Protein AF-A0A5B1M0V8-F1 (afdb_monomer)

Mean predicted aligned error: 10.88 Å

Solvent-accessible surface area (backbone atoms only — not comparable to full-atom values): 25118 Å² total; per-residue (Å²): 143,86,87,79,76,81,70,67,68,70,64,66,77,73,71,80,77,86,81,73,86,80,84,80,81,84,81,84,87,81,82,91,83,91,75,89,78,71,82,76,84,61,81,77,65,62,88,67,78,82,40,44,79,35,71,72,51,47,52,51,46,25,48,34,60,69,56,51,79,71,83,89,78,45,73,58,56,46,57,39,53,80,64,47,33,62,65,62,31,37,52,76,31,63,75,49,58,74,35,77,85,47,35,61,64,64,46,38,68,75,42,17,72,87,70,49,44,38,56,30,92,56,38,24,50,58,41,32,43,64,78,36,59,85,59,67,78,52,90,64,46,68,66,43,51,30,69,76,46,30,55,85,70,68,52,75,38,45,51,63,52,46,46,62,39,41,12,61,70,70,74,53,50,43,63,61,52,43,50,54,51,41,53,52,48,51,52,52,46,49,28,37,38,71,29,72,61,12,52,53,48,42,57,45,20,74,76,40,59,75,57,50,73,41,50,54,57,58,68,58,65,71,50,80,95,49,69,42,41,67,55,24,50,48,51,30,20,39,46,51,39,36,57,52,45,64,77,48,65,27,48,35,36,39,33,20,42,56,64,75,37,71,53,50,42,51,52,49,54,52,41,52,73,78,42,62,34,61,36,33,34,41,39,29,58,42,82,70,87,75,63,88,80,60,63,67,83,62,45,32,45,29,61,42,34,65,43,40,59,91,54,54,73,72,52,42,35,50,39,50,53,51,48,56,60,72,25,63,36,51,20,39,36,36,36,57,17,64,62,58,61,58,30,41,71,89,40,25,72,67,46,42,72,78,37,48,33,31,41,31,34,76,62,82,44,61,44,99,84,68,46,78,38,60,57,53,79,72,45,42,92,79,38,59,87,60,35,69,34,35,40,27,46,39,60,70,57,34,54,45,57,33,61,79,67,63,49,56,71,79,60,36,71,29,49,39,39,49,64,46,74,66,46,33,52,51,49,46,52,59,45,66,43,75,76,75,84,68,87,126

Organism: NCBI:txid2607659

pLDDT: mean 83.66, std 19.16, range [25.36, 98.5]

Secondary structure (DSSP, 8-state):
---SSTTSSTTTTTSSS--S----------------------S----PPP-TT-HHHHHHHHHHHHTSPPTTS-HHHHHHHHT--HHHHHHH-HHHHH-TTS-HHHHIIIIITTTT--SSTT--HHHHHHH-GGGGS-SS-HHHHIIIIITTTT----SSS-HHHHHHHHTS-HHHHHHHHHHHHHHHHHHHHHSHHHHHHHHHHHH-HHHHTTHHHHTSPPPTT-SSHHHHHHHHHHHHHHHHTTT---SEEEEES-TTSHHHHHHHHHHHTTS-GGGEEEEE-S-S-PPTTSS-TT-EEEEHHHHTTT--HHHHHHHHHHHHHHTT-SEEEEEB-HHHHHHHHHHHHHHHHHS-EEEEE---EE-TTS-EESHHHHHHHHHTTTSSEEEES-HHHHHHHHHHTT--HHHHTTEEE--SHHHHHHHHHHHTSPPP----

Foldseek 3Di:
DDDDPPPPVVVPVPPPPPPDDDPDPDDDDDDDDDDDDDPPPDPDQPDQDAWLLDDLLSVLLSLLVVQQDDPPPDPLLVLLVVVFDSSLQCLVCVVCSVDSNDNSSVCCFVCCLVVQGDRDLAATSVQLCVVVVVCNPPPGRSVSVCSVPVVVVLNHRGPFPLLCLVCVLVVHHSSVSSVVQVVVLVVQLCCCTPNPVVVVQSVVCVVPVVSSVCVSVSNNDQDPPGSHNLVSLLSSLLVLQCVQLPLEAAQEEEEEQACLFPVNLLLQVLLVVPDPQSNYEYEHQHDDDHDPPSHDPNHGYDPSNVSNPPHDLVSSLVSVLVSVVSNVYLEYEYELRPSPLVSCVVCLQVSLVRYQYEYEYRDFDADPVRDTDGDCVPRVVVCLVSHQAYEYADPVRLVCSCVVNVDDPVSSVRYAHPNDPVSSNVVSVVSNDHDPPDPD

Structure (mmCIF, N/CA/C/O backbone):
data_AF-A0A5B1M0V8-F1
#
_entry.id   AF-A0A5B1M0V8-F1
#
loop_
_atom_site.group_PDB
_atom_site.id
_atom_site.type_symbol
_atom_site.label_atom_id
_atom_site.label_alt_id
_atom_site.label_comp_id
_atom_site.label_asym_id
_atom_site.label_entity_id
_atom_site.label_seq_id
_atom_site.pdbx_PDB_ins_code
_atom_site.Cartn_x
_atom_site.Cartn_y
_atom_site.Cartn_z
_atom_site.occupancy
_atom_site.B_iso_or_equiv
_atom_site.auth_seq_id
_atom_site.auth_comp_id
_atom_site.auth_asym_id
_atom_site.auth_atom_id
_atom_site.pdbx_PDB_model_num
ATOM 1 N N . MET A 1 1 ? -34.267 19.336 -39.413 1.00 35.94 1 MET A N 1
ATOM 2 C CA . MET A 1 1 ? -33.398 20.492 -39.093 1.00 35.94 1 MET A CA 1
ATOM 3 C C . MET A 1 1 ? -32.234 19.993 -38.257 1.00 35.94 1 MET A C 1
ATOM 5 O O . MET A 1 1 ? -32.272 20.006 -37.036 1.00 35.94 1 MET A O 1
ATOM 9 N N . THR A 1 2 ? -31.240 19.460 -38.949 1.00 37.31 2 THR A N 1
ATOM 10 C CA . THR A 1 2 ? -30.082 18.742 -38.416 1.00 37.31 2 THR A CA 1
ATOM 11 C C . THR A 1 2 ? -28.853 19.384 -39.039 1.00 37.31 2 THR A C 1
ATOM 13 O O . THR A 1 2 ? -28.477 18.946 -40.114 1.00 37.31 2 THR A O 1
ATOM 16 N N . ASP A 1 3 ? -28.287 20.441 -38.436 1.00 35.28 3 ASP A N 1
ATOM 17 C CA . ASP A 1 3 ? -26.913 20.873 -38.778 1.00 35.28 3 ASP A CA 1
ATOM 18 C C . ASP A 1 3 ? -26.269 21.928 -37.843 1.00 35.28 3 ASP A C 1
ATOM 20 O O . ASP A 1 3 ? -25.574 22.837 -38.289 1.00 35.28 3 ASP A O 1
ATOM 24 N N . ALA A 1 4 ? -26.504 21.886 -36.525 1.00 34.06 4 ALA A N 1
ATOM 25 C CA . ALA A 1 4 ? -25.958 22.926 -35.627 1.00 34.06 4 ALA A CA 1
ATOM 26 C C . ALA A 1 4 ? -25.074 22.420 -34.473 1.00 34.06 4 ALA A C 1
ATOM 28 O O . ALA A 1 4 ? -24.456 23.230 -33.777 1.00 34.06 4 ALA A O 1
ATOM 29 N N . ALA A 1 5 ? -24.958 21.103 -34.270 1.00 35.09 5 ALA A N 1
ATOM 30 C CA . ALA A 1 5 ? -24.247 20.545 -33.114 1.00 35.09 5 ALA A CA 1
ATOM 31 C C . ALA A 1 5 ? -22.786 20.125 -33.394 1.00 35.09 5 ALA A C 1
ATOM 33 O O . ALA A 1 5 ? -21.978 20.081 -32.467 1.00 35.09 5 ALA A O 1
ATOM 34 N N . SER A 1 6 ? -22.389 19.914 -34.653 1.00 36.53 6 SER A N 1
ATOM 35 C CA . SER A 1 6 ? -21.057 19.371 -34.992 1.00 36.53 6 SER A CA 1
ATOM 36 C C . SER A 1 6 ? -19.919 20.409 -35.032 1.00 36.53 6 SER A C 1
ATOM 38 O O . SER A 1 6 ? -18.745 20.050 -35.118 1.00 36.53 6 SER A O 1
ATOM 40 N N . GLY A 1 7 ? -20.226 21.708 -34.923 1.00 34.84 7 GLY A N 1
ATOM 41 C CA . GLY A 1 7 ? -19.238 22.789 -35.069 1.00 34.84 7 GLY A CA 1
ATOM 42 C C . GLY A 1 7 ? -18.493 23.207 -33.792 1.00 34.84 7 GLY A C 1
ATOM 43 O O . GLY A 1 7 ? -17.417 23.803 -33.878 1.00 34.84 7 GLY A O 1
ATOM 44 N N . ARG A 1 8 ? -19.029 22.920 -32.595 1.00 35.66 8 ARG A N 1
ATOM 45 C CA . ARG A 1 8 ? -18.480 23.471 -31.333 1.00 35.66 8 ARG A CA 1
ATOM 46 C C . ARG A 1 8 ? -17.509 22.545 -30.600 1.00 35.66 8 ARG A C 1
ATOM 48 O O . ARG A 1 8 ? -16.645 23.055 -29.890 1.00 35.66 8 ARG A O 1
ATOM 55 N N . LEU A 1 9 ? -17.556 21.229 -30.831 1.00 33.84 9 LEU A N 1
ATOM 56 C CA . LEU A 1 9 ? -16.593 20.293 -30.226 1.00 33.84 9 LEU A CA 1
ATOM 57 C C . LEU A 1 9 ? -15.215 20.317 -30.917 1.00 33.84 9 LEU A C 1
ATOM 59 O O . LEU A 1 9 ? -14.191 20.171 -30.254 1.00 33.84 9 LEU A O 1
ATOM 63 N N . ARG A 1 10 ? -15.152 20.614 -32.224 1.00 35.75 10 ARG A N 1
ATOM 64 C CA . ARG A 1 10 ? -13.884 20.661 -32.984 1.00 35.75 10 ARG A CA 1
ATOM 65 C C . ARG A 1 10 ? -13.002 21.887 -32.693 1.00 35.75 10 ARG A C 1
ATOM 67 O O . ARG A 1 10 ? -11.830 21.885 -33.052 1.00 35.75 10 ARG A O 1
ATOM 74 N N . ARG A 1 11 ? -13.508 22.925 -32.007 1.00 35.09 11 ARG A N 1
ATOM 75 C CA . ARG A 1 11 ? -12.723 24.138 -31.676 1.00 35.09 11 ARG A CA 1
ATOM 76 C C . ARG A 1 11 ? -12.004 24.102 -30.324 1.00 35.09 11 ARG A C 1
ATOM 78 O O . ARG A 1 11 ? -11.125 24.932 -30.113 1.00 35.09 11 ARG A O 1
ATOM 85 N N . ARG A 1 12 ? -12.315 23.161 -29.421 1.00 31.52 12 ARG A N 1
ATOM 86 C CA . ARG A 1 12 ? -11.646 23.079 -28.103 1.00 31.52 12 ARG A CA 1
ATOM 87 C C . ARG A 1 12 ? -10.431 22.148 -28.055 1.00 31.52 12 ARG A C 1
ATOM 89 O O . ARG A 1 12 ? -9.591 22.337 -27.185 1.00 31.52 12 ARG A O 1
ATOM 96 N N . LEU A 1 13 ? -10.266 21.247 -29.024 1.00 33.03 13 LEU A N 1
ATOM 97 C CA . LEU A 1 13 ? -9.094 20.360 -29.105 1.00 33.03 13 LEU A CA 1
ATOM 98 C C . LEU A 1 13 ? -7.887 20.976 -29.838 1.00 33.03 13 LEU A C 1
ATOM 100 O O . LEU A 1 13 ? -6.788 20.447 -29.757 1.00 33.03 13 LEU A O 1
ATOM 104 N N . ARG A 1 14 ? -8.048 22.138 -30.489 1.00 32.56 14 ARG A N 1
ATOM 105 C CA . ARG A 1 14 ? -6.965 22.829 -31.218 1.00 32.56 14 ARG A CA 1
ATOM 106 C C . ARG A 1 14 ? -6.233 23.925 -30.431 1.00 32.56 14 ARG A C 1
ATOM 108 O O . ARG A 1 14 ? -5.346 24.554 -30.983 1.00 32.56 14 ARG A O 1
ATOM 115 N N . ARG A 1 15 ? -6.585 24.179 -29.163 1.00 29.95 15 ARG A N 1
ATOM 116 C CA . ARG A 1 15 ? -6.024 25.292 -28.360 1.00 29.95 15 ARG A CA 1
ATOM 117 C C . ARG A 1 15 ? -5.083 24.882 -27.223 1.00 29.95 15 ARG A C 1
ATOM 119 O O . ARG A 1 15 ? -4.750 25.723 -26.394 1.00 29.95 15 ARG A O 1
ATOM 126 N N . ARG A 1 16 ? -4.638 23.620 -27.171 1.00 29.42 16 ARG A N 1
ATOM 127 C CA . ARG A 1 16 ? -3.676 23.156 -26.151 1.00 29.42 16 ARG A CA 1
ATOM 128 C C . ARG A 1 16 ? -2.260 22.892 -26.680 1.00 29.42 16 ARG A C 1
ATOM 130 O O . ARG A 1 16 ? -1.422 22.492 -25.887 1.00 29.42 16 ARG A O 1
ATOM 137 N N . ASN A 1 17 ? -1.990 23.182 -27.960 1.00 29.92 17 ASN A N 1
ATOM 138 C CA . ASN A 1 17 ? -0.673 22.976 -28.584 1.00 29.92 17 ASN A CA 1
ATOM 139 C C . ASN A 1 17 ? 0.169 24.251 -28.800 1.00 29.92 17 ASN A C 1
ATOM 141 O O . ASN A 1 17 ? 1.302 24.142 -29.246 1.00 29.92 17 ASN A O 1
ATOM 145 N N . ASP A 1 18 ? -0.314 25.441 -28.425 1.00 30.30 18 ASP A N 1
ATOM 146 C CA . ASP A 1 18 ? 0.372 26.716 -28.725 1.00 30.30 18 ASP A CA 1
ATOM 147 C C . ASP A 1 18 ? 1.136 27.323 -27.531 1.00 30.30 18 ASP A C 1
ATOM 149 O O . ASP A 1 18 ? 1.151 28.538 -27.338 1.00 30.30 18 ASP A O 1
ATOM 153 N N . ARG A 1 19 ? 1.773 26.507 -26.682 1.00 31.81 19 ARG A N 1
ATOM 154 C CA . ARG A 1 19 ? 2.637 27.033 -25.603 1.00 31.81 19 ARG A CA 1
ATOM 155 C C . ARG A 1 19 ? 3.952 26.286 -25.429 1.00 31.81 19 ARG A C 1
ATOM 157 O O . ARG A 1 19 ? 4.330 26.043 -24.298 1.00 31.81 19 ARG A O 1
ATOM 164 N N . HIS A 1 20 ? 4.665 25.950 -26.498 1.00 32.94 20 HIS A N 1
ATOM 165 C CA . HIS A 1 20 ? 6.123 25.778 -26.425 1.00 32.94 20 HIS A CA 1
ATOM 166 C C . HIS A 1 20 ? 6.737 26.523 -27.613 1.00 32.94 20 HIS A C 1
ATOM 168 O O . HIS A 1 20 ? 6.437 26.229 -28.767 1.00 32.94 20 HIS A O 1
ATOM 174 N N . GLY A 1 21 ? 7.498 27.575 -27.306 1.00 26.73 21 GLY A N 1
ATOM 175 C CA . GLY A 1 21 ? 8.075 28.493 -28.278 1.00 26.73 21 GLY A CA 1
ATOM 176 C C . GLY A 1 21 ? 9.039 27.784 -29.222 1.00 26.73 21 GLY A C 1
ATOM 177 O O . GLY A 1 21 ? 9.994 27.144 -28.791 1.00 26.73 21 GLY A O 1
ATOM 178 N N . ALA A 1 22 ? 8.786 27.933 -30.518 1.00 28.22 22 ALA A N 1
ATOM 179 C CA . ALA A 1 22 ? 9.723 27.582 -31.564 1.00 28.22 22 ALA A CA 1
ATOM 180 C C . ALA A 1 22 ? 10.846 28.630 -31.607 1.00 28.22 22 ALA A C 1
ATOM 182 O O . ALA A 1 22 ? 10.625 29.763 -32.032 1.00 28.22 22 ALA A O 1
ATOM 183 N N . HIS A 1 23 ? 12.062 28.248 -31.217 1.00 28.25 23 HIS A N 1
ATOM 184 C CA . HIS A 1 23 ? 13.260 28.886 -31.758 1.00 28.25 23 HIS A CA 1
ATOM 185 C C . HIS A 1 23 ? 13.498 28.301 -33.155 1.00 28.25 23 HIS A C 1
ATOM 187 O O . HIS A 1 23 ? 14.097 27.241 -33.313 1.00 28.25 23 HIS A O 1
ATOM 193 N N . GLN A 1 24 ? 12.969 28.976 -34.176 1.00 27.33 24 GLN A N 1
ATOM 194 C CA . GLN A 1 24 ? 13.335 28.732 -35.569 1.00 27.33 24 GLN A CA 1
ATOM 195 C C . GLN A 1 24 ? 14.725 29.328 -35.819 1.00 27.33 24 GLN A C 1
ATOM 197 O O . GLN A 1 24 ? 14.869 30.542 -35.936 1.00 27.33 24 GLN A O 1
ATOM 202 N N . ALA A 1 25 ? 15.747 28.479 -35.911 1.00 27.77 25 ALA A N 1
ATOM 203 C CA . ALA A 1 25 ? 16.988 28.835 -36.587 1.00 27.77 25 ALA A CA 1
ATOM 204 C C . ALA A 1 25 ? 16.807 28.536 -38.082 1.00 27.77 25 ALA A C 1
ATOM 206 O O . ALA A 1 25 ? 16.791 27.384 -38.512 1.00 27.77 25 ALA A O 1
ATOM 207 N N . THR A 1 26 ? 16.600 29.590 -38.866 1.00 25.36 26 THR A N 1
ATOM 208 C CA . THR A 1 26 ? 16.571 29.560 -40.330 1.00 25.36 26 THR A CA 1
ATOM 209 C C . THR A 1 26 ? 17.960 29.229 -40.874 1.00 25.36 26 THR A C 1
ATOM 211 O O . THR A 1 26 ? 18.858 30.065 -40.794 1.00 25.36 26 THR A O 1
ATOM 214 N N . TRP A 1 27 ? 18.133 28.049 -41.469 1.00 25.89 27 TRP A N 1
ATOM 215 C CA . TRP A 1 27 ? 19.281 27.755 -42.328 1.00 25.89 27 TRP A CA 1
ATOM 216 C C . TRP A 1 27 ? 18.904 28.080 -43.777 1.00 25.89 27 TRP A C 1
ATOM 218 O O . TRP A 1 27 ? 18.032 27.443 -44.366 1.00 25.89 27 TRP A O 1
ATOM 228 N N . GLN A 1 28 ? 19.514 29.131 -44.328 1.00 27.38 28 GLN A N 1
ATOM 229 C CA . GLN A 1 28 ? 19.397 29.508 -45.736 1.00 27.38 28 GLN A CA 1
ATOM 230 C C . GLN A 1 28 ? 20.299 28.604 -46.589 1.00 27.38 28 GLN A C 1
ATOM 232 O O . GLN A 1 28 ? 21.507 28.550 -46.377 1.00 27.38 28 GLN A O 1
ATOM 237 N N . ASN A 1 29 ? 19.705 27.928 -47.574 1.00 29.20 29 ASN A N 1
ATOM 238 C CA . ASN A 1 29 ? 20.417 27.155 -48.590 1.00 29.20 29 ASN A CA 1
ATOM 239 C C . ASN A 1 29 ? 20.980 28.080 -49.678 1.00 29.20 29 ASN A C 1
ATOM 241 O O . ASN A 1 29 ? 20.223 28.739 -50.391 1.00 29.20 29 ASN A O 1
ATOM 245 N N . GLY A 1 30 ? 22.304 28.072 -49.836 1.00 26.06 30 GLY A N 1
ATOM 246 C CA . GLY A 1 30 ? 23.017 28.618 -50.988 1.00 26.06 30 GLY A CA 1
ATOM 247 C C . GLY A 1 30 ? 23.570 27.497 -51.876 1.00 26.06 30 GLY A C 1
ATOM 248 O O . GLY A 1 30 ? 24.506 26.814 -51.489 1.00 26.06 30 GLY A O 1
ATOM 249 N N . ALA A 1 31 ? 22.937 27.329 -53.039 1.00 29.52 31 ALA A N 1
ATOM 250 C CA . ALA A 1 31 ? 23.440 26.871 -54.342 1.00 29.52 31 ALA A CA 1
ATOM 251 C C . ALA A 1 31 ? 24.615 25.856 -54.465 1.00 29.52 31 ALA A C 1
ATOM 253 O O . ALA A 1 31 ? 25.781 26.192 -54.298 1.00 29.52 31 ALA A O 1
ATOM 254 N N . THR A 1 32 ? 24.244 24.684 -55.007 1.00 29.98 32 THR A N 1
ATOM 255 C CA . THR A 1 32 ? 24.809 24.008 -56.203 1.00 29.98 32 THR A CA 1
ATOM 256 C C . THR A 1 32 ? 26.227 23.419 -56.162 1.00 29.98 32 THR A C 1
ATOM 258 O O . THR A 1 32 ? 27.211 24.138 -56.264 1.00 29.98 32 THR A O 1
ATOM 261 N N . MET A 1 33 ? 26.311 22.081 -56.229 1.00 28.14 33 MET A N 1
ATOM 262 C CA . MET A 1 33 ? 26.938 21.313 -57.327 1.00 28.14 33 MET A CA 1
ATOM 263 C C . MET A 1 33 ? 26.751 19.809 -57.080 1.00 28.14 33 MET A C 1
ATOM 265 O O . MET A 1 33 ? 27.063 19.293 -56.011 1.00 28.14 33 MET A O 1
ATOM 269 N N . ALA A 1 34 ? 26.204 19.117 -58.078 1.00 35.88 34 ALA A N 1
ATOM 270 C CA . ALA A 1 34 ? 26.020 17.674 -58.083 1.00 35.88 34 ALA A CA 1
ATOM 271 C C . ALA A 1 34 ? 27.347 16.947 -58.350 1.00 35.88 34 ALA A C 1
ATOM 273 O O . ALA A 1 34 ? 28.097 17.330 -59.247 1.00 35.88 34 ALA A O 1
ATOM 274 N N . ALA A 1 35 ? 27.570 15.843 -57.640 1.00 31.80 35 ALA A N 1
ATOM 275 C CA . ALA A 1 35 ? 28.428 14.746 -58.073 1.00 31.80 35 ALA A CA 1
ATOM 276 C C . ALA A 1 35 ? 27.700 13.428 -57.751 1.00 31.80 35 ALA A C 1
ATOM 278 O O . ALA A 1 35 ? 27.093 13.333 -56.680 1.00 31.80 35 ALA A O 1
ATOM 279 N N . PRO A 1 36 ? 27.706 12.424 -58.645 1.00 34.31 36 PRO A N 1
ATOM 280 C CA . PRO A 1 36 ? 27.082 11.142 -58.361 1.00 34.31 36 PRO A CA 1
ATOM 281 C C . PRO A 1 36 ? 27.952 10.411 -57.335 1.00 34.31 36 PRO A C 1
ATOM 283 O O . PRO A 1 36 ? 29.063 9.988 -57.644 1.00 34.31 36 PRO A O 1
ATOM 286 N N . GLN A 1 37 ? 27.468 10.293 -56.100 1.00 36.41 37 GLN A N 1
ATOM 287 C CA . GLN A 1 37 ? 28.073 9.390 -55.129 1.00 36.41 37 GLN A CA 1
ATOM 288 C C . GLN A 1 37 ? 27.610 7.979 -55.478 1.00 36.41 37 GLN A C 1
ATOM 290 O O . GLN A 1 37 ? 26.461 7.604 -55.253 1.00 36.41 37 GLN A O 1
ATOM 295 N N . THR A 1 38 ? 28.505 7.220 -56.100 1.00 30.20 38 THR A N 1
ATOM 296 C CA . THR A 1 38 ? 28.448 5.761 -56.149 1.00 30.20 38 THR A CA 1
ATOM 297 C C . THR A 1 38 ? 28.200 5.245 -54.725 1.00 30.20 38 THR A C 1
ATOM 299 O O . THR A 1 38 ? 28.834 5.773 -53.805 1.00 30.20 38 THR A O 1
ATOM 302 N N . PRO A 1 39 ? 27.319 4.252 -54.498 1.00 34.88 39 PRO A N 1
ATOM 303 C CA . PRO A 1 39 ? 27.186 3.651 -53.181 1.00 34.88 39 PRO A CA 1
ATOM 304 C C . PRO A 1 39 ? 28.550 3.064 -52.829 1.00 34.88 39 PRO A C 1
ATOM 306 O O . PRO A 1 39 ? 29.045 2.172 -53.514 1.00 34.88 39 PRO A O 1
ATOM 309 N N . ILE A 1 40 ? 29.207 3.625 -51.818 1.00 37.19 40 ILE A N 1
ATOM 310 C CA . ILE A 1 40 ? 30.308 2.926 -51.176 1.00 37.19 40 ILE A CA 1
ATOM 311 C C . ILE A 1 40 ? 29.608 1.807 -50.419 1.00 37.19 40 ILE A C 1
ATOM 313 O O . ILE A 1 40 ? 28.921 2.083 -49.435 1.00 37.19 40 ILE A O 1
ATOM 317 N N . ASP A 1 41 ? 29.722 0.581 -50.931 1.00 39.34 41 ASP A N 1
ATOM 318 C CA . ASP A 1 41 ? 29.366 -0.632 -50.205 1.00 39.34 41 ASP A CA 1
ATOM 319 C C . ASP A 1 41 ? 30.193 -0.640 -48.915 1.00 39.34 41 ASP A C 1
ATOM 321 O O . ASP A 1 41 ? 31.354 -1.050 -48.873 1.00 39.34 41 ASP A O 1
ATOM 325 N N . GLY A 1 42 ? 29.609 -0.061 -47.866 1.00 46.81 42 GLY A N 1
ATOM 326 C CA . GLY A 1 42 ? 30.088 -0.213 -46.507 1.00 46.81 42 GLY A CA 1
ATOM 327 C C . GLY A 1 42 ? 30.016 -1.688 -46.109 1.00 46.81 42 GLY A C 1
ATOM 328 O O . GLY A 1 42 ? 29.319 -2.467 -46.765 1.00 46.81 42 GLY A O 1
ATOM 329 N N . PRO A 1 43 ? 30.727 -2.091 -45.043 1.00 49.22 43 PRO A N 1
ATOM 330 C CA . PRO A 1 43 ? 30.655 -3.458 -44.546 1.00 49.22 43 PRO A CA 1
ATOM 331 C C . PRO A 1 43 ? 29.190 -3.877 -44.383 1.00 49.22 43 PRO A C 1
ATOM 333 O O . PRO A 1 43 ? 28.373 -3.101 -43.874 1.00 49.22 43 PRO A O 1
ATOM 336 N N . GLU A 1 44 ? 28.884 -5.080 -44.874 1.00 49.25 44 GLU A N 1
ATOM 337 C CA . GLU A 1 44 ? 27.561 -5.701 -44.840 1.00 49.25 44 GLU A CA 1
ATOM 338 C C . GLU A 1 44 ? 26.944 -5.489 -43.451 1.00 49.25 44 GLU A C 1
ATOM 340 O O . GLU A 1 44 ? 27.611 -5.686 -42.430 1.00 49.25 44 GLU A O 1
ATOM 345 N N . ALA A 1 45 ? 25.708 -4.977 -43.404 1.00 52.62 45 ALA A N 1
ATOM 346 C CA . ALA A 1 45 ? 25.070 -4.654 -42.135 1.00 52.62 45 ALA A CA 1
ATOM 347 C C . ALA A 1 45 ? 25.079 -5.897 -41.230 1.00 52.62 45 ALA A C 1
ATOM 349 O O . ALA A 1 45 ? 24.803 -6.992 -41.726 1.00 52.62 45 ALA A O 1
ATOM 350 N N . PRO A 1 46 ? 25.400 -5.758 -39.928 1.00 60.09 46 PRO A N 1
ATOM 351 C CA . PRO A 1 46 ? 25.377 -6.890 -39.020 1.00 60.09 46 PRO A CA 1
ATOM 352 C C . PRO A 1 46 ? 24.004 -7.548 -39.132 1.00 60.09 46 PRO A C 1
ATOM 354 O O . PRO A 1 46 ? 22.983 -6.858 -39.113 1.00 60.09 46 PRO A O 1
ATOM 357 N N . SER A 1 47 ? 23.991 -8.867 -39.320 1.00 63.56 47 SER A N 1
ATOM 358 C CA . SER A 1 47 ? 22.758 -9.629 -39.507 1.00 63.56 47 SER A CA 1
ATOM 359 C C . SER A 1 47 ? 21.914 -9.542 -38.236 1.00 63.56 47 SER A C 1
ATOM 361 O O . SER A 1 47 ? 22.120 -10.305 -37.292 1.00 63.56 47 SER A O 1
ATOM 363 N N . VAL A 1 48 ? 20.963 -8.609 -38.208 1.00 77.94 48 VAL A N 1
ATOM 364 C CA . VAL A 1 48 ? 19.963 -8.502 -37.145 1.00 77.94 48 VAL A CA 1
ATOM 365 C C . VAL A 1 48 ? 18.914 -9.583 -37.376 1.00 77.94 48 VAL A C 1
ATOM 367 O O . VAL A 1 48 ? 18.412 -9.750 -38.488 1.00 77.94 48 VAL A O 1
ATOM 370 N N . LEU A 1 49 ? 18.600 -10.345 -36.329 1.00 84.00 49 LEU A N 1
ATOM 371 C CA . LEU A 1 49 ? 17.508 -11.313 -36.375 1.00 84.00 49 LEU A CA 1
ATOM 372 C C . LEU A 1 49 ? 16.191 -10.571 -36.640 1.00 84.00 49 LEU A C 1
ATOM 374 O O . LEU A 1 49 ? 15.897 -9.635 -35.893 1.00 84.00 49 LEU A O 1
ATOM 378 N N . PRO A 1 50 ? 15.385 -10.992 -37.633 1.00 88.56 50 PRO A N 1
ATOM 379 C CA . PRO A 1 50 ? 14.086 -10.384 -37.879 1.00 88.56 50 PRO A CA 1
ATOM 380 C C . PRO A 1 50 ? 13.236 -10.346 -36.608 1.00 88.56 50 PRO A C 1
ATOM 382 O O . PRO A 1 50 ? 13.117 -11.352 -35.893 1.00 88.56 50 PRO A O 1
ATOM 385 N N . SER A 1 51 ? 12.657 -9.185 -36.322 1.00 91.06 51 SER A N 1
ATOM 386 C CA . SER A 1 51 ? 11.789 -8.978 -35.170 1.00 91.06 51 SER A CA 1
ATOM 387 C C . SER A 1 51 ? 10.339 -8.750 -35.590 1.00 91.06 51 SER A C 1
ATOM 389 O O . SER A 1 51 ? 10.018 -8.371 -36.717 1.00 91.06 51 SER A O 1
ATOM 391 N N . ASN A 1 52 ? 9.428 -8.946 -34.643 1.00 91.88 52 ASN A N 1
ATOM 392 C CA . ASN A 1 52 ? 8.008 -8.665 -34.823 1.00 91.88 52 ASN A CA 1
ATOM 393 C C . ASN A 1 52 ? 7.693 -7.155 -34.866 1.00 91.88 52 ASN A C 1
ATOM 395 O O . ASN A 1 52 ? 6.541 -6.796 -35.099 1.00 91.88 52 ASN A O 1
ATOM 399 N N . LEU A 1 53 ? 8.686 -6.277 -34.657 1.00 88.56 53 LEU A N 1
ATOM 400 C CA . LEU A 1 53 ? 8.550 -4.821 -34.828 1.00 88.56 53 LEU A CA 1
ATOM 401 C C . LEU A 1 53 ? 8.575 -4.405 -36.305 1.00 88.56 53 LEU A C 1
ATOM 403 O O . LEU A 1 53 ? 8.223 -3.273 -36.636 1.00 88.56 53 LEU A O 1
ATOM 407 N N . GLY A 1 54 ? 8.948 -5.330 -37.189 1.00 90.25 54 GLY A N 1
ATOM 408 C CA . GLY A 1 54 ? 8.883 -5.162 -38.629 1.00 90.25 54 GLY A CA 1
ATOM 409 C C . GLY A 1 54 ? 10.221 -4.778 -39.270 1.00 90.25 54 GLY A C 1
ATOM 410 O O . GLY A 1 54 ? 11.127 -4.253 -38.619 1.00 90.25 54 GLY A O 1
ATOM 411 N N . PRO A 1 55 ? 10.337 -5.000 -40.590 1.00 91.44 55 PRO A N 1
ATOM 412 C CA . PRO A 1 55 ? 11.608 -4.918 -41.309 1.00 91.44 55 PRO A CA 1
ATOM 413 C C . PRO A 1 55 ? 12.196 -3.503 -41.352 1.00 91.44 55 PRO A C 1
ATOM 415 O O . PRO A 1 55 ? 13.414 -3.338 -41.377 1.00 91.44 55 PRO A O 1
ATOM 418 N N . GLU A 1 56 ? 11.353 -2.467 -41.344 1.00 91.12 56 GLU A N 1
ATOM 419 C CA . GLU A 1 56 ? 11.819 -1.077 -41.305 1.00 91.12 56 GLU A CA 1
ATOM 420 C C . GLU A 1 56 ? 12.521 -0.756 -39.984 1.00 91.12 56 GLU A C 1
ATOM 422 O O . GLU A 1 56 ? 13.548 -0.076 -39.978 1.00 91.12 56 GLU A O 1
ATOM 427 N N . PHE A 1 57 ? 11.998 -1.273 -38.870 1.00 91.44 57 PHE A N 1
ATOM 428 C CA . PHE A 1 57 ? 12.615 -1.106 -37.562 1.00 91.44 57 PHE A CA 1
ATOM 429 C C . PHE A 1 57 ? 13.917 -1.909 -37.461 1.00 91.44 57 PHE A C 1
ATOM 431 O O . PHE A 1 57 ? 14.937 -1.368 -37.033 1.00 91.44 57 PHE A O 1
ATOM 438 N N . ASP A 1 58 ? 13.929 -3.153 -37.943 1.00 93.00 58 ASP A N 1
ATOM 439 C CA . ASP A 1 58 ? 15.133 -3.995 -37.962 1.00 93.00 58 ASP A CA 1
ATOM 440 C C . ASP A 1 58 ? 16.271 -3.353 -38.774 1.00 93.00 58 ASP A C 1
ATOM 442 O O . ASP A 1 58 ? 17.427 -3.346 -38.343 1.00 93.00 58 ASP A O 1
ATOM 446 N N . ALA A 1 59 ? 15.950 -2.721 -39.909 1.00 93.06 59 ALA A N 1
ATOM 447 C CA . ALA A 1 59 ? 16.922 -1.969 -40.701 1.00 93.06 59 ALA A CA 1
ATOM 448 C C . ALA A 1 59 ? 17.502 -0.767 -39.932 1.00 93.06 59 ALA A C 1
ATOM 450 O O . ALA A 1 59 ? 18.695 -0.469 -40.049 1.00 93.06 59 ALA A O 1
ATOM 451 N N . ARG A 1 60 ? 16.683 -0.090 -39.112 1.00 93.31 60 ARG A N 1
ATOM 452 C CA . ARG A 1 60 ? 17.143 1.003 -38.237 1.00 93.31 60 ARG A CA 1
ATOM 453 C C . ARG A 1 60 ? 18.069 0.498 -37.137 1.00 93.31 60 ARG A C 1
ATOM 455 O O . ARG A 1 60 ? 19.086 1.139 -36.880 1.00 93.31 60 ARG A O 1
ATOM 462 N N . VAL A 1 61 ? 17.768 -0.653 -36.538 1.00 93.94 61 VAL A N 1
ATOM 463 C CA . VAL A 1 61 ? 18.648 -1.305 -35.556 1.00 93.94 61 VAL A CA 1
ATOM 464 C C . VAL A 1 61 ? 19.984 -1.692 -36.200 1.00 93.94 61 VAL A C 1
ATOM 466 O O . VAL A 1 61 ? 21.040 -1.404 -35.638 1.00 93.94 61 VAL A O 1
ATOM 469 N N . ALA A 1 62 ? 19.963 -2.272 -37.402 1.00 94.38 62 ALA A N 1
ATOM 470 C CA . ALA A 1 62 ? 21.175 -2.673 -38.116 1.00 94.38 62 ALA A CA 1
ATOM 471 C C . ALA A 1 62 ? 22.081 -1.478 -38.474 1.00 94.38 62 ALA A C 1
ATOM 473 O O . ALA A 1 62 ? 23.303 -1.559 -38.341 1.00 94.38 62 ALA A O 1
ATOM 474 N N . GLU A 1 63 ? 21.499 -0.352 -38.905 1.00 94.38 63 GLU A N 1
ATOM 475 C CA . GLU A 1 63 ? 22.237 0.902 -39.124 1.00 94.38 63 GLU A CA 1
ATOM 476 C C . GLU A 1 63 ? 22.830 1.443 -37.818 1.00 94.38 63 GLU A C 1
ATOM 478 O O . GLU A 1 63 ? 24.003 1.809 -37.790 1.00 94.38 63 GLU A O 1
ATOM 483 N N . ALA A 1 64 ? 22.059 1.447 -36.728 1.00 94.19 64 ALA A N 1
ATOM 484 C CA . ALA A 1 64 ? 22.538 1.906 -35.429 1.00 94.19 64 ALA A CA 1
ATOM 485 C C . ALA A 1 64 ? 23.741 1.091 -34.925 1.00 94.19 64 ALA A C 1
ATOM 487 O O . ALA A 1 64 ? 24.708 1.673 -34.435 1.00 94.19 64 ALA A O 1
ATOM 488 N N . LEU A 1 65 ? 23.718 -0.235 -35.100 1.00 93.69 65 LEU A N 1
ATOM 489 C CA . LEU A 1 65 ? 24.843 -1.116 -34.771 1.00 93.69 65 LEU A CA 1
ATOM 490 C C . LEU A 1 65 ? 26.084 -0.810 -35.624 1.00 93.69 65 LEU A C 1
ATOM 492 O O . LEU A 1 65 ? 27.186 -0.745 -35.087 1.00 93.69 65 LEU A O 1
ATOM 496 N N . ARG A 1 66 ? 25.926 -0.547 -36.932 1.00 91.44 66 ARG A N 1
ATOM 497 C CA . ARG A 1 66 ? 27.055 -0.173 -37.814 1.00 91.44 66 ARG A CA 1
ATOM 498 C C . ARG A 1 66 ? 27.758 1.113 -37.397 1.00 91.44 66 ARG A C 1
ATOM 500 O O . ARG A 1 66 ? 28.930 1.287 -37.720 1.00 91.44 66 ARG A O 1
ATOM 507 N N . ARG A 1 67 ? 27.051 2.027 -36.731 1.00 91.19 67 ARG A N 1
ATOM 508 C CA . ARG A 1 67 ? 27.605 3.319 -36.303 1.00 91.19 67 ARG A CA 1
ATOM 509 C C . ARG A 1 67 ? 28.301 3.286 -34.954 1.00 91.19 67 ARG A C 1
ATOM 511 O O . ARG A 1 67 ? 28.859 4.312 -34.559 1.00 91.19 67 ARG A O 1
ATOM 518 N N . GLN A 1 68 ? 28.266 2.156 -34.256 1.00 92.81 68 GLN A N 1
ATOM 519 C CA . GLN A 1 68 ? 28.968 2.032 -32.992 1.00 92.81 68 GLN A CA 1
ATOM 520 C C . GLN A 1 68 ? 30.477 2.195 -33.194 1.00 92.81 68 GLN A C 1
ATOM 522 O O . GLN A 1 68 ? 31.043 1.789 -34.213 1.00 92.81 68 GLN A O 1
ATOM 527 N N . LEU A 1 69 ? 31.135 2.821 -32.222 1.00 90.06 69 LEU A N 1
ATOM 528 C CA . LEU A 1 69 ? 32.575 3.020 -32.265 1.00 90.06 69 LEU A CA 1
ATOM 529 C C . LEU A 1 69 ? 33.312 1.675 -32.122 1.00 90.06 69 LEU A C 1
ATOM 531 O O . LEU A 1 69 ? 32.861 0.801 -31.368 1.00 90.06 69 LEU A O 1
ATOM 535 N N . PRO A 1 70 ? 34.465 1.516 -32.801 1.00 89.12 70 PRO A N 1
ATOM 536 C CA . PRO A 1 70 ? 35.359 0.388 -32.574 1.00 89.12 70 PRO A CA 1
ATOM 537 C C . PRO A 1 70 ? 35.802 0.289 -31.111 1.00 89.12 70 PRO A C 1
ATOM 539 O O . PRO A 1 70 ? 35.959 1.305 -30.433 1.00 89.12 70 PRO A O 1
ATOM 542 N N . ALA A 1 71 ? 36.057 -0.938 -30.657 1.00 89.44 71 ALA A N 1
ATOM 543 C CA . ALA A 1 71 ? 36.546 -1.192 -29.308 1.00 89.44 71 ALA A CA 1
ATOM 544 C C . ALA A 1 71 ? 37.936 -0.582 -29.052 1.00 89.44 71 ALA A C 1
ATOM 546 O O . ALA A 1 71 ? 38.768 -0.498 -29.960 1.00 89.44 71 ALA A O 1
ATOM 547 N N . GLY A 1 72 ? 38.197 -0.202 -27.800 1.00 87.81 72 GLY A N 1
ATOM 548 C CA . GLY A 1 72 ? 39.481 0.313 -27.322 1.00 87.81 72 GLY A CA 1
ATOM 549 C C . GLY A 1 72 ? 39.647 1.832 -27.414 1.00 87.81 72 GLY A C 1
ATOM 550 O O . GLY A 1 72 ? 40.739 2.330 -27.146 1.00 87.81 72 GLY A O 1
ATOM 551 N N . ILE A 1 73 ? 38.598 2.570 -27.795 1.00 87.94 73 ILE A N 1
ATOM 552 C CA . ILE A 1 73 ? 38.624 4.041 -27.878 1.00 87.94 73 ILE A CA 1
ATOM 553 C C . ILE A 1 73 ? 38.268 4.677 -26.530 1.00 87.94 73 ILE A C 1
ATOM 555 O O . ILE A 1 73 ? 38.959 5.589 -26.078 1.00 87.94 73 ILE A O 1
ATOM 559 N N . ASP A 1 74 ? 37.191 4.209 -25.902 1.00 91.31 74 ASP A N 1
ATOM 560 C CA . ASP A 1 74 ? 36.674 4.718 -24.632 1.00 91.31 74 ASP A CA 1
ATOM 561 C C . ASP A 1 74 ? 36.153 3.524 -23.806 1.00 91.31 74 ASP A C 1
ATOM 563 O O . ASP A 1 74 ? 35.188 2.879 -24.226 1.00 91.31 74 ASP A O 1
ATOM 567 N N . PRO A 1 75 ? 36.773 3.208 -22.651 1.00 90.62 75 PRO A N 1
ATOM 568 C CA . PRO A 1 75 ? 36.364 2.079 -21.816 1.00 90.62 75 PRO A CA 1
ATOM 569 C C . PRO A 1 75 ? 34.905 2.141 -21.348 1.00 90.62 75 PRO A C 1
ATOM 571 O O . PRO A 1 75 ? 34.259 1.099 -21.243 1.00 90.62 75 PRO A O 1
ATOM 574 N N . ASP A 1 76 ? 34.367 3.337 -21.088 1.00 90.38 76 ASP A N 1
ATOM 575 C CA . ASP A 1 76 ? 32.971 3.498 -20.667 1.00 90.38 76 ASP A CA 1
ATOM 576 C C . ASP A 1 76 ? 32.021 3.270 -21.835 1.00 90.38 76 ASP A C 1
ATOM 578 O O . ASP A 1 76 ? 30.964 2.654 -21.673 1.00 90.38 76 ASP A O 1
ATOM 582 N N . TYR A 1 77 ? 32.409 3.732 -23.023 1.00 95.25 77 TYR A N 1
ATOM 583 C CA . TYR A 1 77 ? 31.673 3.441 -24.243 1.00 95.25 77 TYR A CA 1
ATOM 584 C C . TYR A 1 77 ? 31.606 1.943 -24.507 1.00 95.25 77 TYR A C 1
ATOM 586 O O . TYR A 1 77 ? 30.519 1.425 -24.750 1.00 95.25 77 TYR A O 1
ATOM 594 N N . ASP A 1 78 ? 32.744 1.255 -24.438 1.00 95.00 78 ASP A N 1
ATOM 595 C CA . ASP A 1 78 ? 32.823 -0.183 -24.680 1.00 95.00 78 ASP A CA 1
ATOM 596 C C . ASP A 1 78 ? 31.973 -0.961 -23.673 1.00 95.00 78 ASP A C 1
ATOM 598 O O . ASP A 1 78 ? 31.149 -1.787 -24.065 1.00 95.00 78 ASP A O 1
ATOM 602 N N . LEU A 1 79 ? 32.092 -0.625 -22.385 1.00 94.56 79 LEU A N 1
ATOM 603 C CA . LEU A 1 79 ? 31.327 -1.269 -21.322 1.00 94.56 79 LEU A CA 1
ATOM 604 C C . LEU A 1 79 ? 29.816 -1.097 -21.511 1.00 94.56 79 LEU A C 1
ATOM 606 O O . LEU A 1 79 ? 29.056 -2.061 -21.369 1.00 94.56 79 LEU A O 1
ATOM 610 N N . VAL A 1 80 ? 29.378 0.122 -21.841 1.00 95.69 80 VAL A N 1
ATOM 611 C CA . VAL A 1 80 ? 27.965 0.392 -22.109 1.00 95.69 80 VAL A CA 1
ATOM 612 C C . VAL A 1 80 ? 27.518 -0.318 -23.377 1.00 95.69 80 VAL A C 1
ATOM 614 O O . VAL A 1 80 ? 26.505 -1.002 -23.309 1.00 95.69 80 VAL A O 1
ATOM 617 N N . ARG A 1 81 ? 28.252 -0.202 -24.494 1.00 96.00 81 ARG A N 1
ATOM 618 C CA . ARG A 1 81 ? 27.935 -0.843 -25.784 1.00 96.00 81 ARG A CA 1
ATOM 619 C C . ARG A 1 81 ? 27.670 -2.334 -25.609 1.00 96.00 81 ARG A C 1
ATOM 621 O O . ARG A 1 81 ? 26.661 -2.828 -26.105 1.00 96.00 81 ARG A O 1
ATOM 628 N N . ASP A 1 82 ? 28.539 -3.023 -24.879 1.00 94.94 82 ASP A N 1
ATOM 629 C CA . ASP A 1 82 ? 28.472 -4.475 -24.702 1.00 94.94 82 ASP A CA 1
ATOM 630 C C . ASP A 1 82 ? 27.273 -4.917 -23.830 1.00 94.94 82 ASP A C 1
ATOM 632 O O . ASP A 1 82 ? 26.883 -6.082 -23.856 1.00 94.94 82 ASP A O 1
ATOM 636 N N . ASN A 1 83 ? 26.648 -3.988 -23.094 1.00 94.62 83 ASN A N 1
ATOM 637 C CA . ASN A 1 83 ? 25.449 -4.213 -22.276 1.00 94.62 83 ASN A CA 1
ATOM 638 C C . ASN A 1 83 ? 24.254 -3.348 -22.740 1.00 94.62 83 ASN A C 1
ATOM 640 O O . ASN A 1 83 ? 23.351 -3.072 -21.948 1.00 94.62 83 ASN A O 1
ATOM 644 N N . PHE A 1 84 ? 24.251 -2.864 -23.985 1.00 94.38 84 PHE A N 1
ATOM 645 C CA . PHE A 1 84 ? 23.238 -1.936 -24.493 1.00 94.38 84 PHE A CA 1
ATOM 646 C C . PHE A 1 84 ? 22.186 -2.648 -25.345 1.00 94.38 84 PHE A C 1
ATOM 648 O O . PHE A 1 84 ? 22.522 -3.321 -26.320 1.00 94.38 84 PHE A O 1
ATOM 655 N N . ASP A 1 85 ? 20.905 -2.422 -25.057 1.00 92.56 85 ASP A N 1
ATOM 656 C CA . ASP A 1 85 ? 19.816 -2.898 -25.908 1.00 92.56 85 ASP A CA 1
ATOM 657 C C . ASP A 1 85 ? 19.401 -1.796 -26.893 1.00 92.56 85 ASP A C 1
ATOM 659 O O . ASP A 1 85 ? 18.632 -0.881 -26.581 1.00 92.56 85 ASP A O 1
ATOM 663 N N . VAL A 1 86 ? 19.933 -1.880 -28.117 1.00 93.81 86 VAL A N 1
ATOM 664 C CA . VAL A 1 86 ? 19.674 -0.894 -29.177 1.00 93.81 86 VAL A CA 1
ATOM 665 C C . VAL A 1 86 ? 18.188 -0.829 -29.533 1.00 93.81 86 VAL A C 1
ATOM 667 O O . VAL A 1 86 ? 17.659 0.269 -29.709 1.00 93.81 86 VAL A O 1
ATOM 670 N N . ALA A 1 87 ? 17.501 -1.970 -29.622 1.00 91.56 87 ALA A N 1
ATOM 671 C CA . ALA A 1 87 ? 16.092 -2.008 -30.002 1.00 91.56 87 ALA A CA 1
ATOM 672 C C . ALA A 1 87 ? 15.224 -1.333 -28.930 1.00 91.56 87 ALA A C 1
ATOM 674 O O . ALA A 1 87 ? 14.456 -0.416 -29.236 1.00 91.56 87 ALA A O 1
ATOM 675 N N . HIS A 1 88 ? 15.409 -1.707 -27.662 1.00 89.81 88 HIS A N 1
ATOM 676 C CA . HIS A 1 88 ? 14.743 -1.066 -26.524 1.00 89.81 88 HIS A CA 1
ATOM 677 C C . HIS A 1 88 ? 15.029 0.435 -26.455 1.00 89.81 88 HIS A C 1
ATOM 679 O O . HIS A 1 88 ? 14.126 1.237 -26.187 1.00 89.81 88 HIS A O 1
ATOM 685 N N . TYR A 1 89 ? 16.274 0.839 -26.715 1.00 92.50 89 TYR A N 1
ATOM 686 C CA . TYR A 1 89 ? 16.658 2.240 -26.653 1.00 92.50 89 TYR A CA 1
ATOM 687 C C . TYR A 1 89 ? 16.003 3.086 -27.747 1.00 92.50 89 TYR A C 1
ATOM 689 O O . TYR A 1 89 ? 15.519 4.186 -27.472 1.00 92.50 89 TYR A O 1
ATOM 697 N N . LEU A 1 90 ? 15.956 2.587 -28.982 1.00 92.50 90 LEU A N 1
ATOM 698 C CA . LEU A 1 90 ? 15.340 3.309 -30.095 1.00 92.50 90 LEU A CA 1
ATOM 699 C C . LEU A 1 90 ? 13.832 3.504 -29.887 1.00 92.50 90 LEU A C 1
ATOM 701 O O . LEU A 1 90 ? 13.309 4.567 -30.223 1.00 92.50 90 LEU A O 1
ATOM 705 N N . LEU A 1 91 ? 13.148 2.540 -29.262 1.00 90.12 91 LEU A N 1
ATOM 706 C CA . LEU A 1 91 ? 11.710 2.628 -28.977 1.00 90.12 91 LEU A CA 1
ATOM 707 C C . LEU A 1 91 ? 11.345 3.747 -27.989 1.00 90.12 91 LEU A C 1
ATOM 709 O O . LEU A 1 91 ? 10.250 4.295 -28.068 1.00 90.12 91 LEU A O 1
ATOM 713 N N . GLN A 1 92 ? 12.255 4.145 -27.095 1.00 88.00 92 GLN A N 1
ATOM 714 C CA . GLN A 1 92 ? 12.037 5.273 -26.169 1.00 88.00 92 GLN A CA 1
ATOM 715 C C . GLN A 1 92 ? 12.642 6.600 -26.633 1.00 88.00 92 GLN A C 1
ATOM 717 O O . GLN A 1 92 ? 12.411 7.630 -25.998 1.00 88.00 92 GLN A O 1
ATOM 722 N N . ALA A 1 93 ? 13.453 6.588 -27.693 1.00 90.19 93 ALA A N 1
ATOM 723 C CA . ALA A 1 93 ? 14.187 7.754 -28.167 1.00 90.19 93 ALA A CA 1
ATOM 724 C C . ALA A 1 93 ? 13.792 8.095 -29.616 1.00 90.19 93 ALA A C 1
ATOM 726 O O . ALA A 1 93 ? 14.607 7.923 -30.527 1.00 90.19 93 ALA A O 1
ATOM 727 N N . PRO A 1 94 ? 12.579 8.644 -29.856 1.00 88.00 94 PRO A N 1
ATOM 728 C CA . PRO A 1 94 ? 12.092 8.937 -31.207 1.00 88.00 94 PRO A CA 1
ATOM 729 C C . PRO A 1 94 ? 13.032 9.825 -32.030 1.00 88.00 94 PRO A C 1
ATOM 731 O O . PRO A 1 94 ? 13.155 9.643 -33.236 1.00 88.00 94 PRO A O 1
ATOM 734 N N . ALA A 1 95 ? 13.732 10.765 -31.383 1.00 89.88 95 ALA A N 1
ATOM 735 C CA . ALA A 1 95 ? 14.705 11.633 -32.048 1.00 89.88 95 ALA A CA 1
ATOM 736 C C . ALA A 1 95 ? 15.918 10.860 -32.601 1.00 89.88 95 ALA A C 1
ATOM 738 O O . ALA A 1 95 ? 16.443 11.220 -33.653 1.00 89.88 95 ALA A O 1
ATOM 739 N N . VAL A 1 96 ? 16.339 9.794 -31.912 1.00 92.44 96 VAL A N 1
ATOM 740 C CA . VAL A 1 96 ? 17.428 8.908 -32.347 1.00 92.44 96 VAL A CA 1
ATOM 741 C C . VAL A 1 96 ? 16.919 7.950 -33.419 1.00 92.44 96 VAL A C 1
ATOM 743 O O . VAL A 1 96 ? 17.554 7.804 -34.454 1.00 92.44 96 VAL A O 1
ATOM 746 N N . LEU A 1 97 ? 15.728 7.373 -33.235 1.00 91.50 97 LEU A N 1
ATOM 747 C CA . LEU A 1 97 ? 15.100 6.501 -34.234 1.00 91.50 97 LEU A CA 1
ATOM 748 C C . LEU A 1 97 ? 14.885 7.212 -35.584 1.00 91.50 97 LEU A C 1
ATOM 750 O O . LEU A 1 97 ? 15.129 6.634 -36.647 1.00 91.50 97 LEU A O 1
ATOM 754 N N . ALA A 1 98 ? 14.466 8.480 -35.551 1.00 91.38 98 ALA A N 1
ATOM 755 C CA . ALA A 1 98 ? 14.231 9.278 -36.751 1.00 91.38 98 ALA A CA 1
ATOM 756 C C . ALA A 1 98 ? 15.525 9.624 -37.506 1.00 91.38 98 ALA A C 1
ATOM 758 O O . ALA A 1 98 ? 15.498 9.736 -38.736 1.00 91.38 98 ALA A O 1
ATOM 759 N N . ASN A 1 99 ? 16.653 9.766 -36.801 1.00 92.56 99 ASN A N 1
ATOM 760 C CA . ASN A 1 99 ? 17.924 10.165 -37.391 1.00 92.56 99 ASN A CA 1
ATOM 761 C C . ASN A 1 99 ? 18.931 8.997 -37.406 1.00 92.56 99 ASN A C 1
ATOM 763 O O . ASN A 1 99 ? 19.589 8.751 -36.394 1.00 92.56 99 ASN A O 1
ATOM 767 N N . PRO A 1 100 ? 19.130 8.335 -38.564 1.00 88.88 100 PRO A N 1
ATOM 768 C CA . PRO A 1 100 ? 20.050 7.206 -38.676 1.00 88.88 100 PRO A CA 1
ATOM 769 C C . PRO A 1 100 ? 21.510 7.607 -38.437 1.00 88.88 100 PRO A C 1
ATOM 771 O O . PRO A 1 100 ? 22.359 6.736 -38.295 1.00 88.88 100 PRO A O 1
ATOM 774 N N . GLU A 1 101 ? 21.824 8.908 -38.391 1.00 91.00 101 GLU A N 1
ATOM 775 C CA . GLU A 1 101 ? 23.187 9.372 -38.183 1.00 91.00 101 GLU A CA 1
ATOM 776 C C . GLU A 1 101 ? 23.674 9.350 -36.738 1.00 91.00 101 GLU A C 1
ATOM 778 O O . GLU A 1 101 ? 24.872 9.511 -36.474 1.00 91.00 101 GLU A O 1
ATOM 783 N N . ILE A 1 102 ? 22.754 9.147 -35.801 1.00 93.00 102 ILE A N 1
ATOM 784 C CA . ILE A 1 102 ? 23.032 9.196 -34.375 1.00 93.00 102 ILE A CA 1
ATOM 785 C C . ILE A 1 102 ? 23.378 7.795 -33.872 1.00 93.00 102 ILE A C 1
ATOM 787 O O . ILE A 1 102 ? 22.549 6.895 -33.899 1.00 93.00 102 ILE A O 1
ATOM 791 N N . ASP A 1 103 ? 24.585 7.647 -33.328 1.00 94.88 103 ASP A N 1
ATOM 792 C CA . ASP A 1 103 ? 24.961 6.492 -32.508 1.00 94.88 103 ASP A CA 1
ATOM 793 C C . ASP A 1 103 ? 24.177 6.507 -31.172 1.00 94.88 103 ASP A C 1
ATOM 795 O O . ASP A 1 103 ? 24.365 7.442 -30.374 1.00 94.88 103 ASP A O 1
ATOM 799 N N . PRO A 1 104 ? 23.323 5.496 -30.898 1.00 95.88 104 PRO A N 1
ATOM 800 C CA . PRO A 1 104 ? 22.521 5.429 -29.678 1.00 95.88 104 PRO A CA 1
ATOM 801 C C . PRO A 1 104 ? 23.335 5.348 -28.385 1.00 95.88 104 PRO A C 1
ATOM 803 O O . PRO A 1 104 ? 22.936 5.958 -27.392 1.00 95.88 104 PRO A O 1
ATOM 806 N N . VAL A 1 105 ? 24.478 4.654 -28.385 1.00 96.56 105 VAL A N 1
ATOM 807 C CA . VAL A 1 105 ? 25.318 4.487 -27.185 1.00 96.56 105 VAL A CA 1
ATOM 808 C C . VAL A 1 105 ? 25.922 5.834 -26.805 1.00 96.56 105 VAL A C 1
ATOM 810 O O . VAL A 1 105 ? 25.792 6.300 -25.669 1.00 96.56 105 VAL A O 1
ATOM 813 N N . ARG A 1 106 ? 26.491 6.539 -27.789 1.00 94.94 106 ARG A N 1
ATOM 814 C CA . ARG A 1 106 ? 27.027 7.891 -27.591 1.00 94.94 106 ARG A CA 1
ATOM 815 C C . ARG A 1 106 ? 25.936 8.885 -27.197 1.00 94.94 106 ARG A C 1
ATOM 817 O O . ARG A 1 106 ? 26.177 9.771 -26.376 1.00 94.94 106 ARG A O 1
ATOM 824 N N . HIS A 1 107 ? 24.743 8.764 -27.778 1.00 94.62 107 HIS A N 1
ATOM 825 C CA . HIS A 1 107 ? 23.600 9.587 -27.389 1.00 94.62 107 HIS A CA 1
ATOM 826 C C . HIS A 1 107 ? 23.205 9.337 -25.926 1.00 94.62 107 HIS A C 1
ATOM 828 O O . HIS A 1 107 ? 23.041 10.294 -25.167 1.00 94.62 107 HIS A O 1
ATOM 834 N N . PHE A 1 108 ? 23.119 8.076 -25.500 1.00 95.12 108 PHE A N 1
ATOM 835 C CA . PHE A 1 108 ? 22.815 7.712 -24.120 1.00 95.12 108 PHE A CA 1
ATOM 836 C C . PHE A 1 108 ? 23.857 8.236 -23.130 1.00 95.12 108 PHE A C 1
ATOM 838 O O . PHE A 1 108 ? 23.484 8.862 -22.138 1.00 95.12 108 PHE A O 1
ATOM 845 N N . LEU A 1 109 ? 25.148 8.060 -23.410 1.00 93.31 109 LEU A N 1
ATOM 846 C CA . LEU A 1 109 ? 26.210 8.543 -22.525 1.00 93.31 109 LEU A CA 1
ATOM 847 C C . LEU A 1 109 ? 26.149 10.062 -22.325 1.00 93.31 109 LEU A C 1
ATOM 849 O O . LEU A 1 109 ? 26.314 10.537 -21.204 1.00 93.31 109 LEU A O 1
ATOM 853 N N . ARG A 1 110 ? 25.835 10.819 -23.387 1.00 90.69 110 ARG A N 1
ATOM 854 C CA . ARG A 1 110 ? 25.783 12.291 -23.354 1.00 90.69 110 ARG A CA 1
ATOM 855 C C . ARG A 1 110 ? 24.475 12.866 -22.813 1.00 90.69 110 ARG A C 1
ATOM 857 O O . ARG A 1 110 ? 24.499 13.909 -22.170 1.00 90.69 110 ARG A O 1
ATOM 864 N N . GLN A 1 111 ? 23.336 12.252 -23.133 1.00 88.62 111 GLN A N 1
ATOM 865 C CA . GLN A 1 111 ? 22.004 12.832 -22.891 1.00 88.62 111 GLN A CA 1
ATOM 866 C C . GLN A 1 111 ? 21.071 11.918 -22.095 1.00 88.62 111 GLN A C 1
ATOM 868 O O . GLN A 1 111 ? 20.090 12.393 -21.522 1.00 88.62 111 GLN A O 1
ATOM 873 N N . GLY A 1 112 ? 21.366 10.620 -22.021 1.00 84.75 112 GLY A N 1
ATOM 874 C CA . GLY A 1 112 ? 20.496 9.612 -21.418 1.00 84.75 112 GLY A CA 1
ATOM 875 C C . GLY A 1 112 ? 20.164 9.890 -19.957 1.00 84.75 112 GLY A C 1
ATOM 876 O O . GLY A 1 112 ? 19.011 9.736 -19.567 1.00 84.75 112 GLY A O 1
ATOM 877 N N . ARG A 1 113 ? 21.125 10.402 -19.178 1.00 87.75 113 ARG A N 1
ATOM 878 C CA . ARG A 1 113 ? 20.905 10.822 -17.784 1.00 87.75 113 ARG A CA 1
ATOM 879 C C . ARG A 1 113 ? 19.866 11.934 -17.667 1.00 87.75 113 ARG A C 1
ATOM 881 O O . ARG A 1 113 ? 18.876 11.775 -16.959 1.00 87.75 113 ARG A O 1
ATOM 888 N N . ALA A 1 114 ? 20.072 13.042 -18.379 1.00 87.62 114 ALA A N 1
ATOM 889 C CA . ALA A 1 114 ? 19.186 14.205 -18.324 1.00 87.62 114 ALA A CA 1
ATOM 890 C C . ALA A 1 114 ? 17.785 13.886 -18.874 1.00 87.62 114 ALA A C 1
ATOM 892 O O . ALA A 1 114 ? 16.782 14.341 -18.328 1.00 87.62 114 ALA A O 1
ATOM 893 N N . ALA A 1 115 ? 17.720 13.057 -19.918 1.00 88.44 115 ALA A N 1
ATOM 894 C CA . ALA A 1 115 ? 16.475 12.605 -20.530 1.00 88.44 115 ALA A CA 1
ATOM 895 C C . ALA A 1 115 ? 15.830 11.401 -19.813 1.00 88.44 115 ALA A C 1
ATOM 897 O O . ALA A 1 115 ? 14.773 10.946 -20.243 1.00 88.44 115 ALA A O 1
ATOM 898 N N . LYS A 1 116 ? 16.444 10.883 -18.735 1.00 89.69 116 LYS A N 1
ATOM 899 C CA . LYS A 1 116 ? 15.996 9.692 -17.987 1.00 89.69 116 LYS A CA 1
ATOM 900 C C . LYS A 1 116 ? 15.761 8.460 -18.875 1.00 89.69 116 LYS A C 1
ATOM 902 O O . LYS A 1 116 ? 14.896 7.635 -18.589 1.00 89.69 116 LYS A O 1
ATOM 907 N N . LEU A 1 117 ? 16.526 8.345 -19.959 1.00 90.06 117 LEU A N 1
ATOM 908 C CA . LEU A 1 117 ? 16.461 7.216 -20.883 1.00 90.06 117 LEU A CA 1
ATOM 909 C C . LEU A 1 117 ? 17.137 5.995 -20.262 1.00 90.06 117 LEU A C 1
ATOM 911 O O . LEU A 1 117 ? 18.062 6.127 -19.458 1.00 90.06 117 LEU A O 1
ATOM 915 N N . THR A 1 118 ? 16.678 4.811 -20.646 1.00 91.00 118 THR A N 1
ATOM 916 C CA . THR A 1 118 ? 17.120 3.530 -20.083 1.00 91.00 118 THR A CA 1
ATOM 917 C C . THR A 1 118 ? 17.846 2.679 -21.134 1.00 91.00 118 THR A C 1
ATOM 919 O O . THR A 1 118 ? 17.262 2.393 -22.174 1.00 91.00 118 THR A O 1
ATOM 922 N N . PRO A 1 119 ? 19.122 2.323 -20.940 1.00 92.62 119 PRO A N 1
ATOM 923 C CA . PRO A 1 119 ? 19.943 1.670 -21.966 1.00 92.62 119 PRO A CA 1
ATOM 924 C C . PRO A 1 119 ? 19.511 0.227 -22.256 1.00 92.62 119 PRO A C 1
ATOM 926 O O . PRO A 1 119 ? 19.719 -0.256 -23.364 1.00 92.62 119 PRO A O 1
ATOM 929 N N . ASP A 1 120 ? 18.869 -0.431 -21.294 1.00 90.75 120 ASP A N 1
ATOM 930 C CA . ASP A 1 120 ? 18.329 -1.782 -21.412 1.00 90.75 120 ASP A CA 1
ATOM 931 C C . ASP A 1 120 ? 17.029 -1.933 -20.586 1.00 90.75 120 ASP A C 1
ATOM 933 O O . ASP A 1 120 ? 16.659 -1.018 -19.833 1.00 90.75 120 ASP A O 1
ATOM 937 N N . PRO A 1 121 ? 16.282 -3.044 -20.739 1.00 88.31 121 PRO A N 1
ATOM 938 C CA . PRO A 1 121 ? 15.033 -3.263 -20.008 1.00 88.31 121 PRO A CA 1
ATOM 939 C C . PRO A 1 121 ? 15.190 -3.408 -18.486 1.00 88.31 121 PRO A C 1
ATOM 941 O O . PRO A 1 121 ? 14.235 -3.144 -17.758 1.00 88.31 121 PRO A O 1
ATOM 944 N N . ASN A 1 122 ? 16.354 -3.834 -17.997 1.00 89.38 122 ASN A N 1
ATOM 945 C CA . ASN A 1 122 ? 16.619 -4.172 -16.597 1.00 89.38 122 ASN A CA 1
ATOM 946 C C . ASN A 1 122 ? 17.360 -3.079 -15.816 1.00 89.38 122 ASN A C 1
ATOM 948 O O . ASN A 1 122 ? 17.601 -3.253 -14.622 1.00 89.38 122 ASN A O 1
ATOM 952 N N . PHE A 1 123 ? 17.635 -1.934 -16.442 1.00 91.62 123 PHE A N 1
ATOM 953 C CA . PHE A 1 123 ? 18.174 -0.750 -15.782 1.00 91.62 123 PHE A CA 1
ATOM 954 C C . PHE A 1 123 ? 17.272 0.468 -15.988 1.00 91.62 123 PHE A C 1
ATOM 956 O O . PHE A 1 123 ? 16.894 0.808 -17.108 1.00 91.62 123 PHE A O 1
ATOM 963 N N . SER A 1 124 ? 16.977 1.203 -14.913 1.00 90.25 124 SER A N 1
ATOM 964 C CA . SER A 1 124 ? 16.322 2.514 -15.000 1.00 90.25 124 SER A CA 1
ATOM 965 C C . SER A 1 124 ? 17.198 3.613 -14.431 1.00 90.25 124 SER A C 1
ATOM 967 O O . SER A 1 124 ? 17.418 3.673 -13.224 1.00 90.25 124 SER A O 1
ATOM 969 N N . THR A 1 125 ? 17.611 4.554 -15.282 1.00 91.56 125 THR A N 1
ATOM 970 C CA . THR A 1 125 ? 18.404 5.715 -14.861 1.00 91.56 125 THR A CA 1
ATOM 971 C C . THR A 1 125 ? 17.701 6.540 -13.780 1.00 91.56 125 THR A C 1
ATOM 973 O O . THR A 1 125 ? 18.337 6.975 -12.826 1.00 91.56 125 THR A O 1
ATOM 976 N N . ASP A 1 126 ? 16.382 6.736 -13.888 1.00 90.81 126 ASP A N 1
ATOM 977 C CA . ASP A 1 126 ? 15.615 7.497 -12.891 1.00 90.81 126 ASP A CA 1
ATOM 978 C C . ASP A 1 126 ? 15.490 6.742 -11.561 1.00 90.81 126 ASP A C 1
ATOM 980 O O . ASP A 1 126 ? 15.661 7.340 -10.501 1.00 90.81 126 ASP A O 1
ATOM 984 N N . SER A 1 127 ? 15.220 5.434 -11.606 1.00 90.38 127 SER A N 1
ATOM 985 C CA . SER A 1 127 ? 15.070 4.609 -10.400 1.00 90.38 127 SER A CA 1
ATOM 986 C C . SER A 1 127 ? 16.407 4.438 -9.676 1.00 90.38 127 SER A C 1
ATOM 988 O O . SER A 1 127 ? 16.477 4.606 -8.460 1.00 90.38 127 SER A O 1
ATOM 990 N N . TYR A 1 128 ? 17.488 4.199 -10.418 1.00 92.50 128 TYR A N 1
ATOM 991 C CA . TYR A 1 128 ? 18.835 4.073 -9.869 1.00 92.50 128 TYR A CA 1
ATOM 992 C C . TYR A 1 128 ? 19.294 5.370 -9.180 1.00 92.50 128 TYR A C 1
ATOM 994 O O . TYR A 1 128 ? 19.689 5.340 -8.020 1.00 92.50 128 TYR A O 1
ATOM 1002 N N . LEU A 1 129 ? 19.114 6.540 -9.806 1.00 92.69 129 LEU A N 1
ATOM 1003 C CA . LEU A 1 129 ? 19.446 7.841 -9.191 1.00 92.69 129 LEU A CA 1
ATOM 1004 C C . LEU A 1 129 ? 18.510 8.260 -8.039 1.00 92.69 129 LEU A C 1
ATOM 1006 O O . LEU A 1 129 ? 18.788 9.223 -7.313 1.00 92.69 129 LEU A O 1
ATOM 1010 N N . LYS A 1 130 ? 17.357 7.601 -7.888 1.00 91.62 130 LYS A N 1
ATOM 1011 C CA . LYS A 1 130 ? 16.499 7.743 -6.702 1.00 91.62 130 LYS A CA 1
ATOM 1012 C C . LYS A 1 130 ? 17.006 6.901 -5.536 1.00 91.62 130 LYS A C 1
ATOM 1014 O O . LYS A 1 130 ?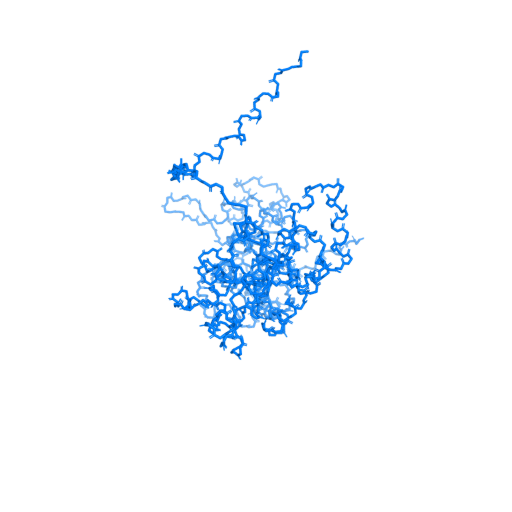 16.907 7.379 -4.412 1.00 91.62 130 LYS A O 1
ATOM 1019 N N . ARG A 1 131 ? 17.545 5.705 -5.802 1.00 90.75 131 ARG A N 1
ATOM 1020 C CA . ARG A 1 131 ? 18.197 4.852 -4.792 1.00 90.75 131 ARG A CA 1
ATOM 1021 C C . ARG A 1 131 ? 19.552 5.394 -4.351 1.00 90.75 131 ARG A C 1
ATOM 1023 O O . ARG A 1 131 ? 19.870 5.310 -3.175 1.00 90.75 131 ARG A O 1
ATOM 1030 N N . HIS A 1 132 ? 20.279 5.996 -5.287 1.00 91.38 132 HIS A N 1
ATOM 1031 C CA . HIS A 1 132 ? 21.630 6.515 -5.100 1.00 91.38 132 HIS A CA 1
ATOM 1032 C C . HIS A 1 132 ? 21.669 8.035 -5.322 1.00 91.38 132 HIS A C 1
ATOM 1034 O O . HIS A 1 132 ? 22.200 8.504 -6.338 1.00 91.38 132 HIS A O 1
ATOM 1040 N N . PRO A 1 133 ? 21.037 8.843 -4.444 1.00 92.00 133 PRO A N 1
ATOM 1041 C CA . PRO A 1 133 ? 21.012 10.296 -4.589 1.00 92.00 133 PRO A CA 1
ATOM 1042 C C . PRO A 1 133 ? 22.412 10.926 -4.572 1.00 92.00 133 PRO A C 1
ATOM 1044 O O . PRO A 1 133 ? 22.603 11.962 -5.204 1.00 92.00 133 PRO A O 1
ATOM 1047 N N . GLU A 1 134 ? 23.381 10.299 -3.908 1.00 90.94 134 GLU A N 1
ATOM 1048 C CA . GLU A 1 134 ? 24.793 10.689 -3.883 1.00 90.94 134 GLU A CA 1
ATOM 1049 C C . GLU A 1 134 ? 25.448 10.654 -5.270 1.00 90.94 134 GLU A C 1
ATOM 1051 O O . GLU A 1 134 ? 26.323 11.466 -5.546 1.00 90.94 134 GLU A O 1
ATOM 1056 N N . ARG A 1 135 ? 24.960 9.796 -6.177 1.00 88.00 135 ARG A N 1
ATOM 1057 C CA . ARG A 1 135 ? 25.475 9.638 -7.549 1.00 88.00 135 ARG A CA 1
ATOM 1058 C C . ARG A 1 135 ? 24.840 10.608 -8.554 1.00 88.00 135 ARG A C 1
ATOM 1060 O O . ARG A 1 135 ? 25.038 10.508 -9.770 1.00 88.00 135 ARG A O 1
ATOM 1067 N N . ARG A 1 136 ? 24.006 11.548 -8.092 1.00 84.81 136 ARG A N 1
ATOM 1068 C CA . ARG A 1 136 ? 23.299 12.510 -8.963 1.00 84.81 136 ARG A CA 1
ATOM 1069 C C . ARG A 1 136 ? 24.192 13.569 -9.583 1.00 84.81 136 ARG A C 1
ATOM 1071 O O . ARG A 1 136 ? 23.818 14.072 -10.642 1.00 84.81 136 ARG A O 1
ATOM 1078 N N . ASP A 1 137 ? 25.339 13.832 -8.970 1.00 85.50 137 ASP A N 1
ATOM 1079 C CA . ASP A 1 137 ? 26.300 14.838 -9.424 1.00 85.50 137 ASP A CA 1
ATOM 1080 C C . ASP A 1 137 ? 27.602 14.214 -9.956 1.00 85.50 137 ASP A C 1
ATOM 1082 O O . ASP A 1 137 ? 28.484 14.938 -10.408 1.00 85.50 137 ASP A O 1
ATOM 1086 N N . ASP A 1 138 ? 27.703 12.876 -9.985 1.00 86.38 138 ASP A N 1
ATOM 1087 C CA . ASP A 1 138 ? 28.858 12.165 -10.548 1.00 86.38 138 ASP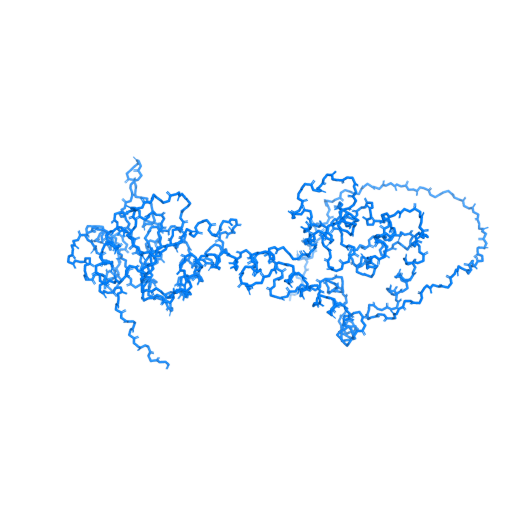 A CA 1
ATOM 1088 C C . ASP A 1 138 ? 29.093 12.573 -12.007 1.00 86.38 138 ASP A C 1
ATOM 1090 O O . ASP A 1 138 ? 28.145 12.663 -12.790 1.00 86.38 138 ASP A O 1
ATOM 1094 N N . GLU A 1 139 ? 30.350 12.781 -12.400 1.00 85.75 139 GLU A N 1
ATOM 1095 C CA . GLU A 1 139 ? 30.699 13.096 -13.793 1.00 85.75 139 GLU A CA 1
ATOM 1096 C C . GLU A 1 139 ? 30.458 11.897 -14.726 1.00 85.75 139 GLU A C 1
ATOM 1098 O O . GLU A 1 139 ? 30.044 12.064 -15.876 1.00 85.75 139 GLU A O 1
ATOM 1103 N N . ARG A 1 140 ? 30.676 10.680 -14.214 1.00 88.62 140 ARG A N 1
ATOM 1104 C CA . ARG A 1 140 ? 30.499 9.424 -14.949 1.00 88.62 140 ARG A CA 1
ATOM 1105 C C . ARG A 1 140 ? 29.018 9.074 -15.101 1.00 88.62 140 ARG A C 1
ATOM 1107 O O . ARG A 1 140 ? 28.199 9.327 -14.218 1.00 88.62 140 ARG A O 1
ATOM 1114 N N . ASN A 1 141 ? 28.653 8.476 -16.235 1.00 90.81 141 ASN A N 1
ATOM 1115 C CA . ASN A 1 141 ? 27.273 8.061 -16.483 1.00 90.81 141 ASN A CA 1
ATOM 1116 C C . ASN A 1 141 ? 26.843 6.974 -15.472 1.00 90.81 141 ASN A C 1
ATOM 1118 O O . ASN A 1 141 ? 27.582 6.005 -15.298 1.00 90.81 141 ASN A O 1
ATOM 1122 N N . PRO A 1 142 ? 25.644 7.067 -14.859 1.00 92.31 142 PRO A N 1
ATOM 1123 C CA . PRO A 1 142 ? 25.215 6.134 -13.815 1.00 92.31 142 PRO A CA 1
ATOM 1124 C C . PRO A 1 142 ? 25.189 4.671 -14.267 1.00 92.31 142 PRO A C 1
ATOM 1126 O O . PRO A 1 142 ? 25.491 3.791 -13.471 1.00 92.31 142 PRO A O 1
ATOM 1129 N N . TYR A 1 143 ? 24.872 4.398 -15.537 1.00 94.56 143 TYR A N 1
ATOM 1130 C CA . TYR A 1 143 ? 24.885 3.028 -16.048 1.00 94.56 143 TYR A CA 1
ATOM 1131 C C . TYR A 1 143 ? 26.305 2.482 -16.196 1.00 94.56 143 TYR A C 1
ATOM 1133 O O . TYR A 1 143 ? 26.559 1.344 -15.822 1.00 94.56 143 TYR A O 1
ATOM 1141 N N . ALA A 1 144 ? 27.244 3.302 -16.680 1.00 93.56 144 ALA A N 1
ATOM 1142 C CA . ALA A 1 144 ? 28.649 2.911 -16.783 1.00 93.56 144 ALA A CA 1
ATOM 1143 C C . ALA A 1 144 ? 29.250 2.637 -15.393 1.00 93.56 144 ALA A C 1
ATOM 1145 O O . ALA A 1 144 ? 29.902 1.614 -15.193 1.00 93.56 144 ALA A O 1
ATOM 1146 N N . THR A 1 145 ? 28.962 3.502 -14.415 1.00 92.56 145 THR A N 1
ATOM 1147 C CA . THR A 1 145 ? 29.375 3.308 -13.017 1.00 92.56 145 THR A CA 1
ATOM 1148 C C . THR A 1 145 ? 28.771 2.037 -12.419 1.00 92.56 145 THR A C 1
ATOM 1150 O O . THR A 1 145 ? 29.485 1.235 -11.815 1.00 92.56 145 THR A O 1
ATOM 1153 N N . TRP A 1 146 ? 27.470 1.809 -12.622 1.00 94.50 146 TRP A N 1
ATOM 1154 C CA . TRP A 1 146 ? 26.813 0.599 -12.139 1.00 94.50 146 TRP A CA 1
ATOM 1155 C C . TRP A 1 146 ? 27.399 -0.666 -12.779 1.00 94.50 146 TRP A C 1
ATOM 1157 O O . TRP A 1 146 ? 27.691 -1.620 -12.070 1.00 94.50 146 TRP A O 1
ATOM 1167 N N . LEU A 1 147 ? 27.640 -0.686 -14.092 1.00 94.81 147 LEU A N 1
ATOM 1168 C CA . LEU A 1 147 ? 28.253 -1.839 -14.759 1.00 94.81 147 LEU A CA 1
ATOM 1169 C C . LEU A 1 147 ? 29.674 -2.129 -14.259 1.00 94.81 147 LEU A C 1
ATOM 1171 O O . LEU A 1 147 ? 30.042 -3.295 -14.132 1.00 94.81 147 LEU A O 1
ATOM 1175 N N . ALA A 1 148 ? 30.464 -1.087 -13.994 1.00 93.00 148 ALA A N 1
ATOM 1176 C CA . ALA A 1 148 ? 31.859 -1.235 -13.592 1.00 93.00 148 ALA A CA 1
ATOM 1177 C C . ALA A 1 148 ? 32.014 -1.710 -12.140 1.00 93.00 148 ALA A C 1
ATOM 1179 O O . ALA A 1 148 ? 32.912 -2.494 -11.843 1.00 93.00 148 ALA A O 1
ATOM 1180 N N . GLU A 1 149 ? 31.162 -1.215 -11.241 1.00 91.94 149 GLU A N 1
ATOM 1181 C CA . GLU A 1 149 ? 31.346 -1.358 -9.791 1.00 91.94 149 GLU A CA 1
ATOM 1182 C C . GLU A 1 149 ? 30.046 -1.776 -9.092 1.00 91.94 149 GLU A C 1
ATOM 1184 O O . GLU A 1 149 ? 30.029 -2.745 -8.333 1.00 91.94 149 GLU A O 1
ATOM 1189 N N . GLY A 1 150 ? 28.942 -1.078 -9.378 1.00 90.25 150 GLY A N 1
ATOM 1190 C CA . GLY A 1 150 ? 27.671 -1.241 -8.664 1.00 90.25 150 GLY A CA 1
ATOM 1191 C C . GLY A 1 150 ? 27.066 -2.642 -8.768 1.00 90.25 150 GLY A C 1
ATOM 1192 O O . GLY A 1 150 ? 26.640 -3.207 -7.765 1.00 90.25 150 GLY A O 1
ATOM 1193 N N . ARG A 1 151 ? 27.093 -3.256 -9.954 1.00 89.50 151 ARG A N 1
ATOM 1194 C CA . ARG A 1 151 ? 26.567 -4.605 -10.201 1.00 89.50 151 ARG A CA 1
ATOM 1195 C C . ARG A 1 151 ? 27.296 -5.644 -9.349 1.00 89.50 151 ARG A C 1
ATOM 1197 O O . ARG A 1 151 ? 26.652 -6.505 -8.764 1.00 89.50 151 ARG A O 1
ATOM 1204 N N . ALA A 1 152 ? 28.624 -5.555 -9.258 1.00 89.50 152 ALA A N 1
ATOM 1205 C CA . ALA A 1 152 ? 29.424 -6.456 -8.427 1.00 89.50 152 ALA A CA 1
ATOM 1206 C C . ALA A 1 152 ? 29.248 -6.177 -6.924 1.00 89.50 152 ALA A C 1
ATOM 1208 O O . ALA A 1 152 ? 29.391 -7.087 -6.111 1.00 89.50 152 ALA A O 1
ATOM 1209 N N . ALA A 1 153 ? 28.916 -4.936 -6.561 1.00 89.25 153 ALA A N 1
ATOM 1210 C CA . ALA A 1 153 ? 28.618 -4.520 -5.195 1.00 89.25 153 ALA A CA 1
ATOM 1211 C C . ALA A 1 153 ? 27.176 -4.836 -4.739 1.00 89.25 153 ALA A C 1
ATOM 1213 O O . ALA A 1 153 ? 26.827 -4.511 -3.606 1.00 89.25 153 ALA A O 1
ATOM 1214 N N . GLY A 1 154 ? 26.343 -5.455 -5.587 1.00 87.94 154 GLY A N 1
ATOM 1215 C CA . GLY A 1 154 ? 24.943 -5.766 -5.268 1.00 87.94 154 GLY A CA 1
ATOM 1216 C C . GLY A 1 154 ? 24.005 -4.556 -5.331 1.00 87.94 154 GLY A C 1
ATOM 1217 O O . GLY A 1 154 ? 22.933 -4.564 -4.737 1.00 87.94 154 GLY A O 1
ATOM 1218 N N . GLU A 1 155 ? 24.387 -3.482 -6.025 1.00 91.00 155 GLU A N 1
ATOM 1219 C CA . GLU A 1 155 ? 23.500 -2.335 -6.200 1.00 91.00 155 GLU A CA 1
ATOM 1220 C C . GLU A 1 155 ? 22.333 -2.674 -7.125 1.00 91.00 155 GLU A C 1
ATOM 1222 O O . GLU A 1 155 ? 22.508 -3.165 -8.249 1.00 91.00 155 GLU A O 1
ATOM 1227 N N . ILE A 1 156 ? 21.127 -2.323 -6.684 1.00 89.38 156 ILE A N 1
ATOM 1228 C CA . ILE A 1 156 ? 19.916 -2.694 -7.398 1.00 89.38 156 ILE A CA 1
ATOM 1229 C C . ILE A 1 156 ? 19.562 -1.658 -8.471 1.00 89.38 156 ILE A C 1
ATOM 1231 O O . ILE A 1 156 ? 19.068 -0.561 -8.198 1.00 89.38 156 ILE A O 1
ATOM 1235 N N . ALA A 1 157 ? 19.748 -2.057 -9.728 1.00 89.19 157 ALA A N 1
ATOM 1236 C CA . ALA A 1 157 ? 19.370 -1.288 -10.914 1.00 89.19 157 ALA A CA 1
ATOM 1237 C C . ALA A 1 157 ? 17.906 -1.453 -11.354 1.00 89.19 157 ALA A C 1
ATOM 1239 O O . ALA A 1 157 ? 17.456 -0.742 -12.260 1.00 89.19 157 ALA A O 1
ATOM 1240 N N . GLU A 1 158 ? 17.175 -2.379 -10.725 1.00 88.38 158 GLU A N 1
ATOM 1241 C CA . GLU A 1 158 ? 15.823 -2.771 -11.121 1.00 88.38 158 GLU A CA 1
ATOM 1242 C C . GLU A 1 158 ? 14.901 -1.538 -11.273 1.00 88.38 158 GLU A C 1
ATOM 1244 O O . GLU A 1 158 ? 14.763 -0.738 -10.334 1.00 88.38 158 GLU A O 1
ATOM 1249 N N . PRO A 1 159 ? 14.271 -1.356 -12.454 1.00 87.44 159 PRO A N 1
ATOM 1250 C CA . PRO A 1 159 ? 13.344 -0.266 -12.727 1.00 87.44 159 PRO A CA 1
ATOM 1251 C C . PRO A 1 159 ? 12.227 -0.058 -11.707 1.00 87.44 159 PRO A C 1
ATOM 1253 O O . PRO A 1 159 ? 11.862 1.092 -11.437 1.00 87.44 159 PRO A O 1
ATOM 1256 N N . VAL A 1 160 ? 11.673 -1.130 -11.149 1.00 84.88 160 VAL A N 1
ATOM 1257 C CA . VAL A 1 160 ? 10.602 -1.063 -10.153 1.00 84.88 160 VAL A CA 1
ATOM 1258 C C . VAL A 1 160 ? 11.168 -0.545 -8.832 1.00 84.88 160 VAL A C 1
ATOM 1260 O O . VAL A 1 160 ? 12.139 -1.082 -8.315 1.00 84.88 160 VAL A O 1
ATOM 1263 N N . MET A 1 161 ? 10.563 0.506 -8.273 1.00 85.88 161 MET A N 1
ATOM 1264 C CA . MET A 1 161 ? 10.918 1.049 -6.954 1.00 85.88 161 MET A CA 1
ATOM 1265 C C . MET A 1 161 ? 10.161 0.319 -5.832 1.00 85.88 161 MET A C 1
ATOM 1267 O O . MET A 1 161 ? 9.054 -0.168 -6.055 1.00 85.88 161 MET A O 1
ATOM 1271 N N . GLY A 1 162 ? 10.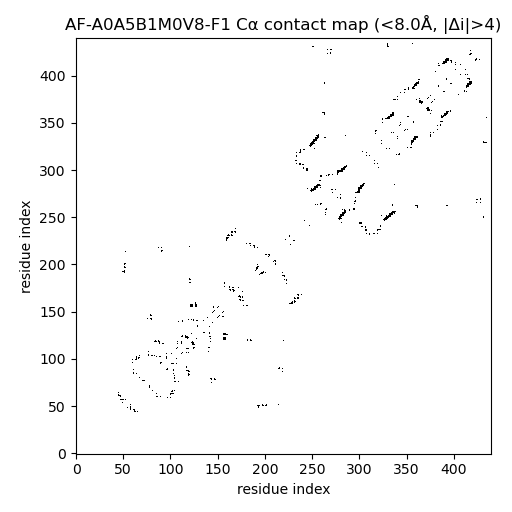718 0.311 -4.616 1.00 86.31 162 GLY A N 1
ATOM 1272 C CA . GLY A 1 162 ? 10.066 -0.255 -3.425 1.00 86.31 162 GLY A CA 1
ATOM 1273 C C . GLY A 1 162 ? 10.221 -1.771 -3.272 1.00 86.31 162 GLY A C 1
ATOM 1274 O O . GLY A 1 162 ? 9.560 -2.372 -2.426 1.00 86.31 162 GLY A O 1
ATOM 1275 N N . ILE A 1 163 ? 11.096 -2.392 -4.065 1.00 87.81 163 ILE A N 1
ATOM 1276 C CA . ILE A 1 163 ? 11.430 -3.824 -4.006 1.00 87.81 163 ILE A CA 1
ATOM 1277 C C . ILE A 1 163 ? 11.886 -4.271 -2.617 1.00 87.81 163 ILE A C 1
ATOM 1279 O O . ILE A 1 163 ? 11.638 -5.403 -2.237 1.00 87.81 163 ILE A O 1
ATOM 1283 N N . GLU A 1 164 ? 12.486 -3.381 -1.832 1.00 88.56 164 GLU A N 1
ATOM 1284 C CA . GLU A 1 164 ? 12.979 -3.661 -0.488 1.00 88.56 164 GLU A CA 1
ATOM 1285 C C . GLU A 1 164 ? 11.803 -3.913 0.471 1.00 88.56 164 GLU A C 1
ATOM 1287 O O . GLU A 1 164 ? 11.829 -4.835 1.286 1.00 88.56 164 GLU A O 1
ATOM 1292 N N . LYS A 1 165 ? 10.713 -3.146 0.318 1.00 89.38 165 LYS A N 1
ATOM 1293 C CA . LYS A 1 165 ? 9.464 -3.353 1.068 1.00 89.38 165 LYS A CA 1
ATOM 1294 C C . LYS A 1 165 ? 8.810 -4.678 0.689 1.00 89.38 165 LYS A C 1
ATOM 1296 O O . LYS A 1 165 ? 8.304 -5.389 1.549 1.00 89.38 165 LYS A O 1
ATOM 1301 N N . LEU A 1 166 ? 8.841 -5.017 -0.596 1.00 87.50 166 LEU A N 1
ATOM 1302 C CA . LEU A 1 166 ? 8.265 -6.256 -1.115 1.00 87.50 166 LEU A CA 1
ATOM 1303 C C . LEU A 1 166 ? 9.068 -7.483 -0.729 1.00 87.50 166 LEU A C 1
ATOM 1305 O O . LEU A 1 166 ? 8.473 -8.485 -0.366 1.00 87.50 166 LEU A O 1
ATOM 1309 N N . ALA A 1 167 ? 10.392 -7.396 -0.767 1.00 91.00 167 ALA A N 1
ATOM 1310 C CA . ALA A 1 167 ? 11.284 -8.438 -0.290 1.00 91.00 167 ALA A CA 1
ATOM 1311 C C . ALA A 1 167 ? 10.943 -8.801 1.159 1.00 91.00 167 ALA A C 1
ATOM 1313 O O . ALA A 1 167 ? 10.745 -9.973 1.474 1.00 91.00 167 ALA A O 1
ATOM 1314 N N . LYS A 1 168 ? 10.717 -7.780 2.000 1.00 92.25 168 LYS A N 1
ATOM 1315 C CA . LYS A 1 168 ? 10.216 -7.975 3.362 1.00 92.25 168 LYS A CA 1
ATOM 1316 C C . LYS A 1 168 ? 8.855 -8.685 3.390 1.00 92.25 168 LYS A C 1
ATOM 1318 O O . LYS A 1 168 ? 8.718 -9.655 4.123 1.00 92.25 168 LYS A O 1
ATOM 1323 N N . VAL A 1 169 ? 7.882 -8.246 2.585 1.00 91.81 169 VAL A N 1
ATOM 1324 C CA . VAL A 1 169 ? 6.540 -8.870 2.509 1.00 91.81 169 VAL A CA 1
ATOM 1325 C C . VAL A 1 169 ? 6.594 -10.328 2.038 1.00 91.81 169 VAL A C 1
ATOM 1327 O O . VAL A 1 169 ? 5.831 -11.166 2.507 1.00 91.81 169 VAL A O 1
ATOM 1330 N N . LEU A 1 170 ? 7.479 -10.631 1.092 1.00 90.19 170 LEU A N 1
ATOM 1331 C CA . LEU A 1 170 ? 7.625 -11.946 0.473 1.00 90.19 170 LEU A CA 1
ATOM 1332 C C . LEU A 1 170 ? 8.553 -12.880 1.267 1.00 90.19 170 LEU A C 1
ATOM 1334 O O . LEU A 1 170 ? 8.639 -14.060 0.935 1.00 90.19 170 LEU A O 1
ATOM 1338 N N . GLY A 1 171 ? 9.242 -12.380 2.300 1.00 92.44 171 GLY A N 1
ATOM 1339 C CA . GLY A 1 171 ? 10.198 -13.162 3.088 1.00 92.44 171 GLY A CA 1
ATOM 1340 C C . GLY A 1 171 ? 11.446 -13.579 2.300 1.00 92.44 171 GLY A C 1
ATOM 1341 O O . GLY A 1 171 ? 11.952 -14.681 2.490 1.00 92.44 171 GLY A O 1
ATOM 1342 N N . THR A 1 172 ? 11.922 -12.719 1.402 1.00 93.44 172 THR A N 1
ATOM 1343 C CA . THR A 1 172 ? 13.050 -12.947 0.474 1.00 93.44 172 THR A CA 1
ATOM 1344 C C . THR A 1 172 ? 13.967 -11.716 0.476 1.00 93.44 172 THR A C 1
ATOM 1346 O O . THR A 1 172 ? 13.707 -10.741 1.186 1.00 93.44 172 THR A O 1
ATOM 1349 N N . THR A 1 173 ? 15.058 -11.734 -0.286 1.00 92.88 173 THR A N 1
ATOM 1350 C CA . THR A 1 173 ? 15.956 -10.580 -0.431 1.00 92.88 173 THR A CA 1
ATOM 1351 C C . THR A 1 173 ? 15.536 -9.671 -1.589 1.00 92.88 173 THR A C 1
ATOM 1353 O O . THR A 1 173 ? 14.846 -10.082 -2.521 1.00 92.88 173 THR A O 1
ATOM 1356 N N . ALA A 1 174 ? 15.940 -8.399 -1.539 1.00 90.69 174 ALA A N 1
ATOM 1357 C CA . ALA A 1 174 ? 15.649 -7.455 -2.619 1.00 90.69 174 ALA A CA 1
ATOM 1358 C C . ALA A 1 174 ? 16.337 -7.853 -3.937 1.00 90.69 174 ALA A C 1
ATOM 1360 O O . ALA A 1 174 ? 15.765 -7.632 -5.005 1.00 90.69 174 ALA A O 1
ATOM 1361 N N . ASP A 1 175 ? 17.503 -8.497 -3.849 1.00 89.94 175 ASP A N 1
ATOM 1362 C CA . ASP A 1 175 ? 18.249 -9.017 -4.996 1.00 89.94 175 ASP A CA 1
ATOM 1363 C C . ASP A 1 175 ? 17.502 -10.167 -5.675 1.00 89.94 175 ASP A C 1
ATOM 1365 O O . ASP A 1 175 ? 17.311 -10.133 -6.888 1.00 89.94 175 ASP A O 1
ATOM 1369 N N . GLU A 1 176 ? 16.980 -11.128 -4.903 1.00 91.06 176 GLU A N 1
ATOM 1370 C CA . GLU A 1 176 ? 16.162 -12.231 -5.433 1.00 91.06 176 GLU A CA 1
ATOM 1371 C C . GLU A 1 176 ? 14.889 -11.715 -6.125 1.00 91.06 176 GLU A C 1
ATOM 1373 O O . GLU A 1 176 ? 14.511 -12.199 -7.194 1.00 91.06 176 GLU A O 1
ATOM 1378 N N . VAL A 1 177 ? 14.229 -10.698 -5.555 1.00 90.12 177 VAL A N 1
ATOM 1379 C CA . VAL A 1 177 ? 13.061 -10.061 -6.192 1.00 90.12 177 VAL A CA 1
ATOM 1380 C C . VAL A 1 177 ? 13.461 -9.369 -7.494 1.00 90.12 177 VAL A C 1
ATOM 1382 O O . VAL A 1 177 ? 12.759 -9.498 -8.500 1.00 90.12 177 VAL A O 1
ATOM 1385 N N . ALA A 1 178 ? 14.571 -8.629 -7.491 1.00 89.31 178 ALA A N 1
ATOM 1386 C CA . ALA A 1 178 ? 15.077 -7.946 -8.676 1.00 89.31 178 ALA A CA 1
ATOM 1387 C C . ALA A 1 178 ? 15.454 -8.936 -9.788 1.00 89.31 178 ALA A C 1
ATOM 1389 O O . ALA A 1 178 ? 15.094 -8.713 -10.945 1.00 89.31 178 ALA A O 1
ATOM 1390 N N . GLU A 1 179 ? 16.105 -10.047 -9.445 1.00 89.44 179 GLU A N 1
ATOM 1391 C CA . GLU A 1 179 ? 16.468 -11.116 -10.376 1.00 89.44 179 GLU A CA 1
ATOM 1392 C C . GLU A 1 179 ? 15.223 -11.738 -11.020 1.00 89.44 179 GLU A C 1
ATOM 1394 O O . GLU A 1 179 ? 15.114 -11.760 -12.247 1.00 89.44 179 GLU A O 1
ATOM 1399 N N . GLN A 1 180 ? 14.219 -12.122 -10.227 1.00 89.69 180 GLN A N 1
ATOM 1400 C CA . GLN A 1 180 ? 12.966 -12.682 -10.753 1.00 89.69 180 GLN A CA 1
ATOM 1401 C C . GLN A 1 180 ? 12.220 -11.703 -11.674 1.00 89.69 180 GLN A C 1
ATOM 1403 O O . GLN A 1 180 ? 11.665 -12.097 -12.709 1.00 89.69 180 GLN A O 1
ATOM 1408 N N . LEU A 1 181 ? 12.197 -10.411 -11.327 1.00 88.75 181 LEU A N 1
ATOM 1409 C CA . LEU A 1 181 ? 11.600 -9.375 -12.174 1.00 88.75 181 LEU A CA 1
ATOM 1410 C C . LEU A 1 181 ? 12.375 -9.205 -13.485 1.00 88.75 181 LEU A C 1
ATOM 1412 O O . LEU A 1 181 ? 11.748 -9.092 -14.544 1.00 88.75 181 LEU A O 1
ATOM 1416 N N . ALA A 1 182 ? 13.707 -9.219 -13.433 1.00 88.50 182 ALA A N 1
ATOM 1417 C CA . ALA A 1 182 ? 14.569 -9.117 -14.605 1.00 88.50 182 ALA A CA 1
ATOM 1418 C C . ALA A 1 182 ? 14.426 -10.333 -15.533 1.00 88.50 182 ALA A C 1
ATOM 1420 O O . ALA A 1 182 ? 14.267 -10.167 -16.748 1.00 88.50 182 ALA A O 1
ATOM 1421 N N . GLU A 1 183 ? 14.399 -11.551 -14.988 1.00 90.00 183 GLU A N 1
ATOM 1422 C CA . GLU A 1 183 ? 14.156 -12.783 -15.746 1.00 90.00 183 GLU A CA 1
ATOM 1423 C C . GLU A 1 183 ? 12.807 -12.732 -16.461 1.00 90.00 183 GLU A C 1
ATOM 1425 O O . GLU A 1 183 ? 12.706 -12.973 -17.671 1.00 90.00 183 GLU A O 1
ATOM 1430 N N . ARG A 1 184 ? 11.753 -12.362 -15.727 1.00 89.81 184 ARG A N 1
ATOM 1431 C CA . ARG A 1 184 ? 10.406 -12.296 -16.282 1.00 89.81 184 ARG A CA 1
ATOM 1432 C C . ARG A 1 184 ? 10.288 -11.209 -17.349 1.00 89.81 184 ARG A C 1
ATOM 1434 O O . ARG A 1 184 ? 9.658 -11.450 -18.381 1.00 89.81 184 ARG A O 1
ATOM 1441 N N . ARG A 1 185 ? 10.893 -10.038 -17.136 1.00 88.94 185 ARG A N 1
ATOM 1442 C CA . ARG A 1 185 ? 10.933 -8.958 -18.133 1.00 88.94 185 ARG A CA 1
ATOM 1443 C C . ARG A 1 185 ? 11.655 -9.411 -19.396 1.00 88.94 185 ARG A C 1
ATOM 1445 O O . ARG A 1 185 ? 11.137 -9.206 -20.491 1.00 88.94 185 ARG A O 1
ATOM 1452 N N . SER A 1 186 ? 12.790 -10.086 -19.240 1.00 88.00 186 SER A N 1
ATOM 1453 C CA . SER A 1 186 ? 13.585 -10.611 -20.352 1.00 88.00 186 SER A CA 1
ATOM 1454 C C . SER A 1 186 ? 12.823 -11.683 -21.146 1.00 88.00 186 SER A C 1
ATOM 1456 O O . SER A 1 186 ? 12.847 -11.661 -22.377 1.00 88.00 186 SER A O 1
ATOM 1458 N N . ASP A 1 187 ? 12.071 -12.577 -20.484 1.00 90.06 187 ASP A N 1
ATOM 1459 C CA . ASP A 1 187 ? 11.179 -13.534 -21.166 1.00 90.06 187 ASP A CA 1
ATOM 1460 C C . ASP A 1 187 ? 10.102 -12.827 -21.995 1.00 90.06 187 ASP A C 1
ATOM 1462 O O . ASP A 1 187 ? 9.910 -13.145 -23.173 1.00 90.06 187 ASP A O 1
ATOM 1466 N N . VAL A 1 188 ? 9.403 -11.859 -21.395 1.00 89.56 188 VAL A N 1
ATOM 1467 C CA . VAL A 1 188 ? 8.335 -11.117 -22.078 1.00 89.56 188 VAL A CA 1
ATOM 1468 C C . VAL A 1 188 ? 8.900 -10.346 -23.267 1.00 89.56 188 VAL A C 1
ATOM 1470 O O . VAL A 1 188 ? 8.343 -10.435 -24.362 1.00 89.56 188 VAL A O 1
ATOM 1473 N N . HIS A 1 189 ? 10.032 -9.667 -23.083 1.00 87.94 189 HIS A N 1
ATOM 1474 C CA . HIS A 1 189 ? 10.711 -8.922 -24.137 1.00 87.94 189 HIS A CA 1
ATOM 1475 C C . HIS A 1 189 ? 11.108 -9.845 -25.301 1.00 87.94 189 HIS A C 1
ATOM 1477 O O . HIS A 1 189 ? 10.712 -9.610 -26.441 1.00 87.94 189 HIS A O 1
ATOM 1483 N N . ARG A 1 190 ? 11.749 -10.987 -25.023 1.00 89.25 190 ARG A N 1
ATOM 1484 C CA . ARG A 1 190 ? 12.076 -11.997 -26.045 1.00 89.25 190 ARG A CA 1
ATOM 1485 C C . ARG A 1 190 ? 10.838 -12.490 -26.800 1.00 89.25 190 ARG A C 1
ATOM 1487 O O . ARG A 1 190 ? 10.869 -12.628 -28.022 1.00 89.25 190 ARG A O 1
ATOM 1494 N N . ARG A 1 191 ? 9.738 -12.770 -26.095 1.00 91.62 191 ARG A N 1
ATOM 1495 C CA . ARG A 1 191 ? 8.490 -13.272 -26.700 1.00 91.62 191 ARG A CA 1
ATOM 1496 C C . ARG A 1 191 ? 7.781 -12.226 -27.556 1.00 91.62 191 ARG A C 1
ATOM 1498 O O . ARG A 1 191 ? 7.117 -12.604 -28.521 1.00 91.62 191 ARG A O 1
ATOM 1505 N N . LEU A 1 192 ? 7.908 -10.950 -27.207 1.00 89.75 192 LEU A N 1
ATOM 1506 C CA . LEU A 1 192 ? 7.420 -9.829 -28.006 1.00 89.75 192 LEU A CA 1
ATOM 1507 C C . LEU A 1 192 ? 8.284 -9.623 -29.249 1.00 89.75 192 LEU A C 1
ATOM 1509 O O . LEU A 1 192 ? 7.751 -9.545 -30.346 1.00 89.75 192 LEU A O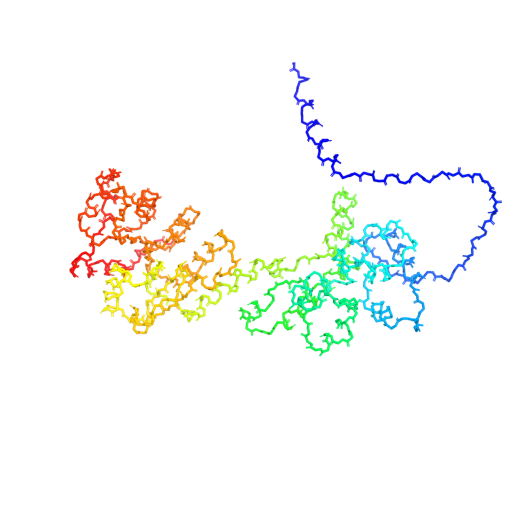 1
ATOM 1513 N N . HIS A 1 193 ? 9.607 -9.617 -29.114 1.00 88.94 193 HIS A N 1
ATOM 1514 C CA . HIS A 1 193 ? 10.491 -9.340 -30.244 1.00 88.94 193 HIS A CA 1
ATOM 1515 C C . HIS A 1 193 ? 10.567 -10.499 -31.242 1.00 88.94 193 HIS A C 1
ATOM 1517 O O . HIS A 1 193 ? 10.532 -10.251 -32.440 1.00 88.94 193 HIS A O 1
ATOM 1523 N N . HIS A 1 194 ? 10.609 -11.752 -30.781 1.00 90.56 194 HIS A N 1
ATOM 1524 C CA . HIS A 1 194 ? 10.881 -12.905 -31.658 1.00 90.56 194 HIS A CA 1
ATOM 1525 C C . HIS A 1 194 ? 9.958 -14.110 -31.427 1.00 90.56 194 HIS A C 1
ATOM 1527 O O . HIS A 1 194 ? 10.188 -15.184 -31.976 1.00 90.56 194 HIS A O 1
ATOM 1533 N N . GLY A 1 195 ? 8.934 -13.979 -30.581 1.00 92.75 195 GLY A N 1
ATOM 1534 C CA . GLY A 1 195 ? 8.051 -15.087 -30.222 1.00 92.75 195 GLY A CA 1
ATOM 1535 C C . GLY A 1 195 ? 6.620 -14.939 -30.728 1.00 92.75 195 GLY A C 1
ATOM 1536 O O . GLY A 1 195 ? 6.227 -13.940 -31.330 1.00 92.75 195 GLY A O 1
ATOM 1537 N N . LYS A 1 196 ? 5.800 -15.938 -30.378 1.00 94.88 196 LYS A N 1
ATOM 1538 C CA . LYS A 1 196 ? 4.383 -15.999 -30.758 1.00 94.88 196 LYS A CA 1
ATOM 1539 C C . LYS A 1 196 ? 3.565 -14.797 -30.282 1.00 94.88 196 LYS A C 1
ATOM 1541 O O . LYS A 1 196 ? 2.605 -14.410 -30.939 1.00 94.88 196 LYS A O 1
ATOM 1546 N N . LEU A 1 197 ? 3.934 -14.226 -29.134 1.00 92.19 197 LEU A N 1
ATOM 1547 C CA . LEU A 1 197 ? 3.249 -13.065 -28.570 1.00 92.19 197 LEU A CA 1
ATOM 1548 C C . LEU A 1 197 ? 3.399 -11.845 -29.487 1.00 92.19 197 LEU A C 1
ATOM 1550 O O . LEU A 1 197 ? 2.410 -11.173 -29.763 1.00 92.19 197 LEU A O 1
ATOM 1554 N N . GLY A 1 198 ? 4.603 -11.604 -30.005 1.00 92.62 198 GLY A N 1
ATOM 1555 C CA . GLY A 1 198 ? 4.827 -10.546 -30.982 1.00 92.62 198 GLY A CA 1
ATOM 1556 C C . GLY A 1 198 ? 4.163 -10.803 -32.327 1.00 92.62 198 GLY A C 1
ATOM 1557 O O . GLY A 1 198 ? 3.592 -9.878 -32.886 1.00 92.62 198 GLY A O 1
ATOM 1558 N N . GLU A 1 199 ? 4.136 -12.049 -32.815 1.00 94.25 199 GLU A N 1
ATOM 1559 C CA . GLU A 1 199 ? 3.394 -12.379 -34.044 1.00 94.25 199 GLU A CA 1
ATOM 1560 C C . GLU A 1 199 ? 1.902 -12.043 -33.915 1.00 94.25 199 GLU A C 1
ATOM 1562 O O . GLU A 1 199 ? 1.281 -11.537 -34.848 1.00 94.25 199 GLU A O 1
ATOM 1567 N N . MET A 1 200 ? 1.304 -12.360 -32.761 1.00 94.06 200 MET A N 1
ATOM 1568 C CA . MET A 1 200 ? -0.091 -12.023 -32.476 1.00 94.06 200 MET A CA 1
ATOM 1569 C C . MET A 1 200 ? -0.294 -10.511 -32.463 1.00 94.06 200 MET A C 1
ATOM 1571 O O . MET A 1 200 ? -1.293 -10.027 -32.990 1.00 94.06 200 MET A O 1
ATOM 1575 N N . PHE A 1 201 ? 0.657 -9.780 -31.887 1.00 92.69 201 PHE A N 1
ATOM 1576 C CA . PHE A 1 201 ? 0.611 -8.331 -31.827 1.00 92.69 201 PHE A CA 1
ATOM 1577 C C . PHE A 1 201 ? 0.751 -7.683 -33.209 1.00 92.69 201 PHE A C 1
ATOM 1579 O O . PHE A 1 201 ? -0.058 -6.831 -33.563 1.00 92.69 201 PHE A O 1
ATOM 1586 N N . ALA A 1 202 ? 1.707 -8.134 -34.023 1.00 92.06 202 ALA A N 1
ATOM 1587 C CA . ALA A 1 202 ? 1.894 -7.670 -35.394 1.00 92.06 202 ALA A CA 1
ATOM 1588 C C . ALA A 1 202 ? 0.626 -7.893 -36.236 1.00 92.06 202 ALA A C 1
ATOM 1590 O O . ALA A 1 202 ? 0.135 -6.966 -36.873 1.00 92.06 202 ALA A O 1
ATOM 1591 N N . LYS A 1 203 ? 0.010 -9.080 -36.138 1.00 94.44 203 LYS A N 1
ATOM 1592 C CA . LYS A 1 203 ? -1.279 -9.368 -36.793 1.00 94.44 203 LYS A CA 1
ATOM 1593 C C . LYS A 1 203 ? -2.419 -8.487 -36.289 1.00 94.44 203 LYS A C 1
ATOM 1595 O O . LYS A 1 203 ? -3.292 -8.114 -37.063 1.00 94.44 203 LYS A O 1
ATOM 1600 N N . ALA A 1 204 ? -2.444 -8.168 -34.997 1.00 94.25 204 ALA A N 1
ATOM 1601 C CA . ALA A 1 204 ? -3.435 -7.247 -34.454 1.00 94.25 204 ALA A CA 1
ATOM 1602 C C . ALA A 1 204 ? -3.232 -5.823 -34.996 1.00 94.25 204 ALA A C 1
ATOM 1604 O O . ALA A 1 204 ? -4.215 -5.177 -35.342 1.00 94.25 204 ALA A O 1
ATOM 1605 N N . ALA A 1 205 ? -1.982 -5.374 -35.142 1.00 92.38 205 ALA A N 1
ATOM 1606 C CA . ALA A 1 205 ? -1.641 -4.079 -35.730 1.00 92.38 205 ALA A CA 1
ATOM 1607 C C . ALA A 1 205 ? -1.992 -3.981 -37.228 1.00 92.38 205 ALA A C 1
ATOM 1609 O O . ALA A 1 205 ? -2.358 -2.905 -37.695 1.00 92.38 205 ALA A O 1
ATOM 1610 N N . GLU A 1 206 ? -1.945 -5.091 -37.976 1.00 92.88 206 GLU A N 1
ATOM 1611 C CA . GLU A 1 206 ? -2.435 -5.151 -39.366 1.00 92.88 206 GLU A CA 1
ATOM 1612 C C . GLU A 1 206 ? -3.953 -4.916 -39.466 1.00 92.88 206 GLU A C 1
ATOM 1614 O O . GLU A 1 206 ? -4.433 -4.369 -40.459 1.00 92.88 206 GLU A O 1
ATOM 1619 N N . VAL A 1 207 ? -4.714 -5.333 -38.447 1.00 95.38 207 VAL A N 1
ATOM 1620 C CA . VAL A 1 207 ? -6.178 -5.180 -38.398 1.00 95.38 207 VAL A CA 1
ATOM 1621 C C . VAL A 1 207 ? -6.584 -3.823 -37.818 1.00 95.38 207 VAL A C 1
ATOM 1623 O O . VAL A 1 207 ? -7.473 -3.168 -38.359 1.00 95.38 207 VAL A O 1
ATOM 1626 N N . GLU A 1 208 ? -5.948 -3.404 -36.724 1.00 95.50 208 GLU A N 1
ATOM 1627 C CA . GLU A 1 208 ? -6.180 -2.138 -36.026 1.00 95.50 208 GLU A CA 1
ATOM 1628 C C . GLU A 1 208 ? -4.838 -1.408 -35.832 1.00 95.50 208 GLU A C 1
ATOM 1630 O O . GLU A 1 208 ? -4.094 -1.732 -34.901 1.00 95.50 208 GLU A O 1
ATOM 1635 N N . PRO A 1 209 ? -4.516 -0.410 -36.677 1.00 91.31 209 PRO A N 1
ATOM 1636 C CA . PRO A 1 209 ? -3.242 0.308 -36.620 1.00 91.31 209 PRO A CA 1
ATOM 1637 C C . PRO A 1 209 ? -2.939 0.954 -35.263 1.00 91.31 209 PRO A C 1
ATOM 1639 O O . PRO A 1 209 ? -1.770 1.047 -34.893 1.00 91.31 209 PRO A O 1
ATOM 1642 N N . LEU A 1 210 ? -3.961 1.338 -34.484 1.00 92.38 210 LEU A N 1
ATOM 1643 C CA . LEU A 1 210 ? -3.769 1.894 -33.137 1.00 92.38 210 LEU A CA 1
ATOM 1644 C C . LEU A 1 210 ? -3.156 0.889 -32.151 1.00 92.38 210 LEU A C 1
ATOM 1646 O O . LEU A 1 210 ? -2.588 1.294 -31.139 1.00 92.38 210 LEU A O 1
ATOM 1650 N N . VAL A 1 211 ? -3.246 -0.417 -32.426 1.00 90.12 211 VAL A N 1
ATOM 1651 C CA . VAL A 1 211 ? -2.501 -1.424 -31.661 1.00 90.12 211 VAL A CA 1
ATOM 1652 C C . VAL A 1 211 ? -1.004 -1.248 -31.907 1.00 90.12 21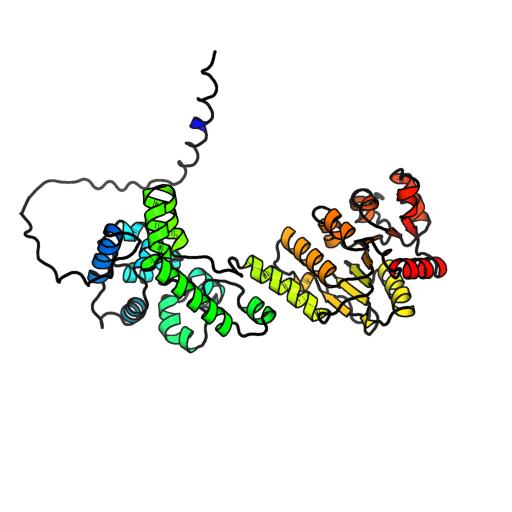1 VAL A C 1
ATOM 1654 O O . VAL A 1 211 ? -0.237 -1.268 -30.953 1.00 90.12 211 VAL A O 1
ATOM 1657 N N . GLY A 1 212 ? -0.581 -0.989 -33.148 1.00 86.75 212 GLY A N 1
ATOM 1658 C CA . GLY A 1 212 ? 0.825 -0.761 -33.497 1.00 86.75 212 GLY A CA 1
ATOM 1659 C C . GLY A 1 212 ? 1.459 0.423 -32.759 1.00 86.75 212 GLY A C 1
ATOM 1660 O O . GLY A 1 212 ? 2.621 0.336 -32.359 1.00 86.75 212 GLY A O 1
ATOM 1661 N N . ASP A 1 213 ? 0.686 1.478 -32.485 1.00 87.56 213 ASP A N 1
ATOM 1662 C CA . ASP A 1 213 ? 1.140 2.651 -31.720 1.00 87.56 213 ASP A CA 1
ATOM 1663 C C . ASP A 1 213 ? 1.571 2.306 -30.278 1.00 87.56 213 ASP A C 1
ATOM 1665 O O . ASP A 1 213 ? 2.307 3.073 -29.654 1.00 87.56 213 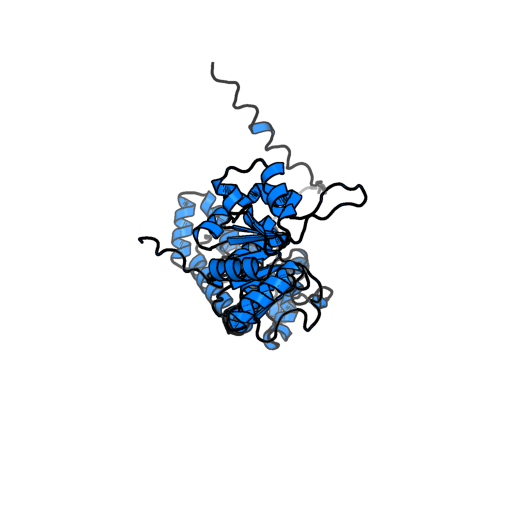ASP A O 1
ATOM 1669 N N . LEU A 1 214 ? 1.164 1.146 -29.744 1.00 86.81 214 LEU A N 1
ATOM 1670 C CA . LEU A 1 214 ? 1.515 0.698 -28.392 1.00 86.81 214 LEU A CA 1
ATOM 1671 C C . LEU A 1 214 ? 2.878 -0.010 -28.309 1.00 86.81 214 LEU A C 1
ATOM 1673 O O . LEU A 1 214 ? 3.330 -0.306 -27.201 1.00 86.81 214 LEU A O 1
ATOM 1677 N N . TRP A 1 215 ? 3.558 -0.280 -29.430 1.00 83.75 215 TRP A N 1
ATOM 1678 C CA . TRP A 1 215 ? 4.866 -0.954 -29.433 1.00 83.75 215 TRP A CA 1
ATOM 1679 C C . TRP A 1 215 ? 5.906 -0.319 -28.489 1.00 83.75 215 TRP A C 1
ATOM 1681 O O . TRP A 1 215 ? 6.520 -1.062 -27.716 1.00 83.75 215 TRP A O 1
ATOM 1691 N N . PRO A 1 216 ? 6.086 1.020 -28.462 1.00 81.12 216 PRO A N 1
ATOM 1692 C CA . PRO A 1 216 ? 6.997 1.672 -27.520 1.00 81.12 216 PRO A CA 1
ATOM 1693 C C . PRO A 1 216 ? 6.663 1.417 -26.045 1.00 81.12 216 PRO A C 1
ATOM 1695 O O . PRO A 1 216 ? 7.565 1.279 -25.218 1.00 81.12 216 PRO A O 1
ATOM 1698 N N . GLU A 1 217 ? 5.374 1.342 -25.701 1.00 78.62 217 GLU A N 1
ATOM 1699 C CA . GLU A 1 217 ? 4.922 1.078 -24.330 1.00 78.62 217 GLU A CA 1
ATOM 1700 C C . GLU A 1 217 ? 5.097 -0.399 -23.957 1.00 78.62 217 GLU A C 1
ATOM 1702 O O . GLU A 1 217 ? 5.520 -0.726 -22.849 1.00 78.62 217 GLU A O 1
ATOM 1707 N N . ILE A 1 218 ? 4.821 -1.300 -24.899 1.00 74.62 218 ILE A N 1
ATOM 1708 C CA . ILE A 1 218 ? 4.870 -2.753 -24.703 1.00 74.62 218 ILE A CA 1
ATOM 1709 C C . ILE A 1 218 ? 6.301 -3.283 -24.634 1.00 74.62 218 ILE A C 1
ATOM 1711 O O . ILE A 1 218 ? 6.544 -4.274 -23.948 1.00 74.62 218 ILE A O 1
ATOM 1715 N N . ALA A 1 219 ? 7.261 -2.590 -25.245 1.00 67.06 219 ALA A N 1
ATOM 1716 C CA . ALA A 1 219 ? 8.685 -2.866 -25.066 1.00 67.06 219 ALA A CA 1
ATOM 1717 C C . ALA A 1 219 ? 9.158 -2.700 -23.607 1.00 67.06 219 ALA A C 1
ATOM 1719 O O . ALA A 1 219 ? 10.204 -3.232 -23.233 1.00 67.06 219 ALA A O 1
ATOM 1720 N N . ARG A 1 220 ? 8.364 -2.018 -22.766 1.00 73.44 220 ARG A N 1
ATOM 1721 C CA . ARG A 1 220 ? 8.577 -1.834 -21.320 1.00 73.44 220 ARG A CA 1
ATOM 1722 C C . ARG A 1 220 ? 7.398 -2.406 -20.541 1.00 73.44 220 ARG A C 1
ATOM 1724 O O . ARG A 1 220 ? 6.660 -1.653 -19.895 1.00 73.44 220 ARG A O 1
ATOM 1731 N N . PRO A 1 221 ? 7.189 -3.730 -20.601 1.00 74.38 221 PRO A N 1
ATOM 1732 C CA . PRO A 1 221 ? 6.040 -4.333 -19.958 1.00 74.38 221 PRO A CA 1
ATOM 1733 C C . PRO A 1 221 ? 6.105 -4.047 -18.457 1.00 74.38 221 PRO A C 1
ATOM 1735 O O . PRO A 1 221 ? 7.112 -4.305 -17.794 1.00 74.38 221 PRO A O 1
ATOM 1738 N N . ARG A 1 222 ? 5.019 -3.494 -17.910 1.00 76.50 222 ARG A N 1
ATOM 1739 C CA . ARG A 1 222 ? 4.885 -3.362 -16.459 1.00 76.50 222 ARG A CA 1
ATOM 1740 C C . ARG A 1 222 ? 4.722 -4.751 -15.870 1.00 76.50 222 ARG A C 1
ATOM 1742 O O . ARG A 1 222 ? 3.819 -5.493 -16.257 1.00 76.50 222 ARG A O 1
ATOM 1749 N N . MET A 1 223 ? 5.589 -5.086 -14.926 1.00 76.75 223 MET A N 1
ATOM 1750 C CA . MET A 1 223 ? 5.606 -6.408 -14.327 1.00 76.75 223 MET A CA 1
ATOM 1751 C C . MET A 1 223 ? 4.673 -6.450 -13.120 1.00 76.75 223 MET A C 1
ATOM 1753 O O . MET A 1 223 ? 4.864 -5.741 -12.137 1.00 76.75 223 MET A O 1
ATOM 1757 N N . MET A 1 224 ? 3.643 -7.290 -13.201 1.00 69.06 224 MET A N 1
ATOM 1758 C CA . MET A 1 224 ? 2.844 -7.656 -12.031 1.00 69.06 224 MET A CA 1
ATOM 1759 C C . MET A 1 224 ? 3.684 -8.549 -11.096 1.00 69.06 224 MET A C 1
ATOM 1761 O O . MET A 1 224 ? 4.508 -9.313 -11.601 1.00 69.06 224 MET A O 1
ATOM 1765 N N . PRO A 1 225 ? 3.484 -8.493 -9.766 1.00 64.56 225 PRO A N 1
ATOM 1766 C CA . PRO A 1 225 ? 2.411 -7.782 -9.063 1.00 64.56 225 PRO A CA 1
ATOM 1767 C C . PRO A 1 225 ? 2.682 -6.294 -8.793 1.00 64.56 225 PRO A C 1
ATOM 1769 O O . PRO A 1 225 ? 1.812 -5.629 -8.237 1.00 64.56 225 PRO A O 1
ATOM 1772 N N . ILE A 1 226 ? 3.843 -5.751 -9.185 1.00 68.00 226 ILE A N 1
ATOM 1773 C CA . ILE A 1 226 ? 4.286 -4.406 -8.778 1.00 68.00 226 ILE A CA 1
ATOM 1774 C C . ILE A 1 226 ? 4.473 -3.508 -10.003 1.00 68.00 226 ILE A C 1
ATOM 1776 O O . ILE A 1 226 ? 5.588 -3.120 -10.356 1.00 68.00 226 ILE A O 1
ATOM 1780 N N . PRO A 1 227 ? 3.377 -3.118 -10.669 1.00 64.88 227 PRO A N 1
ATOM 1781 C CA . PRO A 1 227 ? 3.484 -2.189 -11.781 1.00 64.88 227 PRO A CA 1
ATOM 1782 C C . PRO A 1 227 ? 3.933 -0.792 -11.318 1.00 64.88 227 PRO A C 1
ATOM 1784 O O . PRO A 1 227 ? 4.353 0.009 -12.153 1.00 64.88 227 PRO A O 1
ATOM 1787 N N . TRP A 1 228 ? 3.835 -0.486 -10.013 1.00 74.38 228 TRP A N 1
ATOM 1788 C CA . TRP A 1 228 ? 4.035 0.850 -9.453 1.00 74.38 228 TRP A CA 1
ATOM 1789 C C . TRP A 1 228 ? 4.615 0.823 -8.034 1.00 74.38 228 TRP A C 1
ATOM 1791 O O . TRP A 1 228 ? 4.170 0.028 -7.208 1.00 74.38 228 TRP A O 1
ATOM 1801 N N . LEU A 1 229 ? 5.499 1.785 -7.725 1.00 78.38 229 LEU A N 1
ATOM 1802 C CA . LEU A 1 229 ? 6.021 2.063 -6.370 1.00 78.38 229 LEU A CA 1
ATOM 1803 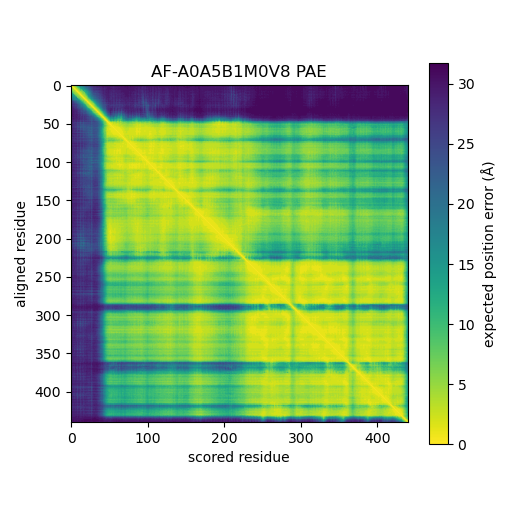C C . LEU A 1 229 ? 4.908 2.119 -5.322 1.00 78.38 229 LEU A C 1
ATOM 1805 O O . LEU A 1 229 ? 5.018 1.594 -4.226 1.00 78.38 229 LEU A O 1
ATOM 1809 N N . VAL A 1 230 ? 3.797 2.724 -5.711 1.00 81.31 230 VAL A N 1
ATOM 1810 C CA . VAL A 1 230 ? 2.654 2.943 -4.842 1.00 81.31 230 VAL A CA 1
ATOM 1811 C C . VAL A 1 230 ? 2.079 1.635 -4.285 1.00 81.31 230 VAL A C 1
ATOM 1813 O O . VAL A 1 230 ? 1.712 1.580 -3.117 1.00 81.31 230 VAL A O 1
ATOM 1816 N N . VAL A 1 231 ? 2.057 0.565 -5.086 1.00 84.75 231 VAL A N 1
ATOM 1817 C CA . VAL A 1 231 ? 1.601 -0.756 -4.628 1.00 84.75 231 VAL A CA 1
ATOM 1818 C C . VAL A 1 231 ? 2.583 -1.332 -3.605 1.00 84.75 231 VAL A C 1
ATOM 1820 O O . VAL A 1 231 ? 2.160 -1.891 -2.598 1.00 84.75 231 VAL A O 1
ATOM 1823 N N . ALA A 1 232 ? 3.889 -1.147 -3.823 1.00 88.00 232 ALA A N 1
ATOM 1824 C CA . ALA A 1 232 ? 4.921 -1.561 -2.874 1.00 88.00 232 ALA A CA 1
ATOM 1825 C C . ALA A 1 232 ? 4.806 -0.810 -1.538 1.00 88.00 232 ALA A C 1
ATOM 1827 O O . ALA A 1 232 ? 4.960 -1.412 -0.477 1.00 88.00 232 ALA A O 1
ATOM 1828 N N . ASP A 1 233 ? 4.497 0.488 -1.583 1.00 90.62 233 ASP A N 1
ATOM 1829 C CA . ASP A 1 233 ? 4.298 1.301 -0.385 1.00 90.62 233 ASP A CA 1
ATOM 1830 C C . ASP A 1 233 ? 3.056 0.860 0.400 1.00 90.62 233 ASP A C 1
ATOM 1832 O O . ASP A 1 233 ? 3.133 0.729 1.620 1.00 90.62 233 ASP A O 1
ATOM 1836 N N . GLN A 1 234 ? 1.939 0.576 -0.282 1.00 92.31 234 GLN A N 1
ATOM 1837 C CA . GLN A 1 234 ? 0.715 0.070 0.354 1.00 92.31 234 GLN A CA 1
ATOM 1838 C C . GLN A 1 234 ? 0.933 -1.299 1.007 1.00 92.31 234 GLN A C 1
ATOM 1840 O O . GLN A 1 234 ? 0.610 -1.477 2.181 1.00 92.31 234 GLN A O 1
ATOM 1845 N N . LEU A 1 235 ? 1.515 -2.250 0.268 1.00 92.56 235 LEU A N 1
ATOM 1846 C CA . LEU A 1 235 ? 1.807 -3.591 0.780 1.00 92.56 235 LEU A CA 1
ATOM 1847 C C . LEU A 1 235 ? 2.812 -3.544 1.931 1.00 92.56 235 LEU A C 1
ATOM 1849 O O . LEU A 1 235 ? 2.623 -4.226 2.934 1.00 92.56 235 LEU A O 1
ATOM 1853 N N . GLY A 1 236 ? 3.851 -2.716 1.809 1.00 93.75 236 GLY A N 1
ATOM 1854 C CA . GLY A 1 236 ? 4.845 -2.520 2.857 1.00 93.75 236 GLY A CA 1
ATOM 1855 C C . GLY A 1 236 ? 4.238 -1.945 4.136 1.00 93.75 236 GLY A C 1
ATOM 1856 O O . GLY A 1 236 ? 4.536 -2.449 5.217 1.00 93.75 236 GLY A O 1
ATOM 1857 N N . ALA A 1 237 ? 3.361 -0.942 4.019 1.00 95.88 237 ALA A N 1
ATOM 1858 C CA . ALA A 1 237 ? 2.652 -0.366 5.159 1.00 95.88 237 ALA A CA 1
ATOM 1859 C C . ALA A 1 237 ? 1.743 -1.403 5.833 1.00 95.88 237 ALA A C 1
ATOM 1861 O O . ALA A 1 237 ? 1.864 -1.620 7.036 1.00 95.88 237 ALA A O 1
ATOM 1862 N N . LEU A 1 238 ? 0.907 -2.108 5.058 1.00 97.31 238 LEU A N 1
ATOM 1863 C CA . LEU A 1 238 ? 0.023 -3.155 5.580 1.00 97.31 238 LEU A CA 1
ATOM 1864 C C . LEU A 1 238 ? 0.811 -4.263 6.290 1.00 97.31 238 LEU A C 1
ATOM 1866 O O . LEU A 1 238 ? 0.459 -4.658 7.400 1.00 97.31 238 LEU A O 1
ATOM 1870 N N . HIS A 1 239 ? 1.891 -4.743 5.669 1.00 96.81 239 HIS A N 1
ATOM 1871 C CA . HIS A 1 239 ? 2.747 -5.778 6.239 1.00 96.81 239 HIS A CA 1
ATOM 1872 C C . HIS A 1 239 ? 3.424 -5.309 7.528 1.00 96.81 239 HIS A C 1
ATOM 1874 O O . HIS A 1 239 ? 3.404 -6.034 8.515 1.00 96.81 239 HIS A O 1
ATOM 1880 N N . ALA A 1 240 ? 3.993 -4.099 7.554 1.00 96.44 240 ALA A N 1
ATOM 1881 C CA . ALA A 1 240 ? 4.606 -3.543 8.760 1.00 96.44 240 ALA A CA 1
ATOM 1882 C C . ALA A 1 240 ? 3.581 -3.368 9.891 1.00 96.44 240 ALA A C 1
ATOM 1884 O O . ALA A 1 240 ? 3.880 -3.668 11.047 1.00 96.44 240 ALA A O 1
ATOM 1885 N N . SER A 1 241 ? 2.357 -2.938 9.566 1.00 97.31 241 SER A N 1
ATOM 1886 C CA . SER A 1 241 ? 1.281 -2.851 10.550 1.00 97.31 241 SER A CA 1
ATOM 1887 C C . SER A 1 241 ? 0.882 -4.223 11.099 1.00 97.31 241 SER A C 1
ATOM 1889 O O . SER A 1 241 ? 0.701 -4.365 12.305 1.00 97.31 241 SER A O 1
ATOM 1891 N N . GLN A 1 242 ? 0.763 -5.230 10.229 1.00 97.62 242 GLN A N 1
ATOM 1892 C CA . GLN A 1 242 ? 0.444 -6.609 10.609 1.00 97.62 242 GLN A CA 1
ATOM 1893 C C . GLN A 1 242 ? 1.556 -7.264 11.438 1.00 97.62 242 GLN A C 1
ATOM 1895 O O . GLN A 1 242 ? 1.277 -7.938 12.428 1.00 97.62 242 GLN A O 1
ATOM 1900 N N . GLU A 1 243 ? 2.816 -7.008 11.094 1.00 96.88 243 GLU A N 1
ATOM 1901 C CA . GLU A 1 243 ? 3.988 -7.459 11.846 1.00 96.88 243 GLU A CA 1
ATOM 1902 C C . GLU A 1 243 ? 3.994 -6.890 13.269 1.00 96.88 243 GLU A C 1
ATOM 1904 O O . GLU A 1 243 ? 4.179 -7.643 14.226 1.00 96.88 243 GLU A O 1
ATOM 1909 N N . ALA A 1 244 ? 3.694 -5.596 13.431 1.00 94.75 244 ALA A N 1
ATOM 1910 C CA . ALA A 1 244 ? 3.611 -4.946 14.743 1.00 94.75 244 ALA A CA 1
ATOM 1911 C C . ALA A 1 244 ? 2.542 -5.570 15.665 1.00 94.75 244 ALA A C 1
ATOM 1913 O O . ALA A 1 244 ? 2.679 -5.557 16.889 1.00 94.75 244 ALA A O 1
ATOM 1914 N N . VAL A 1 245 ? 1.498 -6.167 15.086 1.00 96.00 245 VAL A N 1
ATOM 1915 C CA . VAL A 1 245 ? 0.422 -6.864 15.812 1.00 96.00 245 VAL A CA 1
ATOM 1916 C C . VAL A 1 245 ? 0.508 -8.388 15.677 1.00 96.00 245 VAL A C 1
ATOM 1918 O O . VAL A 1 245 ? -0.433 -9.095 16.040 1.00 96.00 245 VAL A O 1
ATOM 1921 N N . GLY A 1 246 ? 1.642 -8.912 15.211 1.00 96.25 246 GLY A N 1
ATOM 1922 C CA . GLY A 1 246 ? 1.974 -10.335 15.238 1.00 96.25 246 GLY A CA 1
ATOM 1923 C C . GLY A 1 246 ? 1.193 -11.226 14.270 1.00 96.25 246 GLY A C 1
ATOM 1924 O O . GLY A 1 246 ? 1.067 -12.414 14.554 1.00 96.25 246 GLY A O 1
ATOM 1925 N N . PHE A 1 247 ? 0.655 -10.688 13.168 1.00 96.75 247 PHE A N 1
ATOM 1926 C CA . PHE A 1 247 ? -0.089 -11.452 12.148 1.00 96.75 247 PHE A CA 1
ATOM 1927 C C . PHE A 1 247 ? -1.220 -12.326 12.719 1.00 96.75 247 PHE A C 1
ATOM 1929 O O . PHE A 1 247 ? -1.498 -13.423 12.233 1.00 96.75 247 PHE A O 1
ATOM 1936 N N . ALA A 1 248 ? -1.860 -11.855 13.788 1.00 96.44 248 ALA A N 1
ATOM 1937 C CA . ALA A 1 248 ? -2.838 -12.623 14.541 1.00 96.44 248 ALA A CA 1
ATOM 1938 C C . ALA A 1 248 ? -4.189 -11.913 14.591 1.00 96.44 248 ALA A C 1
ATOM 1940 O O . ALA A 1 248 ? -4.266 -10.681 14.662 1.00 96.44 248 ALA A O 1
ATOM 1941 N N . ARG A 1 249 ? -5.259 -12.713 14.635 1.00 96.56 249 ARG A N 1
ATOM 1942 C CA . ARG A 1 249 ? -6.619 -12.209 14.848 1.00 96.56 249 ARG A CA 1
ATOM 1943 C C . ARG A 1 249 ? -6.711 -11.441 16.162 1.00 96.56 249 ARG A C 1
ATOM 1945 O O . ARG A 1 249 ? -5.960 -11.719 17.095 1.00 96.56 249 ARG A O 1
ATOM 1952 N N . ALA A 1 250 ? -7.614 -10.476 16.245 1.00 96.25 250 ALA A N 1
ATOM 1953 C CA . ALA A 1 250 ? -7.962 -9.785 17.486 1.00 96.25 250 ALA A CA 1
ATOM 1954 C C . ALA A 1 250 ? -9.405 -10.116 17.875 1.00 96.25 250 ALA A C 1
ATOM 1956 O O . ALA A 1 250 ? -10.200 -10.451 17.009 1.00 96.25 250 ALA A O 1
ATOM 1957 N N . ARG A 1 251 ? -9.757 -10.001 19.157 1.00 96.44 251 ARG A N 1
ATOM 1958 C CA . ARG A 1 251 ? -11.164 -9.966 19.586 1.00 96.44 251 ARG A CA 1
ATOM 1959 C C . ARG A 1 251 ? -11.719 -8.555 19.406 1.00 96.44 251 ARG A C 1
ATOM 1961 O O . ARG A 1 251 ? -12.779 -8.368 18.823 1.00 96.44 251 ARG A O 1
ATOM 1968 N N . VAL A 1 252 ? -10.964 -7.544 19.848 1.00 97.88 252 VAL A N 1
ATOM 1969 C CA . VAL A 1 252 ? -11.361 -6.131 19.740 1.00 97.88 252 VAL A CA 1
ATOM 1970 C C . VAL A 1 252 ? -10.202 -5.272 19.251 1.00 97.88 252 VAL A C 1
ATOM 1972 O O . VAL A 1 252 ? -9.069 -5.399 19.724 1.00 97.88 252 VAL A O 1
ATOM 1975 N N . VAL A 1 253 ? -10.503 -4.366 18.322 1.00 98.31 253 VAL A N 1
ATOM 1976 C CA . VAL A 1 253 ? -9.549 -3.388 17.787 1.00 98.31 253 VAL A CA 1
ATOM 1977 C C . VAL A 1 253 ? -10.009 -1.981 18.143 1.00 98.31 253 VAL A C 1
ATOM 1979 O O . VAL A 1 253 ? -11.112 -1.578 17.780 1.00 98.31 253 VAL A O 1
ATOM 1982 N N . LEU A 1 254 ? -9.157 -1.218 18.824 1.00 97.81 254 LEU A N 1
ATOM 1983 C CA . LEU A 1 254 ? -9.370 0.201 19.096 1.00 97.81 254 LEU A CA 1
ATOM 1984 C C . LEU A 1 254 ? -8.561 1.038 18.103 1.00 97.81 254 LEU A C 1
ATOM 1986 O O . LEU A 1 254 ? -7.341 0.904 18.041 1.00 97.81 254 LEU A O 1
ATOM 1990 N N . VAL A 1 255 ? -9.225 1.915 17.353 1.00 97.75 255 VAL A N 1
ATOM 1991 C CA . VAL A 1 255 ? -8.585 2.837 16.401 1.00 97.75 255 VAL A CA 1
ATOM 1992 C C . VAL A 1 255 ? -8.669 4.248 16.958 1.00 97.75 255 VAL A C 1
ATOM 1994 O O . VAL A 1 255 ? -9.765 4.794 17.088 1.00 97.75 255 VAL A O 1
ATOM 1997 N N . VAL A 1 256 ? -7.532 4.827 17.334 1.00 94.75 256 VAL A N 1
ATOM 1998 C CA . VAL A 1 256 ? -7.501 6.024 18.189 1.00 94.75 256 VAL A CA 1
ATOM 1999 C C . VAL A 1 256 ? -6.446 7.019 17.724 1.00 94.75 256 VAL A C 1
ATOM 2001 O O . VAL A 1 256 ? -5.403 6.630 17.206 1.00 94.75 256 VAL A O 1
ATOM 2004 N N . ASP A 1 257 ? -6.691 8.311 17.931 1.00 91.00 257 ASP A N 1
ATOM 2005 C CA . ASP A 1 257 ? -5.638 9.322 17.755 1.00 91.00 257 ASP A CA 1
ATOM 2006 C C . ASP A 1 257 ? -4.751 9.419 19.009 1.00 91.00 257 ASP A C 1
ATOM 2008 O O . ASP A 1 257 ? -3.533 9.498 18.886 1.00 91.00 257 ASP A O 1
ATOM 2012 N N . ASP A 1 258 ? -5.340 9.347 20.208 1.00 87.62 258 ASP A N 1
ATOM 2013 C CA . ASP A 1 258 ? -4.620 9.380 21.485 1.00 87.62 258 ASP A CA 1
ATOM 2014 C C . ASP A 1 258 ? -5.081 8.226 22.396 1.00 87.62 258 ASP A C 1
ATOM 2016 O O . ASP A 1 258 ? -6.224 8.221 22.855 1.00 87.62 258 ASP A O 1
ATOM 2020 N N . PRO A 1 259 ? -4.223 7.235 22.692 1.00 88.69 259 PRO A N 1
ATOM 2021 C CA . PRO A 1 259 ? -4.584 6.138 23.583 1.00 88.69 259 PRO A CA 1
ATOM 2022 C C . PRO A 1 259 ? -4.649 6.539 25.065 1.00 88.69 259 PRO A C 1
ATOM 2024 O O . PRO A 1 259 ? -5.100 5.737 25.884 1.00 88.69 259 PRO A O 1
ATOM 2027 N N . ALA A 1 260 ? -4.193 7.743 25.433 1.00 87.75 260 ALA A N 1
ATOM 2028 C CA . ALA A 1 260 ? -4.314 8.276 26.790 1.00 87.75 260 ALA A CA 1
ATOM 2029 C C . ALA A 1 260 ? -5.683 8.911 27.065 1.00 87.75 260 ALA A C 1
ATOM 2031 O O . ALA A 1 260 ? -5.965 9.262 28.214 1.00 87.75 260 ALA A O 1
ATOM 2032 N N . ASP A 1 261 ? -6.526 9.032 26.039 1.00 87.25 261 ASP A N 1
ATOM 2033 C CA . ASP A 1 261 ? -7.877 9.555 26.155 1.00 87.25 261 ASP A CA 1
ATOM 2034 C C . ASP A 1 261 ? -8.716 8.783 27.196 1.00 87.25 261 ASP A C 1
ATOM 2036 O O . ASP A 1 261 ? -8.592 7.564 27.356 1.00 87.25 261 ASP A O 1
ATOM 2040 N N . GLY A 1 262 ? -9.570 9.505 27.929 1.00 87.06 262 GLY A N 1
ATOM 2041 C CA . GLY A 1 262 ? -10.355 8.959 29.038 1.00 87.06 262 GLY A CA 1
ATOM 2042 C C . GLY A 1 262 ? -11.277 7.813 28.625 1.00 87.06 262 GLY A C 1
ATOM 2043 O O . GLY A 1 262 ? -11.333 6.789 29.317 1.00 87.06 262 GLY A O 1
ATOM 2044 N N . LEU A 1 263 ? -11.937 7.940 27.472 1.00 89.94 263 LEU A N 1
ATOM 2045 C CA . LEU A 1 263 ? -12.816 6.911 26.928 1.00 89.94 263 LEU A CA 1
ATOM 2046 C C . LEU A 1 263 ? -12.005 5.686 26.504 1.00 89.94 263 LEU A C 1
ATOM 2048 O O . LEU A 1 263 ? -12.382 4.555 26.815 1.00 89.94 263 LEU A O 1
ATOM 2052 N N . VAL A 1 264 ? -10.866 5.906 25.844 1.00 92.31 264 VAL A N 1
ATOM 2053 C CA . VAL A 1 264 ? -9.978 4.823 25.398 1.00 92.31 264 VAL A CA 1
ATOM 2054 C C . VAL A 1 264 ? -9.441 4.034 26.589 1.00 92.31 264 VAL A C 1
ATOM 2056 O O . VAL A 1 264 ? -9.516 2.805 26.587 1.00 92.31 264 VAL A O 1
ATOM 2059 N N . ARG A 1 265 ? -8.962 4.717 27.635 1.00 90.94 265 ARG A N 1
ATOM 2060 C CA . ARG A 1 265 ? -8.465 4.073 28.861 1.00 90.94 265 ARG A CA 1
ATOM 2061 C C . ARG A 1 265 ? -9.538 3.224 29.535 1.00 90.94 265 ARG A C 1
ATOM 2063 O O . ARG A 1 265 ? -9.274 2.071 29.854 1.00 90.94 265 ARG A O 1
ATOM 2070 N N . ARG A 1 266 ? -10.758 3.748 29.683 1.00 91.12 266 ARG A N 1
ATOM 2071 C CA . ARG A 1 266 ? -11.879 2.984 30.258 1.00 91.12 266 ARG A CA 1
ATOM 2072 C C . ARG A 1 266 ? -12.216 1.743 29.444 1.00 91.12 266 ARG A C 1
ATOM 2074 O O . ARG A 1 266 ? -12.420 0.677 30.017 1.00 91.12 266 ARG A O 1
ATOM 2081 N N . LEU A 1 267 ? -12.271 1.871 28.118 1.00 94.00 267 LEU A N 1
ATOM 2082 C CA . LEU A 1 267 ? -12.512 0.727 27.241 1.00 94.00 267 LEU A CA 1
ATOM 2083 C C . LEU A 1 267 ? -11.402 -0.315 27.388 1.00 94.00 267 LEU A C 1
ATOM 2085 O O . LEU A 1 267 ? -11.708 -1.494 27.520 1.00 94.00 267 LEU A O 1
ATOM 2089 N N . LEU A 1 268 ? -10.134 0.101 27.429 1.00 93.81 268 LEU A N 1
ATOM 2090 C CA . LEU A 1 268 ? -9.003 -0.801 27.652 1.00 93.81 268 LEU A CA 1
ATOM 2091 C C . LEU A 1 268 ? -9.092 -1.515 29.006 1.00 93.81 268 LEU A C 1
ATOM 2093 O O . LEU A 1 268 ? -8.925 -2.734 29.051 1.00 93.81 268 LEU A O 1
ATOM 2097 N N . ASP A 1 269 ? -9.394 -0.796 30.085 1.00 91.69 269 ASP A N 1
ATOM 2098 C CA . ASP A 1 269 ? -9.537 -1.377 31.424 1.00 91.69 269 ASP A CA 1
ATOM 2099 C C . ASP A 1 269 ? -10.683 -2.406 31.454 1.00 91.69 269 ASP A C 1
ATOM 2101 O O . ASP A 1 269 ? -10.506 -3.534 31.916 1.00 91.69 269 ASP A O 1
ATOM 2105 N N . GLY A 1 270 ? -11.842 -2.067 30.878 1.00 93.25 270 GLY A N 1
ATOM 2106 C CA . GLY A 1 270 ? -12.990 -2.973 30.796 1.00 93.25 270 GLY A CA 1
ATOM 2107 C C . GLY A 1 270 ? -12.739 -4.201 29.911 1.00 93.25 270 GLY A C 1
ATOM 2108 O O . GLY A 1 270 ? -13.124 -5.313 30.272 1.00 93.25 270 GLY A O 1
ATOM 2109 N N . LEU A 1 271 ? -12.069 -4.022 28.769 1.00 94.69 271 LEU A N 1
ATOM 2110 C CA . LEU A 1 271 ? -11.716 -5.109 27.851 1.00 94.69 271 LEU A CA 1
ATOM 2111 C C . LEU A 1 271 ? -10.696 -6.062 28.478 1.00 94.69 271 LEU A C 1
ATOM 2113 O O . LEU A 1 271 ? -10.897 -7.272 28.450 1.00 94.69 271 LEU A O 1
ATOM 2117 N N . THR A 1 272 ? -9.629 -5.533 29.078 1.00 94.12 272 THR A N 1
ATOM 2118 C CA . THR A 1 272 ? -8.565 -6.349 29.692 1.00 94.12 272 THR A CA 1
ATOM 2119 C C . THR A 1 272 ? -8.980 -7.023 30.999 1.00 94.12 272 THR A C 1
ATOM 2121 O O . THR A 1 272 ? -8.319 -7.960 31.438 1.00 94.12 272 THR A O 1
ATOM 2124 N N . ALA A 1 273 ? -10.106 -6.618 31.590 1.00 93.00 273 ALA A N 1
ATOM 2125 C CA . ALA A 1 273 ? -10.737 -7.349 32.685 1.00 93.00 273 ALA A CA 1
ATOM 2126 C C . ALA A 1 273 ? -11.460 -8.633 32.226 1.00 93.00 273 ALA A C 1
ATOM 2128 O O . ALA A 1 273 ? -11.677 -9.529 33.042 1.00 93.00 273 ALA A O 1
ATOM 2129 N N . LEU A 1 274 ? -11.850 -8.728 30.947 1.00 92.94 274 LEU A N 1
ATOM 2130 C CA . LEU A 1 274 ? -12.649 -9.839 30.402 1.00 92.94 274 LEU A CA 1
ATOM 2131 C C . LEU A 1 274 ? -11.929 -10.654 29.318 1.00 92.94 274 LEU A C 1
ATOM 2133 O O . LEU A 1 274 ? -12.304 -11.799 29.073 1.00 92.94 274 LEU A O 1
ATOM 2137 N N . LEU A 1 275 ? -10.910 -10.084 28.680 1.00 94.19 275 LEU A N 1
ATOM 2138 C CA . LEU A 1 275 ? -10.104 -10.712 27.640 1.00 94.19 275 LEU A CA 1
ATOM 2139 C C . LEU A 1 275 ? -8.646 -10.841 28.063 1.00 94.19 275 LEU A C 1
ATOM 2141 O O . LEU A 1 275 ? -8.139 -10.056 28.866 1.00 94.19 275 LEU A O 1
ATOM 2145 N N . ALA A 1 276 ? -7.935 -11.786 27.445 1.00 95.56 276 ALA A N 1
ATOM 2146 C CA . ALA A 1 276 ? -6.488 -11.782 27.535 1.00 95.56 276 ALA A CA 1
ATOM 2147 C C . ALA A 1 276 ? -5.942 -10.514 26.845 1.00 95.56 276 ALA A C 1
ATOM 2149 O O . ALA A 1 276 ? -6.410 -10.167 25.760 1.00 95.56 276 ALA A O 1
ATOM 2150 N N . PRO A 1 277 ? -4.935 -9.819 27.410 1.00 95.38 277 PRO A N 1
ATOM 2151 C CA . PRO A 1 277 ? -4.452 -8.564 26.832 1.00 95.38 277 PRO A CA 1
ATOM 2152 C C . PRO A 1 277 ? -4.040 -8.667 25.357 1.00 95.38 277 PRO A C 1
ATOM 2154 O O . PRO A 1 277 ? -4.298 -7.748 24.587 1.00 95.38 277 PRO A O 1
ATOM 2157 N N . HIS A 1 278 ? -3.475 -9.802 24.935 1.00 95.50 278 HIS A N 1
ATOM 2158 C CA . HIS A 1 278 ? -3.056 -10.022 23.548 1.00 95.50 278 HIS A CA 1
ATOM 2159 C C . HIS A 1 278 ? -4.225 -10.145 22.556 1.00 95.50 278 HIS A C 1
ATOM 2161 O O . HIS A 1 278 ? -4.013 -9.997 21.353 1.00 95.50 278 HIS A O 1
ATOM 2167 N N . ASP A 1 279 ? -5.457 -10.347 23.019 1.00 96.62 279 ASP A N 1
ATOM 2168 C CA . ASP A 1 279 ? -6.646 -10.341 22.164 1.00 96.62 279 ASP A CA 1
ATOM 2169 C C . ASP A 1 279 ? -7.105 -8.924 21.791 1.00 96.62 279 ASP A C 1
ATOM 2171 O O . ASP A 1 279 ? -7.937 -8.758 20.898 1.00 96.62 279 ASP A O 1
ATOM 2175 N N . VAL A 1 280 ? -6.554 -7.898 22.443 1.00 97.50 280 VAL A N 1
ATOM 2176 C CA . VAL A 1 280 ? -6.867 -6.492 22.181 1.00 97.50 280 VAL A CA 1
ATOM 2177 C C . VAL A 1 280 ? -5.748 -5.860 21.356 1.00 97.50 280 VAL A C 1
ATOM 2179 O O . VAL A 1 280 ? -4.562 -6.015 21.664 1.00 97.50 280 VAL A O 1
ATOM 2182 N N . VAL A 1 281 ? -6.132 -5.122 20.314 1.00 97.62 281 VAL A N 1
ATOM 2183 C CA . VAL A 1 281 ? -5.212 -4.347 19.471 1.00 97.62 281 VAL A CA 1
ATOM 2184 C C . VAL A 1 281 ? -5.543 -2.864 19.569 1.00 97.62 281 VAL A C 1
ATOM 2186 O O . VAL A 1 281 ? -6.703 -2.477 19.452 1.00 97.62 281 VAL A O 1
ATOM 2189 N N . VAL A 1 282 ? -4.519 -2.026 19.722 1.00 96.69 282 VAL A N 1
ATOM 2190 C CA . VAL A 1 282 ? -4.634 -0.566 19.599 1.00 96.69 282 VAL A CA 1
ATOM 2191 C C . VAL A 1 282 ? -3.895 -0.096 18.349 1.00 96.69 282 VAL A C 1
ATOM 2193 O O . VAL A 1 282 ? -2.691 -0.309 18.211 1.00 96.69 282 VAL A O 1
ATOM 2196 N N . VAL A 1 283 ? -4.625 0.558 17.450 1.00 97.00 283 VAL A N 1
ATOM 2197 C CA . VAL A 1 283 ? -4.130 1.160 16.210 1.00 97.00 283 VAL A CA 1
ATOM 2198 C C . VAL A 1 283 ? -4.106 2.673 16.397 1.00 97.00 283 VAL A C 1
ATOM 2200 O O . VAL A 1 283 ? -5.167 3.296 16.471 1.00 97.00 283 VAL A O 1
ATOM 2203 N N . THR A 1 284 ? -2.918 3.275 16.480 1.00 95.19 284 THR A N 1
ATOM 2204 C CA . THR A 1 284 ? -2.796 4.732 16.636 1.00 95.19 284 THR A CA 1
ATOM 2205 C C . THR A 1 284 ? -2.640 5.427 15.293 1.00 95.19 284 THR A C 1
ATOM 2207 O O . THR A 1 284 ? -1.756 5.091 14.507 1.00 95.19 284 THR A O 1
ATOM 2210 N N . THR A 1 285 ? -3.519 6.388 15.008 1.00 94.88 285 THR A N 1
ATOM 2211 C CA . THR A 1 285 ? -3.639 7.016 13.681 1.00 94.88 285 THR A CA 1
ATOM 2212 C C . THR A 1 285 ? -3.125 8.448 13.597 1.00 94.88 285 THR A C 1
ATOM 2214 O O . THR A 1 285 ? -3.022 8.985 12.493 1.00 94.88 285 THR A O 1
ATOM 2217 N N . ALA A 1 286 ? -2.776 9.059 14.728 1.00 89.00 286 ALA A N 1
ATOM 2218 C CA . ALA A 1 286 ? -2.122 10.359 14.777 1.00 89.00 286 ALA A CA 1
ATOM 2219 C C . ALA A 1 286 ? -0.635 10.199 15.108 1.00 89.00 286 ALA A C 1
ATOM 2221 O O . ALA A 1 286 ? -0.259 9.406 15.966 1.00 89.00 286 ALA A O 1
ATOM 2222 N N . SER A 1 287 ? 0.210 10.969 14.422 1.00 74.25 287 SER A N 1
ATOM 2223 C CA . SER A 1 287 ? 1.656 10.965 14.639 1.00 74.25 287 SER A CA 1
ATOM 2224 C C . SER A 1 287 ? 2.013 11.613 15.979 1.00 74.25 287 SER A C 1
ATOM 2226 O O . SER A 1 287 ? 1.553 12.715 16.284 1.00 74.25 287 SER A O 1
ATOM 2228 N N . GLY A 1 288 ? 2.893 10.971 16.740 1.00 65.12 288 GLY A N 1
ATOM 2229 C CA . GLY A 1 288 ? 3.395 11.464 18.021 1.00 65.12 288 GLY A CA 1
ATOM 2230 C C . GLY A 1 288 ? 3.744 10.290 18.921 1.00 65.12 288 GLY A C 1
ATOM 2231 O O . GLY A 1 288 ? 3.033 9.292 18.931 1.00 65.12 288 GLY A O 1
ATOM 2232 N N . SER A 1 289 ? 4.849 10.378 19.664 1.00 55.53 289 SER A N 1
ATOM 2233 C CA . SER A 1 289 ? 5.237 9.303 20.577 1.00 55.53 289 SER A CA 1
ATOM 2234 C C . SER A 1 289 ? 4.136 9.099 21.616 1.00 55.53 289 SER A C 1
ATOM 2236 O O . SER A 1 289 ? 3.959 9.935 22.506 1.00 55.53 289 SER A O 1
ATOM 2238 N N . VAL A 1 290 ? 3.403 7.994 21.510 1.00 59.06 290 VAL A N 1
ATOM 2239 C CA . VAL A 1 290 ? 2.526 7.531 22.582 1.00 59.06 290 VAL A CA 1
ATOM 2240 C C . VAL A 1 290 ? 3.414 7.241 23.793 1.00 59.06 290 VAL A C 1
ATOM 2242 O O . VAL A 1 290 ? 4.339 6.436 23.666 1.00 59.06 290 VAL A O 1
ATOM 2245 N N . PRO A 1 291 ? 3.181 7.869 24.958 1.00 61.72 291 PRO A N 1
ATOM 2246 C CA . PRO A 1 291 ? 4.014 7.625 26.125 1.00 61.72 291 PRO A CA 1
ATOM 2247 C C . PRO A 1 291 ? 4.012 6.140 26.513 1.00 61.72 291 PRO A C 1
ATOM 2249 O O . PRO A 1 291 ? 2.964 5.482 26.531 1.00 61.72 291 PRO A O 1
ATOM 2252 N N . GLU A 1 292 ? 5.187 5.608 26.852 1.00 59.62 292 GLU A N 1
ATOM 2253 C CA . GLU A 1 292 ? 5.298 4.255 27.394 1.00 59.62 292 GLU A CA 1
ATOM 2254 C C . GLU A 1 292 ? 4.429 4.124 28.659 1.00 59.62 292 GLU A C 1
ATOM 2256 O O . GLU A 1 292 ? 4.415 4.999 29.523 1.00 59.62 292 GLU A O 1
ATOM 2261 N N . GLY A 1 293 ? 3.664 3.033 28.755 1.00 68.88 293 GLY A N 1
ATOM 2262 C CA . GLY A 1 293 ? 2.794 2.751 29.905 1.00 68.88 293 GLY A CA 1
ATOM 2263 C C . GLY A 1 293 ? 1.365 3.311 29.841 1.00 68.88 293 GLY A C 1
ATOM 2264 O O . GLY A 1 293 ? 0.588 3.059 30.759 1.00 68.88 293 GLY A O 1
ATOM 2265 N N . VAL A 1 294 ? 0.971 4.017 28.773 1.00 79.25 294 VAL A N 1
ATOM 2266 C CA . VAL A 1 294 ? -0.423 4.489 28.604 1.00 79.25 294 VAL A CA 1
ATOM 2267 C C . VAL A 1 294 ? -1.414 3.340 28.454 1.00 79.25 294 VAL A C 1
ATOM 2269 O O . VAL A 1 294 ? -2.542 3.409 28.936 1.00 79.25 294 VAL A O 1
ATOM 2272 N N . THR A 1 295 ? -0.982 2.283 27.787 1.00 83.56 295 THR A N 1
ATOM 2273 C CA . THR A 1 295 ? -1.815 1.163 27.379 1.00 83.56 295 THR A CA 1
ATOM 2274 C C . THR A 1 295 ? -1.357 -0.098 28.143 1.00 83.56 295 THR A C 1
ATOM 2276 O O . THR A 1 295 ? -0.162 -0.211 28.459 1.00 83.56 295 THR A O 1
ATOM 2279 N N . PRO A 1 296 ? -2.264 -1.016 28.538 1.00 89.50 296 PRO A N 1
ATOM 2280 C CA . PRO A 1 296 ? -1.920 -2.123 29.438 1.00 89.50 296 PRO A CA 1
ATOM 2281 C C . PRO A 1 296 ? -0.868 -3.091 28.879 1.00 89.50 296 PRO A C 1
ATOM 2283 O O . PRO A 1 296 ? -0.702 -3.231 27.661 1.00 89.50 296 PRO A O 1
ATOM 2286 N N . ALA A 1 297 ? -0.147 -3.774 29.773 1.00 90.12 297 ALA A N 1
ATOM 2287 C CA . ALA A 1 297 ? 0.861 -4.762 29.392 1.00 90.12 297 ALA A CA 1
ATOM 2288 C C . ALA A 1 297 ? 0.221 -5.952 28.654 1.00 90.12 297 ALA A C 1
ATOM 2290 O O . ALA A 1 297 ? -0.823 -6.456 29.057 1.00 90.12 297 ALA A O 1
ATOM 2291 N N . GLY A 1 298 ? 0.853 -6.397 27.565 1.00 92.12 298 GLY A N 1
ATOM 2292 C CA . GLY A 1 298 ? 0.367 -7.496 26.723 1.00 92.12 298 GLY A CA 1
ATOM 2293 C C . GLY A 1 298 ? -0.647 -7.097 25.644 1.00 92.12 298 GLY A C 1
ATOM 2294 O O . GLY A 1 298 ? -0.865 -7.886 24.732 1.00 92.12 298 GLY A O 1
ATOM 2295 N N . VAL A 1 299 ? -1.214 -5.884 25.693 1.00 95.12 299 VAL A N 1
ATOM 2296 C CA . VAL A 1 299 ? -2.032 -5.336 24.595 1.00 95.12 299 VAL A CA 1
ATOM 2297 C C . VAL A 1 299 ? -1.154 -5.087 23.377 1.00 95.12 299 VAL A C 1
ATOM 2299 O O . VAL A 1 299 ? -0.140 -4.388 23.481 1.00 95.12 299 VAL A O 1
ATOM 2302 N N . ARG A 1 300 ? -1.555 -5.640 22.227 1.00 95.31 300 ARG A N 1
ATOM 2303 C CA . ARG A 1 300 ? -0.852 -5.471 20.949 1.00 95.31 300 ARG A CA 1
ATOM 2304 C C . ARG A 1 300 ? -1.089 -4.076 20.389 1.00 95.31 300 ARG A C 1
ATOM 2306 O O . ARG A 1 300 ? -2.163 -3.500 20.566 1.00 95.31 300 ARG A O 1
ATOM 2313 N N . ARG A 1 301 ? -0.082 -3.508 19.729 1.00 93.88 301 ARG A N 1
ATOM 2314 C CA . ARG A 1 301 ? -0.116 -2.107 19.294 1.00 93.88 301 ARG A CA 1
ATOM 2315 C C . ARG A 1 301 ? 0.549 -1.943 17.949 1.00 93.88 301 ARG A C 1
ATOM 2317 O O . ARG A 1 301 ? 1.540 -2.605 17.664 1.00 93.88 301 ARG A O 1
ATOM 2324 N N . VAL A 1 302 ? 0.037 -0.999 17.178 1.00 94.12 302 VAL A N 1
ATOM 2325 C CA . VAL A 1 302 ? 0.673 -0.529 15.954 1.00 94.12 302 VAL A CA 1
ATOM 2326 C C . VAL A 1 302 ? 0.572 0.984 15.885 1.00 94.12 302 VAL A C 1
ATOM 2328 O O . VAL A 1 302 ? -0.518 1.549 16.001 1.00 94.12 302 VAL A O 1
ATOM 2331 N N . ASP A 1 303 ? 1.719 1.624 15.661 1.00 94.12 303 ASP A N 1
ATOM 2332 C CA . ASP A 1 303 ? 1.763 3.012 15.221 1.00 94.12 303 ASP A CA 1
ATOM 2333 C C . ASP A 1 303 ? 1.458 3.058 13.722 1.00 94.12 303 ASP A C 1
ATOM 2335 O O . ASP A 1 303 ? 2.332 2.928 12.858 1.00 94.12 303 ASP A O 1
ATOM 2339 N N . PHE A 1 304 ? 0.168 3.154 13.404 1.00 96.12 304 PHE A N 1
ATOM 2340 C CA . PHE A 1 304 ? -0.274 3.164 12.020 1.00 96.12 304 PHE A CA 1
ATOM 2341 C C . PHE A 1 304 ? 0.182 4.433 11.302 1.00 96.12 304 PHE A C 1
ATOM 2343 O O . PHE A 1 304 ? 0.533 4.371 10.126 1.00 96.12 304 PHE A O 1
ATOM 2350 N N . ALA A 1 305 ? 0.225 5.564 12.010 1.00 93.69 305 ALA A N 1
ATOM 2351 C CA . ALA A 1 305 ? 0.693 6.827 11.453 1.00 93.69 305 ALA A CA 1
ATOM 2352 C C . ALA A 1 305 ? 2.143 6.726 10.950 1.00 93.69 305 ALA A C 1
ATOM 2354 O O . ALA A 1 305 ? 2.449 7.258 9.881 1.00 93.69 305 ALA A O 1
ATOM 2355 N N . GLU A 1 306 ? 2.999 6.005 11.677 1.00 93.31 306 GLU A N 1
ATOM 2356 C CA . GLU A 1 306 ? 4.378 5.742 11.260 1.00 93.31 306 GLU A CA 1
ATOM 2357 C C . GLU A 1 306 ? 4.455 4.716 10.121 1.00 93.31 306 GLU A C 1
ATOM 2359 O O . GLU A 1 306 ? 5.083 4.967 9.093 1.00 93.31 306 GLU A O 1
ATOM 2364 N N . THR A 1 307 ? 3.770 3.572 10.239 1.00 94.62 307 THR A N 1
ATOM 2365 C CA . THR A 1 307 ? 3.823 2.536 9.181 1.00 94.62 307 THR A CA 1
ATOM 2366 C C . THR A 1 307 ? 3.240 3.002 7.842 1.00 94.62 307 THR A C 1
ATOM 2368 O O . THR A 1 307 ? 3.694 2.558 6.787 1.00 94.62 307 THR A O 1
ATOM 2371 N N . ALA A 1 308 ? 2.276 3.926 7.863 1.00 94.88 308 ALA A N 1
ATOM 2372 C CA . ALA A 1 308 ? 1.665 4.523 6.679 1.00 94.88 308 ALA A CA 1
ATOM 2373 C C . ALA A 1 308 ? 2.352 5.827 6.222 1.00 94.88 308 ALA A C 1
ATOM 2375 O O . ALA A 1 308 ? 1.814 6.536 5.361 1.00 94.88 308 ALA A O 1
ATOM 2376 N N . HIS A 1 309 ? 3.519 6.167 6.780 1.00 92.25 309 HIS A N 1
ATOM 2377 C CA . HIS A 1 309 ? 4.237 7.390 6.439 1.00 92.25 309 HIS A CA 1
ATOM 2378 C C . HIS A 1 309 ? 4.542 7.477 4.933 1.00 92.25 309 HIS A C 1
ATOM 2380 O O . HIS A 1 309 ? 4.982 6.520 4.296 1.00 92.25 309 HIS A O 1
ATOM 2386 N N . GLY A 1 310 ? 4.308 8.654 4.349 1.00 89.56 310 GLY A N 1
ATOM 2387 C CA . GLY A 1 310 ? 4.532 8.917 2.924 1.00 89.56 310 GLY A CA 1
ATOM 2388 C C . GLY A 1 310 ? 3.403 8.464 1.991 1.00 89.56 310 GLY A C 1
ATOM 2389 O O . GLY A 1 310 ? 3.414 8.840 0.818 1.00 89.56 310 GLY A O 1
ATOM 2390 N N . LEU A 1 311 ? 2.400 7.727 2.484 1.00 93.25 311 LEU A N 1
ATOM 2391 C CA . LEU A 1 311 ? 1.212 7.404 1.694 1.00 93.25 311 LEU A CA 1
ATOM 2392 C C . LEU A 1 311 ? 0.316 8.635 1.496 1.00 93.25 311 LEU A C 1
ATOM 2394 O O . LEU A 1 311 ? 0.152 9.479 2.377 1.00 93.25 311 LEU A O 1
ATOM 2398 N N . GLY A 1 312 ? -0.299 8.726 0.314 1.00 93.62 312 GLY A N 1
ATOM 2399 C CA . GLY A 1 312 ? -1.328 9.728 0.046 1.00 93.62 312 GLY A CA 1
ATOM 2400 C C . GLY A 1 312 ? -2.634 9.420 0.800 1.00 93.62 312 GLY A C 1
ATOM 2401 O O . GLY A 1 312 ? -2.919 8.250 1.055 1.00 93.62 312 GLY A O 1
ATOM 2402 N N . PRO A 1 313 ? -3.500 10.419 1.073 1.00 93.12 313 PRO A N 1
ATOM 2403 C CA . PRO A 1 313 ? -4.665 10.254 1.953 1.00 93.12 313 PRO A CA 1
ATOM 2404 C C . PRO A 1 313 ? -5.601 9.092 1.590 1.00 93.12 313 PRO A C 1
ATOM 2406 O O . PRO A 1 313 ? -6.041 8.350 2.463 1.00 93.12 313 PRO A O 1
ATOM 2409 N N . MET A 1 314 ? -5.884 8.898 0.296 1.00 93.31 314 MET A N 1
ATOM 2410 C CA . MET A 1 314 ? -6.745 7.802 -0.168 1.00 93.31 314 MET A CA 1
ATOM 2411 C C . MET A 1 314 ? -6.135 6.423 0.117 1.00 93.31 314 MET A C 1
ATOM 2413 O O . MET A 1 314 ? -6.854 5.490 0.463 1.00 93.31 314 MET A O 1
ATOM 2417 N N . MET A 1 315 ? -4.813 6.305 -0.008 1.00 94.00 315 MET A N 1
ATOM 2418 C CA . MET A 1 315 ? -4.080 5.058 0.217 1.00 94.00 315 MET A CA 1
ATOM 2419 C C . MET A 1 315 ? -3.948 4.761 1.696 1.00 94.00 315 MET A C 1
ATOM 2421 O O . MET A 1 315 ? -4.185 3.631 2.098 1.00 94.00 315 MET A O 1
ATOM 2425 N N . THR A 1 316 ? -3.663 5.776 2.510 1.00 96.94 316 THR A N 1
ATOM 2426 C CA . THR A 1 316 ? -3.658 5.652 3.969 1.00 96.94 316 THR A CA 1
ATOM 2427 C C . THR A 1 316 ? -5.004 5.129 4.482 1.00 96.94 316 THR A C 1
ATOM 2429 O O . THR A 1 316 ? -5.032 4.206 5.290 1.00 96.94 316 THR A O 1
ATOM 2432 N N . GLN A 1 317 ? -6.126 5.654 3.970 1.00 97.38 317 GLN A N 1
ATOM 2433 C CA . GLN A 1 317 ? -7.466 5.161 4.320 1.00 97.38 317 GLN A CA 1
ATOM 2434 C C . GLN A 1 317 ? -7.695 3.715 3.866 1.00 97.38 317 GLN A C 1
ATOM 2436 O O . GLN A 1 317 ? -8.242 2.924 4.630 1.00 97.38 317 GLN A O 1
ATOM 2441 N N . GLN A 1 318 ? -7.281 3.368 2.642 1.00 96.75 318 GLN A N 1
ATOM 2442 C CA . GLN A 1 318 ? -7.414 2.008 2.118 1.00 96.75 318 GLN A CA 1
ATOM 2443 C C . GLN A 1 318 ? -6.622 1.003 2.965 1.00 96.75 318 GLN A C 1
ATOM 2445 O O . GLN A 1 318 ? -7.189 0.012 3.412 1.00 96.75 318 GLN A O 1
ATOM 2450 N N . VAL A 1 319 ? -5.345 1.286 3.235 1.00 97.94 319 VAL A N 1
ATOM 2451 C CA . VAL A 1 319 ? -4.468 0.409 4.024 1.00 97.94 319 VAL A CA 1
ATOM 2452 C C . VAL A 1 319 ? -4.991 0.258 5.453 1.00 97.94 319 VAL A C 1
ATOM 2454 O O . VAL A 1 319 ? -4.970 -0.848 5.981 1.00 97.94 319 VAL A O 1
ATOM 2457 N N . LEU A 1 320 ? -5.528 1.324 6.066 1.00 98.50 320 LEU A N 1
ATOM 2458 C CA . LEU A 1 320 ? -6.172 1.218 7.379 1.00 98.50 320 LEU A CA 1
ATOM 2459 C C . LEU A 1 320 ? -7.358 0.249 7.330 1.00 98.50 320 LEU A C 1
ATOM 2461 O O . LEU A 1 320 ? -7.463 -0.638 8.167 1.00 98.50 320 LEU A O 1
ATOM 2465 N N . VAL A 1 321 ? -8.252 0.391 6.35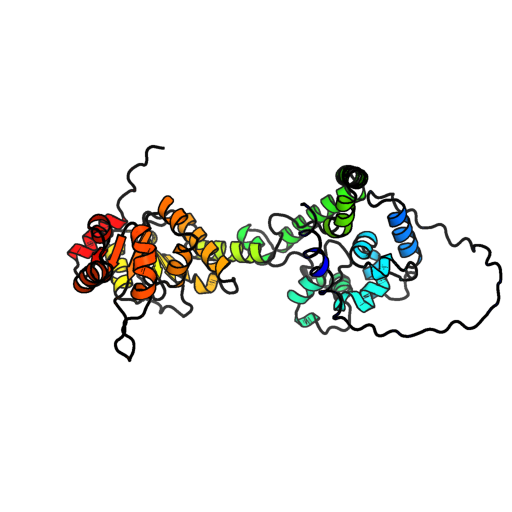0 1.00 98.25 321 VAL A N 1
ATOM 2466 C CA . VAL A 1 321 ? -9.430 -0.482 6.218 1.00 98.25 321 VAL A CA 1
ATOM 2467 C C . VAL A 1 321 ? -9.026 -1.936 5.957 1.00 98.25 321 VAL A C 1
ATOM 2469 O O . VAL A 1 321 ? -9.610 -2.845 6.545 1.00 98.25 321 VAL A O 1
ATOM 2472 N N . GLU A 1 322 ? -8.016 -2.168 5.120 1.00 97.81 322 GLU A N 1
ATOM 2473 C CA . GLU A 1 322 ? -7.470 -3.505 4.860 1.00 97.81 322 GLU A CA 1
ATOM 2474 C C . GLU A 1 322 ? -6.831 -4.113 6.116 1.00 97.81 322 GLU A C 1
ATOM 2476 O O . GLU A 1 322 ? -7.106 -5.272 6.440 1.00 97.81 322 GLU A O 1
ATOM 2481 N N . LEU A 1 323 ? -6.065 -3.326 6.880 1.00 98.50 323 LEU A N 1
ATOM 2482 C CA . LEU A 1 323 ? -5.523 -3.735 8.175 1.00 98.50 323 LEU A CA 1
ATOM 2483 C C . LEU A 1 323 ? -6.647 -4.172 9.117 1.00 98.50 323 LEU A C 1
ATOM 2485 O O . LEU A 1 323 ? -6.605 -5.279 9.642 1.00 98.50 323 LEU A O 1
ATOM 2489 N N . LEU A 1 324 ? -7.683 -3.352 9.281 1.00 98.31 324 LEU A N 1
ATOM 2490 C CA . LEU A 1 324 ? -8.787 -3.655 10.192 1.00 98.31 324 LEU A CA 1
ATOM 2491 C C . LEU A 1 324 ? -9.530 -4.941 9.812 1.00 98.31 324 LEU A C 1
ATOM 2493 O O . LEU A 1 324 ? -9.755 -5.784 10.676 1.00 98.31 324 LEU A O 1
ATOM 2497 N N . ARG A 1 325 ? -9.834 -5.137 8.524 1.00 97.06 325 ARG A N 1
ATOM 2498 C CA . ARG A 1 325 ? -10.472 -6.372 8.028 1.00 97.06 325 ARG A CA 1
ATOM 2499 C C . ARG A 1 325 ? -9.579 -7.596 8.216 1.00 97.06 325 ARG A C 1
ATOM 2501 O O . ARG A 1 325 ? -10.051 -8.666 8.582 1.00 97.06 325 ARG A O 1
ATOM 2508 N N . SER A 1 326 ? -8.274 -7.454 7.984 1.00 97.12 326 SER A N 1
ATOM 2509 C CA . SER A 1 326 ? -7.328 -8.569 8.129 1.00 97.12 326 SER A CA 1
ATOM 2510 C C . SER A 1 326 ? -7.142 -9.031 9.582 1.00 97.12 326 SER A C 1
ATOM 2512 O O . SER A 1 326 ? -6.758 -10.177 9.803 1.00 97.12 326 SER A O 1
ATOM 2514 N N . LEU A 1 327 ? -7.487 -8.202 10.575 1.00 97.06 327 LEU A N 1
ATOM 2515 C CA . LEU A 1 327 ? -7.490 -8.591 11.992 1.00 97.06 327 LEU A CA 1
ATOM 2516 C C . LEU A 1 327 ? -8.679 -9.480 12.383 1.00 97.06 327 LEU A C 1
ATOM 2518 O O . LEU A 1 327 ? -8.621 -10.107 13.442 1.00 97.06 327 LEU A O 1
ATOM 2522 N N . CYS A 1 328 ? -9.715 -9.576 11.539 1.00 95.06 328 CYS A N 1
ATOM 2523 C CA . CYS A 1 328 ? -10.885 -10.441 11.733 1.00 95.06 328 CYS A CA 1
ATOM 2524 C C . CYS A 1 328 ? -11.485 -10.328 13.148 1.00 95.06 328 CYS A C 1
ATOM 2526 O O . CYS A 1 328 ? -11.653 -11.350 13.831 1.00 95.06 328 CYS A O 1
ATOM 2528 N N . ALA A 1 329 ? -11.705 -9.085 13.584 1.00 95.88 329 ALA A N 1
ATOM 2529 C CA . ALA A 1 329 ? -12.112 -8.751 14.940 1.00 95.88 329 ALA A CA 1
ATOM 2530 C C . ALA A 1 329 ? -13.612 -8.933 15.163 1.00 95.88 329 ALA A C 1
ATOM 2532 O O . ALA A 1 329 ? -14.406 -8.711 14.255 1.00 95.88 329 ALA A O 1
ATOM 2533 N N . ASP A 1 330 ? -14.007 -9.269 16.391 1.00 95.56 330 ASP A N 1
ATOM 2534 C CA . ASP A 1 330 ? -15.426 -9.322 16.756 1.00 95.56 330 ASP A CA 1
ATOM 2535 C C . ASP A 1 330 ? -16.032 -7.919 16.815 1.00 95.56 330 ASP A C 1
ATOM 2537 O O . ASP A 1 330 ? -17.219 -7.752 16.549 1.00 95.56 330 ASP A O 1
ATOM 2541 N N . ALA A 1 331 ? -15.218 -6.911 17.152 1.00 97.44 331 ALA A N 1
ATOM 2542 C CA . ALA A 1 331 ? -15.605 -5.508 17.110 1.00 97.44 331 ALA A CA 1
ATOM 2543 C C . ALA A 1 331 ? -14.426 -4.571 16.810 1.00 97.44 331 ALA A C 1
ATOM 2545 O O . ALA A 1 331 ? -13.314 -4.726 17.329 1.00 97.44 331 ALA A O 1
ATOM 2546 N N . ILE A 1 332 ? -14.705 -3.533 16.022 1.00 98.38 332 ILE A N 1
ATOM 2547 C CA . ILE A 1 332 ? -13.799 -2.412 15.756 1.00 98.38 332 ILE A CA 1
ATOM 2548 C C . ILE A 1 332 ? -14.404 -1.159 16.379 1.00 98.38 332 ILE A C 1
ATOM 2550 O O . ILE A 1 332 ? -15.517 -0.772 16.029 1.00 98.38 332 ILE A O 1
ATOM 2554 N N . VAL A 1 333 ? -13.665 -0.488 17.260 1.00 98.12 333 VAL A N 1
ATOM 2555 C CA . VAL A 1 333 ? -14.104 0.750 17.914 1.00 98.12 333 VAL A CA 1
ATOM 2556 C C . VAL A 1 333 ? -13.176 1.894 17.519 1.00 98.12 333 VAL A C 1
ATOM 2558 O O . VAL A 1 333 ? -12.019 1.944 17.933 1.00 98.12 333 VAL A O 1
ATOM 2561 N N . GLY A 1 334 ? -13.681 2.834 16.726 1.00 97.19 334 GLY A N 1
ATOM 2562 C CA . GLY A 1 334 ? -12.949 4.049 16.377 1.00 97.19 334 GLY A CA 1
ATOM 2563 C C . GLY A 1 334 ? -13.236 5.175 17.356 1.00 97.19 334 GLY A C 1
ATOM 2564 O O . GLY A 1 334 ? -14.338 5.717 17.319 1.00 97.19 334 GLY A O 1
ATOM 2565 N N . VAL A 1 335 ? -12.273 5.546 18.201 1.00 94.56 335 VAL A N 1
ATOM 2566 C CA . VAL A 1 335 ? -12.440 6.610 19.205 1.00 94.56 335 VAL A CA 1
ATOM 2567 C C . VAL A 1 335 ? -11.724 7.871 18.755 1.00 94.56 335 VAL A C 1
ATOM 2569 O O . VAL A 1 335 ? -10.495 7.918 18.750 1.00 94.56 335 VAL A O 1
ATOM 2572 N N . ASP A 1 336 ? -12.500 8.870 18.332 1.00 91.00 336 ASP A N 1
ATOM 2573 C CA . ASP A 1 336 ? -12.037 10.182 17.848 1.00 91.00 336 ASP A CA 1
ATOM 2574 C C . ASP A 1 336 ? -10.933 10.175 16.772 1.00 91.00 336 ASP A C 1
ATOM 2576 O O . ASP A 1 336 ? -10.458 11.239 16.381 1.00 91.00 336 ASP A O 1
ATOM 2580 N N . SER A 1 337 ? -10.586 9.007 16.219 1.00 94.00 337 SER A N 1
ATOM 2581 C CA . SER A 1 337 ? -9.625 8.864 15.132 1.00 94.00 337 SER A CA 1
ATOM 2582 C C . SER A 1 337 ? -10.144 9.567 13.887 1.00 94.00 337 SER A C 1
ATOM 2584 O O . SER A 1 337 ? -11.079 9.105 13.218 1.00 94.00 337 SER A O 1
ATOM 2586 N N . ARG A 1 338 ? -9.520 10.695 13.540 1.00 93.00 338 ARG A N 1
ATOM 2587 C CA . ARG A 1 338 ? -9.911 11.450 12.348 1.00 93.00 338 ARG A CA 1
ATOM 2588 C C . ARG A 1 338 ? -9.752 10.611 11.084 1.00 93.00 338 ARG A C 1
ATOM 2590 O O . ARG A 1 338 ? -10.622 10.662 10.218 1.00 93.00 338 ARG A O 1
ATOM 2597 N N . LEU A 1 339 ? -8.658 9.858 10.982 1.00 95.75 339 LEU A N 1
ATOM 2598 C CA . LEU A 1 339 ? -8.381 9.012 9.824 1.00 95.75 339 LEU A CA 1
ATOM 2599 C C . LEU A 1 339 ? -9.442 7.915 9.662 1.00 95.75 339 LEU A C 1
ATOM 2601 O O . LEU A 1 339 ? -9.916 7.692 8.548 1.00 95.75 339 LEU A O 1
ATOM 2605 N N . PHE A 1 340 ? -9.839 7.264 10.759 1.00 97.25 340 PHE A N 1
ATOM 2606 C CA . PHE A 1 340 ? -10.888 6.249 10.735 1.00 97.25 340 PHE A CA 1
ATOM 2607 C C . PHE A 1 340 ? -12.245 6.843 10.348 1.00 97.25 340 PHE A C 1
ATOM 2609 O O . PHE A 1 340 ? -12.922 6.337 9.460 1.00 97.25 340 PHE A O 1
ATOM 2616 N N . LEU A 1 341 ? -12.628 7.975 10.941 1.00 96.00 341 LEU A N 1
ATOM 2617 C CA . LEU A 1 341 ? -13.884 8.647 10.597 1.00 96.00 341 LEU A CA 1
ATOM 2618 C C . LEU A 1 341 ? -13.907 9.108 9.130 1.00 96.00 341 LEU A C 1
ATOM 2620 O O . LEU A 1 341 ? -14.926 8.990 8.452 1.00 96.00 341 LEU A O 1
ATOM 2624 N N . GLU A 1 342 ? -12.781 9.595 8.601 1.00 95.75 342 GLU A N 1
ATOM 2625 C CA . GLU A 1 342 ? -12.665 9.939 7.182 1.00 95.75 342 GLU A CA 1
ATOM 2626 C C . GLU A 1 342 ? -12.761 8.701 6.274 1.00 95.75 342 GLU A C 1
ATOM 2628 O O . GLU A 1 342 ? -13.403 8.789 5.224 1.00 95.75 342 GLU A O 1
ATOM 2633 N N . SER A 1 343 ? -12.209 7.547 6.678 1.00 97.19 343 SER A N 1
ATOM 2634 C CA . SER A 1 343 ? -12.261 6.303 5.893 1.00 97.19 343 SER A CA 1
ATOM 2635 C C . SER A 1 343 ? -13.665 5.689 5.821 1.00 97.19 343 SER A C 1
ATOM 2637 O O . SER A 1 343 ? -14.007 5.058 4.817 1.00 97.19 343 SER A O 1
ATOM 2639 N N . LEU A 1 344 ? -14.533 5.950 6.805 1.00 97.19 344 LEU A N 1
ATOM 2640 C CA . LEU A 1 344 ? -15.935 5.514 6.769 1.00 97.19 344 LEU A CA 1
ATOM 2641 C C . LEU A 1 344 ? -16.752 6.179 5.655 1.00 97.19 344 LEU A C 1
ATOM 2643 O O . LEU A 1 344 ? -17.791 5.650 5.263 1.00 97.19 344 LEU A O 1
ATOM 2647 N N . THR A 1 345 ? -16.298 7.302 5.094 1.00 94.44 345 THR A N 1
ATOM 2648 C CA . THR A 1 345 ? -16.990 7.926 3.955 1.00 94.44 345 THR A CA 1
ATOM 2649 C C . THR A 1 345 ? -16.895 7.064 2.682 1.00 94.44 345 THR A C 1
ATOM 2651 O O . THR A 1 345 ? -17.942 6.687 2.156 1.00 94.44 345 THR A O 1
ATOM 2654 N N . PRO A 1 346 ? -15.696 6.715 2.171 1.00 96.38 346 PRO A N 1
ATOM 2655 C CA . PRO A 1 346 ? -15.569 5.820 1.019 1.00 96.38 346 PRO A CA 1
ATOM 2656 C C . PRO A 1 346 ? -15.801 4.336 1.346 1.00 96.38 346 PRO A C 1
ATOM 2658 O O . PRO A 1 346 ? -16.287 3.612 0.479 1.00 96.38 346 PRO A O 1
ATOM 2661 N N . TYR A 1 347 ? -15.486 3.874 2.563 1.00 97.38 347 TYR A N 1
ATOM 2662 C CA . TYR A 1 347 ? -15.456 2.438 2.884 1.00 97.38 347 TYR A CA 1
ATOM 2663 C C . TYR A 1 347 ? -16.476 1.985 3.931 1.00 97.38 347 TYR A C 1
ATOM 2665 O O . TYR A 1 347 ? -16.643 0.782 4.115 1.00 97.38 347 TYR A O 1
ATOM 2673 N N . GLY A 1 348 ? -17.197 2.895 4.593 1.00 96.38 348 GLY A N 1
ATOM 2674 C CA . GLY A 1 348 ? -18.034 2.557 5.752 1.00 96.38 348 GLY A CA 1
ATOM 2675 C C . GLY A 1 348 ? -19.112 1.520 5.455 1.00 96.38 348 GLY A C 1
ATOM 2676 O O . GLY A 1 348 ? -19.292 0.601 6.238 1.00 96.38 348 GLY A O 1
ATOM 2677 N N . ARG A 1 349 ? -19.763 1.580 4.284 1.00 96.44 349 ARG A N 1
ATOM 2678 C CA . ARG A 1 349 ? -20.747 0.552 3.889 1.00 96.44 349 ARG A CA 1
ATOM 2679 C C . ARG A 1 349 ? -20.124 -0.836 3.746 1.00 96.44 349 ARG A C 1
ATOM 2681 O O . ARG A 1 349 ? -20.726 -1.809 4.172 1.00 96.44 349 ARG A O 1
ATOM 2688 N N . ALA A 1 350 ? -18.947 -0.925 3.128 1.00 95.62 350 ALA A N 1
ATOM 2689 C CA . ALA A 1 350 ? -18.264 -2.199 2.918 1.00 95.62 350 ALA A CA 1
ATOM 2690 C C . ALA A 1 350 ? -17.665 -2.745 4.221 1.00 95.62 350 ALA A C 1
ATOM 2692 O O . ALA A 1 350 ? -17.660 -3.956 4.423 1.00 95.62 350 ALA A O 1
ATOM 2693 N N . LEU A 1 351 ? -17.176 -1.860 5.095 1.00 95.81 351 LEU A N 1
ATOM 2694 C CA . LEU A 1 351 ? -16.644 -2.231 6.401 1.00 95.81 351 LEU A CA 1
ATOM 2695 C C . LEU A 1 351 ? -17.765 -2.711 7.329 1.00 95.81 351 LEU A C 1
ATOM 2697 O O . LEU A 1 351 ? -17.677 -3.817 7.835 1.00 95.81 351 LEU A O 1
ATOM 2701 N N . SER A 1 352 ? -18.858 -1.957 7.466 1.00 95.50 352 SER A N 1
ATOM 2702 C CA . SER A 1 352 ? -20.002 -2.349 8.304 1.00 95.50 352 SER A CA 1
ATOM 2703 C C . SER A 1 352 ? -20.780 -3.563 7.785 1.00 95.50 352 SER A C 1
ATOM 2705 O O . SER A 1 352 ? -21.580 -4.134 8.515 1.00 95.50 352 SER A O 1
ATOM 2707 N N . ALA A 1 353 ? -20.593 -3.945 6.517 1.00 94.00 353 ALA A N 1
ATOM 2708 C CA . ALA A 1 353 ? -21.187 -5.159 5.962 1.00 94.00 353 ALA A CA 1
ATOM 2709 C C . ALA A 1 353 ? -20.415 -6.433 6.342 1.00 94.00 353 ALA A C 1
ATOM 2711 O O . ALA A 1 353 ? -20.990 -7.515 6.262 1.00 94.00 353 ALA A O 1
ATOM 2712 N N . SER A 1 354 ? -19.130 -6.326 6.703 1.00 92.25 354 SER A N 1
ATOM 2713 C CA . SER A 1 354 ? -18.308 -7.481 7.097 1.00 92.25 354 SER A CA 1
ATOM 2714 C C . SER A 1 354 ? -17.835 -7.446 8.545 1.00 92.25 354 SER A C 1
ATOM 2716 O O . SER A 1 354 ? -17.512 -8.496 9.081 1.00 92.25 354 SER A O 1
ATOM 2718 N N . GLU A 1 355 ? -17.811 -6.274 9.176 1.00 95.31 355 GLU A N 1
ATOM 2719 C CA . GLU A 1 355 ? -17.304 -6.069 10.530 1.00 95.31 355 GLU A CA 1
ATOM 2720 C C . GLU A 1 355 ? -18.340 -5.356 11.404 1.00 95.31 355 GLU A C 1
ATOM 2722 O O . GLU A 1 355 ? -19.098 -4.500 10.935 1.00 95.31 355 GLU A O 1
ATOM 2727 N N . ARG A 1 356 ? -18.304 -5.626 12.710 1.00 96.69 356 ARG A N 1
ATOM 2728 C CA . ARG A 1 356 ? -19.076 -4.869 13.701 1.00 96.69 356 ARG A CA 1
ATOM 2729 C C . ARG A 1 356 ? -18.326 -3.595 14.072 1.00 96.69 356 ARG A C 1
ATOM 2731 O O . ARG A 1 356 ? -17.324 -3.623 14.789 1.00 96.69 356 ARG A O 1
ATOM 2738 N N . VAL A 1 357 ? -18.791 -2.465 13.546 1.00 97.75 357 VAL A N 1
ATOM 2739 C CA . VAL A 1 357 ? -18.136 -1.161 13.718 1.00 97.75 357 VAL A CA 1
ATOM 2740 C C . VAL A 1 357 ? -18.850 -0.331 14.777 1.00 97.75 357 VAL A C 1
ATOM 2742 O O . VAL A 1 357 ? -20.066 -0.157 14.724 1.00 97.75 357 VAL A O 1
ATOM 2745 N N . PHE A 1 358 ? -18.077 0.253 15.687 1.00 97.75 358 PHE A N 1
ATOM 2746 C CA . PHE A 1 358 ? -18.524 1.171 16.726 1.00 97.75 358 PHE A CA 1
ATOM 2747 C C . PHE A 1 358 ? -17.743 2.484 16.649 1.00 97.75 358 PHE A C 1
ATOM 2749 O O . PHE A 1 358 ? -16.564 2.508 16.286 1.00 97.75 358 PHE A O 1
ATOM 2756 N N . LEU A 1 359 ? -18.389 3.586 17.030 1.00 96.75 359 LEU A N 1
ATOM 2757 C CA . LEU A 1 359 ? -17.739 4.893 17.163 1.00 96.75 359 LEU A CA 1
ATOM 2758 C C . LEU A 1 359 ? -17.658 5.290 18.625 1.00 96.75 359 LEU A C 1
ATOM 2760 O O . LEU A 1 359 ? -18.652 5.200 19.329 1.00 96.75 359 LEU A O 1
ATOM 2764 N N . GLY A 1 360 ? -16.507 5.776 19.066 1.00 94.31 360 GLY A N 1
ATOM 2765 C CA . GLY A 1 360 ? -16.336 6.439 20.348 1.00 94.31 360 GLY A CA 1
ATOM 2766 C C . GLY A 1 360 ? -16.117 7.934 20.152 1.00 94.31 360 GLY A C 1
ATOM 2767 O O . GLY A 1 360 ? -15.327 8.334 19.297 1.00 94.31 360 GLY A O 1
ATOM 2768 N N . PHE A 1 361 ? -16.779 8.755 20.962 1.00 91.06 361 PHE A N 1
ATOM 2769 C CA . PHE A 1 361 ? -16.515 10.193 21.018 1.00 91.06 361 PHE A CA 1
ATOM 2770 C C . PHE A 1 361 ? -16.161 10.602 22.447 1.00 91.06 361 PHE A C 1
ATOM 2772 O O . PHE A 1 361 ? -17.012 10.558 23.348 1.00 91.06 361 PHE A O 1
ATOM 2779 N N . ALA A 1 362 ? -14.912 11.018 22.648 1.00 82.25 362 ALA A N 1
ATOM 2780 C CA . ALA A 1 362 ? -14.395 11.483 23.923 1.00 82.25 362 ALA A CA 1
ATOM 2781 C C . ALA A 1 362 ? -14.805 12.944 24.148 1.00 82.25 362 ALA A C 1
ATOM 2783 O O . ALA A 1 362 ? -14.070 13.914 23.943 1.00 82.25 362 ALA A O 1
ATOM 2784 N N . GLY A 1 363 ? -16.072 13.100 24.524 1.00 69.56 363 GLY A N 1
ATOM 2785 C CA . GLY A 1 363 ? -16.677 14.389 24.819 1.00 69.56 363 GLY A CA 1
ATOM 2786 C C . GLY A 1 363 ? -16.933 15.275 23.594 1.00 69.56 363 GLY A C 1
ATOM 2787 O O . GLY A 1 363 ? -16.610 14.979 22.444 1.00 69.56 363 GLY A O 1
ATOM 2788 N N . LEU A 1 364 ? -17.587 16.406 23.853 1.00 67.19 364 LEU A N 1
ATOM 2789 C CA . LEU A 1 364 ? -17.880 17.432 22.855 1.00 67.19 364 LEU A CA 1
ATOM 2790 C C . LEU A 1 364 ? -16.944 18.611 23.119 1.00 67.19 364 LEU A C 1
ATOM 2792 O O . LEU A 1 364 ? -17.155 19.386 24.056 1.00 67.19 364 LEU A O 1
ATOM 2796 N N . ARG A 1 365 ? -15.864 18.717 22.330 1.00 68.12 365 ARG A N 1
ATOM 2797 C CA . ARG A 1 365 ? -14.895 19.808 22.494 1.00 68.12 365 ARG A CA 1
ATOM 2798 C C . ARG A 1 365 ? -15.582 21.140 22.202 1.00 68.12 365 ARG A C 1
ATOM 2800 O O . ARG A 1 365 ? -16.384 21.263 21.277 1.00 68.12 365 ARG A O 1
ATOM 2807 N N . ARG A 1 366 ? -15.248 22.165 22.985 1.00 70.38 366 ARG A N 1
ATOM 2808 C CA . ARG A 1 366 ? -15.704 23.538 22.745 1.00 70.38 366 ARG A CA 1
ATOM 2809 C C . ARG A 1 366 ? -14.538 24.403 22.311 1.00 70.38 366 ARG A C 1
ATOM 2811 O O . ARG A 1 366 ? -13.458 24.361 22.890 1.00 70.38 366 ARG A O 1
ATOM 2818 N N . THR A 1 367 ? -14.768 25.176 21.263 1.00 76.31 367 THR A N 1
ATOM 2819 C CA . THR A 1 367 ? -13.859 26.231 20.822 1.00 76.31 367 THR A CA 1
ATOM 2820 C C . THR A 1 367 ? -13.774 27.333 21.875 1.00 76.31 367 THR A C 1
ATOM 2822 O O . THR A 1 367 ? -14.643 27.463 22.737 1.00 76.31 367 THR A O 1
ATOM 2825 N N . VAL A 1 368 ? -12.767 28.198 21.746 1.00 76.44 368 VAL A N 1
ATOM 2826 C CA . VAL A 1 368 ? -12.629 29.414 22.569 1.00 76.44 368 VAL A CA 1
ATOM 2827 C C . VAL A 1 368 ? -13.833 30.360 22.463 1.00 76.44 368 VAL A C 1
ATOM 2829 O O . VAL A 1 368 ? -14.069 31.152 23.366 1.00 76.44 368 VAL A O 1
ATOM 2832 N N . LEU A 1 369 ? -14.615 30.258 21.383 1.00 80.50 369 LEU A N 1
ATOM 2833 C CA . LEU A 1 369 ? -15.848 31.020 21.164 1.00 80.50 369 LEU A CA 1
ATOM 2834 C C . LEU A 1 369 ? -17.092 30.328 21.751 1.00 80.50 369 LEU A C 1
ATOM 2836 O O . LEU A 1 369 ? -18.208 30.802 21.568 1.00 80.50 369 LEU A O 1
ATOM 2840 N N . GLY A 1 370 ? -16.929 29.184 22.420 1.00 75.31 370 GLY A N 1
ATOM 2841 C CA . GLY A 1 370 ? -18.028 28.408 22.997 1.00 75.31 370 GLY A CA 1
ATOM 2842 C C . GLY A 1 370 ? -18.796 27.539 21.996 1.00 75.31 370 GLY A C 1
ATOM 2843 O O . GLY A 1 370 ? -19.668 26.781 22.418 1.00 75.31 370 GLY A O 1
ATOM 2844 N N . HIS A 1 371 ? -18.469 27.598 20.700 1.00 78.44 371 HIS A N 1
ATOM 2845 C CA . HIS A 1 371 ? -19.035 26.701 19.689 1.00 78.44 371 HIS A CA 1
ATOM 2846 C C . HIS A 1 371 ? -18.492 25.290 19.838 1.00 78.44 371 HIS A C 1
ATOM 2848 O O . HIS A 1 371 ? -17.327 25.107 20.195 1.00 78.44 371 HIS A O 1
ATOM 2854 N N . GLU A 1 372 ? -19.310 24.305 19.501 1.00 71.81 372 GLU A N 1
ATOM 2855 C CA . GLU A 1 372 ? -18.885 22.912 19.508 1.00 71.81 372 GLU A CA 1
ATOM 2856 C C . GLU A 1 372 ? -17.988 22.627 18.310 1.00 71.81 372 GLU A C 1
ATOM 2858 O O . GLU A 1 372 ? -18.208 23.116 17.201 1.00 71.81 372 GLU A O 1
ATOM 2863 N N . ALA A 1 373 ? -16.942 21.857 18.555 1.00 76.75 373 ALA A N 1
ATOM 2864 C CA . ALA A 1 373 ? -15.983 21.445 17.555 1.00 76.75 373 ALA A CA 1
ATOM 2865 C C . ALA A 1 373 ? -15.475 20.041 17.876 1.00 76.75 373 ALA A C 1
ATOM 2867 O O . ALA A 1 373 ? -15.659 19.520 18.972 1.00 76.75 373 ALA A O 1
ATOM 2868 N N . GLY A 1 374 ? -14.803 19.438 16.904 1.00 78.75 374 GLY A N 1
ATOM 2869 C CA . GLY A 1 374 ? -14.210 18.116 17.048 1.00 78.75 374 GLY A CA 1
ATOM 2870 C C . GLY A 1 374 ? -14.914 17.046 16.217 1.00 78.75 374 GLY A C 1
ATOM 2871 O O . GLY A 1 374 ? -15.794 17.360 15.405 1.00 78.75 374 GLY A O 1
ATOM 2872 N N . PRO A 1 375 ? -14.481 15.786 16.371 1.00 81.62 375 PRO A N 1
ATOM 2873 C CA . PRO A 1 375 ? -14.908 14.704 15.496 1.00 81.62 375 PRO A CA 1
ATOM 2874 C C . PRO A 1 375 ? -16.412 14.420 15.585 1.00 81.62 375 PRO A C 1
ATOM 2876 O O . PRO A 1 375 ? -17.065 14.305 14.549 1.00 81.62 375 PRO A O 1
ATOM 2879 N N . SER A 1 376 ? -16.986 14.424 16.789 1.00 81.69 376 SER A N 1
ATOM 2880 C CA . SER A 1 376 ? -18.424 14.224 17.029 1.00 81.69 376 SER A CA 1
ATOM 2881 C C . SER A 1 376 ? -19.305 15.223 16.276 1.00 81.69 376 SER A C 1
ATOM 2883 O O . SER A 1 376 ? -20.197 14.816 15.536 1.00 81.69 376 SER A O 1
ATOM 2885 N N . ALA A 1 377 ? -19.011 16.523 16.355 1.00 82.56 377 ALA A N 1
ATOM 2886 C CA . ALA A 1 377 ? -19.778 17.560 15.654 1.00 82.56 377 ALA A CA 1
ATOM 2887 C C . ALA A 1 377 ? -19.740 17.421 14.117 1.00 82.56 377 ALA A C 1
ATOM 2889 O O . ALA A 1 377 ? -20.661 17.843 13.419 1.00 82.56 377 ALA A O 1
ATOM 2890 N N . ARG A 1 378 ? -18.666 16.845 13.564 1.00 86.06 378 ARG A N 1
ATOM 2891 C CA . ARG A 1 378 ? -18.474 16.726 12.111 1.00 86.06 378 ARG A CA 1
ATOM 2892 C C . ARG A 1 378 ? -18.959 15.396 11.539 1.00 86.06 378 ARG A C 1
ATOM 2894 O O . ARG A 1 378 ? -19.452 15.383 10.409 1.00 86.06 378 ARG A O 1
ATOM 2901 N N . TYR A 1 379 ? -18.770 14.304 12.273 1.00 91.00 379 TYR A N 1
ATOM 2902 C CA . TYR A 1 379 ? -18.857 12.945 11.739 1.00 91.00 379 TYR A CA 1
ATOM 2903 C C . TYR A 1 379 ? -19.993 12.109 12.327 1.00 91.00 379 TYR A C 1
ATOM 2905 O O . TYR A 1 379 ? -20.407 11.157 11.671 1.00 91.00 379 TYR A O 1
ATOM 2913 N N . PHE A 1 380 ? -20.548 12.467 13.490 1.00 91.94 380 PHE A N 1
ATOM 2914 C CA . PHE A 1 380 ? -21.606 11.683 14.138 1.00 91.94 380 PHE A CA 1
ATOM 2915 C C . PHE A 1 380 ? -22.800 11.416 13.207 1.00 91.94 380 PHE A C 1
ATOM 2917 O O . PHE A 1 380 ? -23.056 10.272 12.837 1.00 91.94 380 PHE A O 1
ATOM 2924 N N . TYR A 1 381 ? -23.469 12.473 12.734 1.00 90.19 381 TYR A N 1
ATOM 2925 C CA . TYR A 1 381 ? -24.663 12.349 11.884 1.00 90.19 381 TYR A CA 1
ATOM 2926 C C . TYR A 1 381 ? -24.390 11.696 10.523 1.00 90.19 381 TYR A C 1
ATOM 2928 O O . TYR A 1 381 ? -25.315 11.260 9.849 1.00 90.19 381 TYR A O 1
ATOM 2936 N N . ARG A 1 382 ? -23.125 11.648 10.091 1.00 92.31 382 ARG A N 1
ATOM 2937 C CA . ARG A 1 382 ? -22.734 11.058 8.804 1.00 92.31 382 ARG A CA 1
ATOM 2938 C C . ARG A 1 382 ? -22.648 9.540 8.863 1.00 92.31 382 ARG A C 1
ATOM 2940 O O . ARG A 1 382 ? -22.739 8.893 7.822 1.00 92.31 382 ARG A O 1
ATOM 2947 N N . HIS A 1 383 ? -22.393 8.994 10.050 1.00 95.31 383 HIS A N 1
ATOM 2948 C CA . HIS A 1 383 ? -21.997 7.598 10.211 1.00 95.31 383 HIS A CA 1
ATOM 2949 C C . HIS A 1 383 ? -22.840 6.829 11.229 1.00 95.31 383 HIS A C 1
ATOM 2951 O O . HIS A 1 383 ? -22.780 5.607 11.214 1.00 95.31 383 HIS A O 1
ATOM 2957 N N . VAL A 1 384 ? -23.659 7.492 12.054 1.00 95.19 384 VAL A N 1
ATOM 2958 C CA . VAL A 1 384 ? -24.507 6.835 13.070 1.00 95.19 384 VAL A CA 1
ATOM 2959 C C . VAL A 1 384 ? -25.419 5.740 12.492 1.00 95.19 384 VAL A C 1
ATOM 2961 O O . VAL A 1 384 ? -25.625 4.703 13.117 1.00 95.19 384 VAL A O 1
ATOM 2964 N N . GLU A 1 385 ? -25.910 5.912 11.263 1.00 94.50 385 GLU A N 1
ATOM 2965 C CA . GLU A 1 385 ? -26.718 4.892 10.583 1.00 94.50 385 GLU A CA 1
ATOM 2966 C C . GLU A 1 385 ? -25.884 3.695 10.101 1.00 94.50 385 GLU A C 1
ATOM 2968 O O . GLU A 1 385 ? -26.389 2.575 10.065 1.00 94.50 385 GLU A O 1
ATOM 2973 N N . LEU A 1 386 ? -24.609 3.922 9.762 1.00 94.88 386 LEU A N 1
ATOM 2974 C CA . LEU A 1 386 ? -23.704 2.910 9.210 1.00 94.88 386 LEU A CA 1
ATOM 2975 C C . LEU A 1 386 ? -23.124 1.981 10.276 1.00 94.88 386 LEU A C 1
ATOM 2977 O O . LEU A 1 386 ? -22.711 0.877 9.942 1.00 94.88 386 LEU A O 1
ATOM 2981 N N . VAL A 1 387 ? -23.024 2.432 11.524 1.00 96.56 387 VAL A N 1
ATOM 2982 C CA . VAL A 1 387 ? -22.341 1.704 12.603 1.00 96.56 387 VAL A CA 1
ATOM 2983 C C . VAL A 1 387 ? -23.334 0.961 13.495 1.00 96.56 387 VAL A C 1
ATOM 2985 O O . VAL A 1 387 ? -24.531 1.266 13.510 1.00 96.56 387 VAL A O 1
ATOM 2988 N N . GLU A 1 388 ? -22.847 -0.033 14.233 1.00 96.31 388 GLU A N 1
ATOM 2989 C CA . GLU A 1 388 ? -23.663 -0.834 15.150 1.00 96.31 388 GLU A CA 1
ATOM 2990 C C . GLU A 1 388 ? -23.959 -0.079 16.450 1.00 96.31 388 GLU A C 1
ATOM 2992 O O . GLU A 1 388 ? -25.074 -0.143 16.965 1.00 96.31 388 GLU A O 1
ATOM 2997 N N . GLY A 1 389 ? -22.994 0.704 16.939 1.00 95.94 389 GLY A N 1
ATOM 2998 C CA . GLY A 1 389 ? -23.155 1.497 18.152 1.00 95.94 389 GLY A CA 1
ATOM 2999 C C . GLY A 1 389 ? -22.286 2.749 18.191 1.00 95.94 389 GLY A C 1
ATOM 3000 O O . GLY A 1 389 ? -21.243 2.840 17.539 1.00 95.94 389 GLY A O 1
ATOM 3001 N N . VAL A 1 390 ? -22.719 3.718 18.993 1.00 96.00 390 VAL A N 1
ATOM 3002 C CA . VAL A 1 390 ? -21.955 4.921 19.332 1.00 96.00 390 VAL A CA 1
ATOM 3003 C C . VAL A 1 390 ? -21.776 4.983 20.842 1.00 96.00 390 VAL A C 1
ATOM 3005 O O . VAL A 1 390 ? -22.749 4.969 21.587 1.00 96.00 390 VAL A O 1
ATOM 3008 N N . LEU A 1 391 ? -20.532 5.077 21.285 1.00 94.88 391 LEU A N 1
ATOM 3009 C CA . LEU A 1 391 ? -20.112 5.125 22.674 1.00 94.88 391 LEU A CA 1
ATOM 3010 C C . LEU A 1 391 ? -19.691 6.552 23.027 1.00 94.88 391 LEU A C 1
ATOM 3012 O O . LEU A 1 391 ? -18.906 7.186 22.319 1.00 94.88 391 LEU A O 1
ATOM 3016 N N . VAL A 1 392 ? -20.196 7.062 24.143 1.00 91.81 392 VAL A N 1
ATOM 3017 C CA . VAL A 1 392 ? -19.805 8.366 24.689 1.00 91.81 392 VAL A CA 1
ATOM 3018 C C . VAL A 1 392 ? -19.520 8.252 26.177 1.00 91.81 392 VAL A C 1
ATOM 3020 O O . VAL A 1 392 ? -20.046 7.380 26.858 1.00 91.81 392 VAL A O 1
ATOM 3023 N N . GLU A 1 393 ? -18.714 9.154 26.722 1.00 87.00 393 GLU A N 1
ATOM 3024 C CA . GLU A 1 393 ? -18.357 9.074 28.143 1.00 87.00 393 GLU A CA 1
ATOM 3025 C C . GLU A 1 393 ? -19.525 9.368 29.090 1.00 87.00 393 GLU A C 1
ATOM 3027 O O . GLU A 1 393 ? -19.607 8.784 30.162 1.00 87.00 393 GLU A O 1
ATOM 3032 N N . GLN A 1 394 ? -20.415 10.300 28.736 1.00 85.56 394 GLN A N 1
ATOM 3033 C CA . GLN A 1 394 ? -21.405 10.847 29.670 1.00 85.56 394 GLN A CA 1
ATOM 3034 C C . GLN A 1 394 ? -22.839 10.664 29.151 1.00 85.56 394 GLN A C 1
ATOM 3036 O O . GLN A 1 394 ? -23.100 10.980 27.987 1.00 85.56 394 GLN A O 1
ATOM 3041 N N . PRO A 1 395 ? -23.807 10.266 30.003 1.00 88.81 395 PRO A N 1
ATOM 3042 C CA . PRO A 1 395 ? -25.220 10.153 29.617 1.00 88.81 395 PRO A CA 1
ATOM 3043 C C . PRO A 1 395 ? -25.806 11.446 29.042 1.00 88.81 395 PRO A C 1
ATOM 3045 O O . PRO A 1 395 ? -26.573 11.414 28.082 1.00 88.81 395 PRO A O 1
ATOM 3048 N N . ALA A 1 396 ? -25.390 12.601 29.571 1.00 87.44 396 ALA A N 1
ATOM 3049 C CA . ALA A 1 396 ? -25.810 13.905 29.060 1.00 87.44 396 ALA A CA 1
ATOM 3050 C C . ALA A 1 396 ? -25.358 14.144 27.606 1.00 87.44 396 ALA A C 1
ATOM 3052 O O . ALA A 1 396 ? -26.093 14.741 26.823 1.00 87.44 396 ALA A O 1
ATOM 3053 N N . THR A 1 397 ? -24.174 13.649 27.231 1.00 87.31 397 THR A N 1
ATOM 3054 C CA . THR A 1 397 ? -23.658 13.710 25.856 1.00 87.31 397 THR A CA 1
ATOM 3055 C C . THR A 1 397 ? -24.513 12.856 24.923 1.00 87.31 397 THR A C 1
ATOM 3057 O O . THR A 1 397 ? -24.874 13.321 23.846 1.00 87.31 397 THR A O 1
ATOM 3060 N N . ALA A 1 398 ? -24.883 11.642 25.346 1.00 89.94 398 ALA A N 1
ATOM 3061 C CA . ALA A 1 398 ? -25.737 10.748 24.562 1.00 89.94 398 ALA A CA 1
ATOM 3062 C C . ALA A 1 398 ? -27.113 11.377 24.307 1.00 89.94 398 ALA A C 1
ATOM 3064 O O . ALA A 1 398 ? -27.527 11.512 23.158 1.00 89.94 398 ALA A O 1
ATOM 3065 N N . ALA A 1 399 ? -27.776 11.838 25.375 1.00 90.50 399 ALA A N 1
ATOM 3066 C CA . ALA A 1 399 ? -29.084 12.484 25.287 1.00 90.50 399 ALA A CA 1
ATOM 3067 C C . ALA A 1 399 ? -29.057 13.705 24.359 1.00 90.50 399 ALA A C 1
ATOM 3069 O O . ALA A 1 399 ? -29.966 13.901 23.555 1.00 90.50 399 ALA A O 1
ATOM 3070 N N . ARG A 1 400 ? -27.983 14.500 24.426 1.00 88.06 400 ARG A N 1
ATOM 3071 C CA . ARG A 1 400 ? -27.826 15.672 23.569 1.00 88.06 400 ARG A CA 1
ATOM 3072 C C . ARG A 1 400 ? -27.624 15.309 22.101 1.00 88.06 400 ARG A C 1
ATOM 3074 O O . ARG A 1 400 ? -28.268 15.909 21.256 1.00 88.06 400 ARG A O 1
ATOM 3081 N N . LEU A 1 401 ? -26.783 14.322 21.784 1.00 89.62 401 LEU A N 1
ATOM 3082 C CA . LEU A 1 401 ? -26.601 13.867 20.399 1.00 89.62 401 LEU A CA 1
ATOM 3083 C C . LEU A 1 401 ? -27.911 13.341 19.792 1.00 89.62 401 LEU A C 1
ATOM 3085 O O . LEU A 1 401 ? -28.183 13.578 18.617 1.00 89.62 401 LEU A O 1
ATOM 3089 N N . VAL A 1 402 ? -28.737 12.661 20.587 1.00 92.44 402 VAL A N 1
ATOM 3090 C CA . VAL A 1 402 ? -30.065 12.207 20.152 1.00 92.44 402 VAL A CA 1
ATOM 3091 C C . VAL A 1 402 ? -30.998 13.392 19.876 1.00 92.44 402 VAL A C 1
ATOM 3093 O O . VAL A 1 402 ? -31.647 13.416 18.829 1.00 92.44 402 VAL A O 1
ATOM 3096 N N . ASP A 1 403 ? -31.042 14.389 20.767 1.00 91.81 403 ASP A N 1
ATOM 3097 C CA . ASP A 1 403 ? -31.929 15.554 20.619 1.00 91.81 403 ASP A CA 1
ATOM 3098 C C . ASP A 1 403 ? -31.489 16.506 19.493 1.00 91.81 403 ASP A C 1
ATOM 3100 O O . ASP A 1 403 ? -32.311 16.877 18.649 1.00 91.81 403 ASP A O 1
ATOM 3104 N N . ASP A 1 404 ? -30.198 16.849 19.433 1.00 89.19 404 ASP A N 1
ATOM 3105 C CA . ASP A 1 404 ? -29.626 17.799 18.468 1.00 89.19 404 ASP A CA 1
ATOM 3106 C C . ASP A 1 404 ? -29.833 17.328 17.022 1.00 89.19 404 ASP A C 1
ATOM 3108 O O . ASP A 1 404 ? -30.145 18.127 16.136 1.00 89.19 404 ASP A O 1
ATOM 3112 N N . TYR A 1 405 ? -29.689 16.020 16.784 1.00 90.19 405 TYR A N 1
ATOM 3113 C CA . TYR A 1 405 ? -29.827 15.414 15.458 1.00 90.19 405 TYR A CA 1
ATOM 3114 C C . TYR A 1 405 ? -31.194 14.768 15.212 1.00 90.19 405 TYR A C 1
ATOM 3116 O O . TYR A 1 405 ? -31.404 14.219 14.131 1.00 90.19 405 TYR A O 1
ATOM 3124 N N . ARG A 1 406 ? -32.129 14.863 16.171 1.00 93.81 406 ARG A N 1
ATOM 3125 C CA . ARG A 1 406 ? -33.503 14.336 16.067 1.00 93.81 406 ARG A CA 1
ATOM 3126 C C . ARG A 1 406 ? -33.533 12.877 15.609 1.00 93.81 406 ARG A C 1
ATOM 3128 O O . ARG A 1 406 ? -34.240 12.529 14.663 1.00 93.81 406 ARG A O 1
ATOM 3135 N N . LEU A 1 407 ? -32.730 12.042 16.265 1.00 94.19 407 LEU A N 1
ATOM 3136 C CA . LEU A 1 407 ? -32.573 10.648 15.863 1.00 94.19 407 LEU A CA 1
ATOM 3137 C C . LEU A 1 407 ? -33.872 9.849 16.076 1.00 94.19 407 LEU A C 1
ATOM 3139 O O . LEU A 1 407 ? -34.481 9.976 17.139 1.00 94.19 407 LEU A O 1
ATOM 3143 N N . PRO A 1 408 ? -34.278 9.008 15.107 1.00 94.75 408 PRO A N 1
ATOM 3144 C CA . PRO A 1 408 ? -35.323 8.004 15.303 1.00 94.75 408 PRO A CA 1
ATOM 3145 C C . PRO A 1 408 ? -34.985 7.036 16.445 1.00 94.75 408 PRO A C 1
ATOM 3147 O O . PRO A 1 408 ? -33.807 6.792 16.701 1.00 94.75 408 PRO A O 1
ATOM 3150 N N . ASP A 1 409 ? -35.996 6.454 17.097 1.00 94.44 409 ASP A N 1
ATOM 3151 C CA . ASP A 1 409 ? -35.815 5.601 18.286 1.00 94.44 409 ASP A CA 1
ATOM 3152 C C . ASP A 1 409 ? -34.858 4.417 18.049 1.00 94.44 409 ASP A C 1
ATOM 3154 O O . ASP A 1 409 ? -34.049 4.083 18.917 1.00 94.44 409 ASP A O 1
ATOM 3158 N N . ASP A 1 410 ? -34.895 3.809 16.860 1.00 94.50 410 ASP A N 1
ATOM 3159 C CA . ASP A 1 410 ? -34.023 2.697 16.468 1.00 94.50 410 ASP A CA 1
ATOM 3160 C C . ASP A 1 410 ? -32.553 3.120 16.319 1.00 94.50 410 ASP A C 1
ATOM 3162 O O . ASP A 1 410 ? -31.648 2.377 16.703 1.00 94.50 410 ASP A O 1
ATOM 3166 N N . ILE A 1 411 ? -32.300 4.334 15.824 1.00 94.88 411 ILE A N 1
ATOM 3167 C CA . ILE A 1 411 ? -30.949 4.900 15.711 1.00 94.88 411 ILE A CA 1
ATOM 3168 C C . ILE A 1 411 ? -30.480 5.462 17.057 1.00 94.88 411 ILE A C 1
ATOM 3170 O O . ILE A 1 411 ? -29.316 5.299 17.424 1.00 94.88 411 ILE A O 1
ATOM 3174 N N . ALA A 1 412 ? -31.373 6.078 17.831 1.00 94.38 412 ALA A N 1
ATOM 3175 C CA . ALA A 1 412 ? -31.089 6.583 19.169 1.00 94.38 412 ALA A CA 1
ATOM 3176 C C . ALA 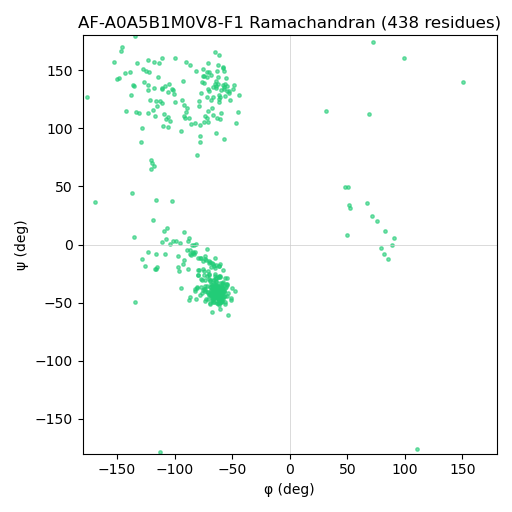A 1 412 ? -30.659 5.455 20.120 1.00 94.38 412 ALA A C 1
ATOM 3178 O O . ALA A 1 412 ? -29.727 5.643 20.902 1.00 94.38 412 ALA A O 1
ATOM 3179 N N . ALA A 1 413 ? -31.249 4.259 19.993 1.00 93.62 413 ALA A N 1
ATOM 3180 C CA . ALA A 1 413 ? -30.872 3.069 20.761 1.00 93.62 413 ALA A CA 1
ATOM 3181 C C . ALA A 1 413 ? -29.416 2.605 20.533 1.00 93.62 413 ALA A C 1
ATOM 3183 O O . ALA A 1 413 ? -28.854 1.880 21.362 1.00 93.62 413 ALA A O 1
ATOM 3184 N N . LYS A 1 414 ? -28.777 3.036 19.435 1.00 94.56 414 LYS A N 1
ATOM 3185 C CA . LYS A 1 414 ? -27.353 2.777 19.171 1.00 94.56 414 LYS A CA 1
ATOM 3186 C C . LYS A 1 414 ? -26.424 3.644 20.023 1.00 94.56 414 LYS A C 1
ATOM 3188 O O . LYS A 1 414 ? -25.258 3.289 20.181 1.00 94.56 414 LYS A O 1
ATOM 3193 N N . VAL A 1 415 ? -26.896 4.778 20.548 1.00 94.19 415 VAL A N 1
ATOM 3194 C CA . VAL A 1 415 ? -26.075 5.745 21.291 1.00 94.19 415 VAL A CA 1
ATOM 3195 C C . VAL A 1 415 ? -26.084 5.402 22.779 1.00 94.19 415 VAL A C 1
ATOM 3197 O O . VAL A 1 415 ? -27.111 5.498 23.447 1.00 94.19 415 VAL A O 1
ATOM 3200 N N . ARG A 1 416 ? -24.926 5.018 23.319 1.00 91.94 416 ARG A N 1
ATOM 3201 C CA . ARG A 1 416 ? -24.764 4.532 24.694 1.00 91.94 416 ARG A CA 1
ATOM 3202 C C . ARG A 1 416 ? -23.689 5.313 25.431 1.00 91.94 416 ARG A C 1
ATOM 3204 O O . ARG A 1 416 ? -22.636 5.626 24.879 1.00 91.94 416 ARG A O 1
ATOM 3211 N N . ALA A 1 417 ? -23.951 5.607 26.698 1.00 90.94 417 ALA A N 1
ATOM 3212 C CA . ALA A 1 417 ? -22.950 6.178 27.585 1.00 90.94 417 ALA A CA 1
ATOM 3213 C C . ALA A 1 417 ? -22.214 5.076 28.356 1.00 90.94 417 ALA A C 1
ATOM 3215 O O . ALA A 1 417 ? -22.846 4.126 28.803 1.00 90.94 417 ALA A O 1
ATOM 3216 N N . VAL A 1 418 ? -20.903 5.237 28.542 1.00 88.06 418 VAL A N 1
ATOM 3217 C CA . VAL A 1 418 ? -20.025 4.322 29.305 1.00 88.06 418 VAL A CA 1
ATOM 3218 C C . VAL A 1 418 ? -19.431 5.009 30.543 1.00 88.06 418 VAL A C 1
ATOM 3220 O O . VAL A 1 418 ? -18.252 4.879 30.885 1.00 88.06 418 VAL A O 1
ATOM 3223 N N . GLY A 1 419 ? -20.262 5.833 31.183 1.00 77.50 419 GLY A N 1
ATOM 3224 C CA . GLY A 1 419 ? -19.866 6.724 32.273 1.00 77.50 419 GLY A CA 1
ATOM 3225 C C . GLY A 1 419 ? -19.717 6.044 33.632 1.00 77.50 419 GLY A C 1
ATOM 3226 O O . GLY A 1 419 ? -18.984 6.559 34.480 1.00 77.50 419 GLY A O 1
ATOM 3227 N N . ASP A 1 420 ? -20.347 4.890 33.826 1.00 85.00 420 ASP A N 1
ATOM 3228 C CA . ASP A 1 420 ? -20.305 4.092 35.051 1.00 85.00 420 ASP A CA 1
ATOM 3229 C C . ASP A 1 420 ? -19.814 2.661 34.770 1.00 85.00 420 ASP A C 1
ATOM 3231 O O . ASP A 1 420 ? -19.876 2.172 33.643 1.00 85.00 420 ASP A O 1
ATOM 3235 N N . ASP A 1 421 ? -19.319 1.980 35.805 1.00 84.19 421 ASP A N 1
ATOM 3236 C CA . ASP A 1 421 ? -18.715 0.647 35.666 1.00 84.19 421 ASP A CA 1
ATOM 3237 C C . ASP A 1 421 ? -19.724 -0.417 35.196 1.00 84.19 421 ASP A C 1
ATOM 3239 O O . ASP A 1 421 ? -19.351 -1.384 34.527 1.00 84.19 421 ASP A O 1
ATOM 3243 N N . GLY A 1 422 ? -21.011 -0.240 35.515 1.00 85.00 422 GLY A N 1
ATOM 3244 C CA . GLY A 1 422 ? -22.080 -1.143 35.092 1.00 85.00 422 GLY A CA 1
ATOM 3245 C C . GLY A 1 422 ? -22.328 -1.060 33.587 1.00 85.00 422 GLY A C 1
ATOM 3246 O O . GLY A 1 422 ? -22.303 -2.086 32.900 1.00 85.00 422 GLY A O 1
ATOM 3247 N N . THR A 1 423 ? -22.503 0.158 33.068 1.00 86.44 423 THR A N 1
ATOM 3248 C CA . THR A 1 423 ? -22.690 0.409 31.629 1.00 86.44 423 THR A CA 1
ATOM 3249 C C . THR A 1 423 ? -21.442 0.085 30.815 1.00 86.44 423 THR A C 1
ATOM 3251 O O . THR A 1 423 ? -21.560 -0.436 29.701 1.00 86.44 423 THR A O 1
ATOM 3254 N N . LEU A 1 424 ? -20.244 0.298 31.369 1.00 87.62 424 LEU A N 1
ATOM 3255 C CA . LEU A 1 424 ? -18.994 -0.153 30.759 1.00 87.62 424 LEU A CA 1
ATOM 3256 C C . LEU A 1 424 ? -18.964 -1.681 30.626 1.00 87.62 424 LEU A C 1
ATOM 3258 O O . LEU A 1 424 ? -18.706 -2.191 29.537 1.00 87.62 424 LEU A O 1
ATOM 3262 N N . ALA A 1 425 ? -19.275 -2.419 31.695 1.00 87.00 425 ALA A N 1
ATOM 3263 C CA . ALA A 1 425 ? -19.284 -3.880 31.661 1.00 87.00 425 ALA A CA 1
ATOM 3264 C C . ALA A 1 425 ? -20.320 -4.438 30.671 1.00 87.00 425 ALA A C 1
ATOM 3266 O O . ALA A 1 425 ? -20.045 -5.413 29.974 1.00 87.00 425 ALA A O 1
ATOM 3267 N N . GLU A 1 426 ? -21.507 -3.832 30.584 1.00 89.56 426 GLU A N 1
ATOM 3268 C CA . GLU A 1 426 ? -22.511 -4.187 29.575 1.00 89.56 426 GLU A CA 1
ATOM 3269 C C . GLU A 1 426 ? -22.014 -3.911 28.152 1.00 89.56 426 GLU A C 1
ATOM 3271 O O . GLU A 1 426 ? -22.115 -4.779 27.287 1.00 89.56 426 GLU A O 1
ATOM 3276 N N . THR A 1 427 ? -21.407 -2.746 27.929 1.00 89.75 427 THR A N 1
ATOM 3277 C CA . THR A 1 427 ? -20.851 -2.367 26.626 1.00 89.75 427 THR A CA 1
ATOM 3278 C C . THR A 1 427 ? -19.755 -3.327 26.188 1.00 89.75 427 THR A C 1
ATOM 3280 O O . THR A 1 427 ? -19.770 -3.786 25.051 1.00 89.75 427 THR A O 1
ATOM 3283 N N . VAL A 1 428 ? -18.831 -3.687 27.083 1.00 90.88 428 VAL A N 1
ATOM 3284 C CA . VAL A 1 428 ? -17.780 -4.656 26.755 1.00 90.88 428 VAL A CA 1
ATOM 3285 C C . VAL A 1 428 ? -18.390 -6.010 26.397 1.00 90.88 428 VAL A C 1
ATOM 3287 O O . VAL A 1 428 ? -17.981 -6.603 25.405 1.00 90.88 428 VAL A O 1
ATOM 3290 N N . ARG A 1 429 ? -19.409 -6.489 27.123 1.00 91.25 429 ARG A N 1
ATOM 3291 C CA . ARG A 1 429 ? -20.105 -7.732 26.740 1.00 91.25 429 ARG A CA 1
ATOM 3292 C C . ARG A 1 429 ? -20.752 -7.633 25.358 1.00 91.25 429 ARG A C 1
ATOM 3294 O O . ARG A 1 429 ? -20.680 -8.598 24.607 1.00 91.25 429 ARG A O 1
ATOM 3301 N N . GLU A 1 430 ? -21.328 -6.485 25.007 1.00 91.81 430 GLU A N 1
ATOM 3302 C CA . GLU A 1 430 ? -21.907 -6.268 23.676 1.00 91.81 430 GLU A CA 1
ATOM 3303 C C . GLU A 1 430 ? -20.844 -6.291 22.569 1.00 91.81 430 GLU A C 1
ATOM 3305 O O . GLU A 1 430 ? -21.052 -6.919 21.529 1.00 91.81 430 GLU A O 1
ATOM 3310 N N . LEU A 1 431 ? -19.677 -5.678 22.798 1.00 92.00 431 LEU A N 1
ATOM 3311 C CA . LEU A 1 431 ? -18.549 -5.739 21.859 1.00 92.00 431 LEU A CA 1
ATOM 3312 C C . LEU A 1 431 ? -18.073 -7.182 21.632 1.00 92.00 431 LEU A C 1
ATOM 3314 O O . LEU A 1 431 ? -17.661 -7.524 20.531 1.00 92.00 431 LEU A O 1
ATOM 3318 N N . LEU A 1 432 ? -18.164 -8.037 22.653 1.00 90.88 432 LEU A N 1
ATOM 3319 C CA . LEU A 1 432 ? -17.728 -9.437 22.596 1.00 90.88 432 LEU A CA 1
ATOM 3320 C C . LEU A 1 432 ? -18.803 -10.415 22.120 1.00 90.88 432 LEU A C 1
ATOM 3322 O O . LEU A 1 432 ? -18.509 -11.608 21.987 1.00 90.88 432 LEU A O 1
ATOM 3326 N N . ARG A 1 433 ? -20.032 -9.936 21.902 1.00 88.75 433 ARG A N 1
ATOM 3327 C CA . ARG A 1 433 ? -21.137 -10.748 21.399 1.00 88.75 433 ARG A CA 1
ATOM 3328 C C . ARG A 1 433 ? -20.764 -11.322 20.033 1.00 88.75 433 ARG A C 1
ATOM 3330 O O . ARG A 1 433 ? -20.294 -10.598 19.160 1.00 88.75 433 ARG A O 1
ATOM 3337 N N . GLU A 1 434 ? -20.989 -12.615 19.843 1.00 71.62 434 GLU A N 1
ATOM 3338 C CA . GLU A 1 434 ? -20.834 -13.219 18.522 1.00 71.62 434 GLU A CA 1
ATOM 3339 C C . GLU A 1 434 ? -21.842 -12.576 17.562 1.00 71.62 434 GLU A C 1
ATOM 3341 O O . GLU A 1 434 ? -22.995 -12.299 17.931 1.00 71.62 434 GLU A O 1
ATOM 3346 N N . ALA A 1 435 ? -21.394 -12.285 16.337 1.00 59.75 435 ALA A N 1
ATOM 3347 C CA . ALA A 1 435 ? -22.316 -11.903 15.281 1.00 59.75 435 ALA A CA 1
ATOM 3348 C C . ALA A 1 435 ? -23.372 -13.017 15.177 1.00 59.75 435 ALA A C 1
ATOM 3350 O O . ALA A 1 435 ? -22.997 -14.189 15.209 1.00 59.75 435 ALA A O 1
ATOM 3351 N N . PRO A 1 436 ? -24.676 -12.690 15.126 1.00 55.19 436 PRO A N 1
ATOM 3352 C CA . PRO A 1 436 ? -25.681 -13.725 14.937 1.00 55.19 436 PRO A CA 1
ATOM 3353 C C . PRO A 1 436 ? -25.323 -14.468 13.651 1.00 55.19 436 PRO A C 1
ATOM 3355 O O . PRO A 1 436 ? -25.083 -13.799 12.645 1.00 55.19 436 PRO A O 1
ATOM 3358 N N . ASP A 1 437 ? -25.230 -15.802 13.714 1.00 43.28 437 ASP A N 1
ATOM 3359 C CA . ASP A 1 437 ? -24.942 -16.652 12.558 1.00 43.28 437 ASP A CA 1
ATOM 3360 C C . ASP A 1 437 ? -25.839 -16.203 11.400 1.00 43.28 437 ASP A C 1
ATOM 3362 O O . ASP A 1 437 ? -27.056 -16.396 11.412 1.00 43.28 437 ASP A O 1
ATOM 3366 N N . GLY A 1 438 ? -25.246 -15.494 10.440 1.00 41.47 438 GLY A N 1
ATOM 3367 C CA . GLY A 1 438 ? -25.936 -15.116 9.225 1.00 41.47 438 GLY A CA 1
ATOM 3368 C C . GLY A 1 438 ? -26.108 -16.390 8.423 1.00 41.47 438 GLY A C 1
ATOM 3369 O O . GLY A 1 438 ? -25.103 -16.975 8.023 1.00 41.47 438 GLY A O 1
ATOM 3370 N N . ASP A 1 439 ? -27.356 -16.826 8.227 1.00 36.00 439 ASP A N 1
ATOM 3371 C CA . ASP A 1 439 ? -27.692 -17.867 7.255 1.00 36.00 439 ASP A CA 1
ATOM 3372 C C . ASP A 1 439 ? -26.953 -17.557 5.942 1.00 36.00 439 ASP A C 1
ATOM 3374 O O . ASP A 1 439 ? -27.168 -16.507 5.326 1.00 36.00 439 ASP A O 1
ATOM 3378 N N . ALA A 1 440 ? -26.017 -18.447 5.605 1.00 35.22 440 ALA A N 1
ATOM 3379 C CA . ALA A 1 440 ? -25.123 -18.372 4.454 1.00 35.22 440 ALA A CA 1
ATOM 3380 C C . ALA A 1 440 ? -25.861 -18.431 3.110 1.00 35.22 440 ALA A C 1
ATOM 3382 O O . ALA A 1 440 ? -26.886 -19.150 3.016 1.00 35.22 440 ALA A O 1
#

Nearest PDB structures (foldseek):
  3mbo-assembly1_A  TM=5.968E-01  e=4.648E-02  Bacillus anthracis
  7vza-assembly1_H-4  TM=5.730E-01  e=1.676E-01  Streptomyces kasugaensis
  7vza-assembly1_B  TM=5.567E-01  e=1.595E-01  Streptomyces kasugaensis
  7vza-assembly1_D-3  TM=5.739E-01  e=2.366E-01  Streptomyces kasugaensis
  3mbo-assembly4_H  TM=6.190E-01  e=9.416E-01  Bacillus anthracis

Sequence (440 aa):
MTDAASGRLRRRLRRRNDRHGAHQATWQNGATMAAPQTPIDGPEAPSVLPSNLGPEFDARVAEALRRQLPAGIDPDYDLVRDNFDVAHYLLQAPAVLANPEIDPVRHFLRQGRAAKLTPDPNFSTDSYLKRHPERRDDERNPYATWLAEGRAAGEIAEPVMGIEKLAKVLGTTADEVAEQLAERRSDVHRRLHHGKLGEMFAKAAEVEPLVGDLWPEIARPRMMPIPWLVVADQLGALHASQEAVGFARARVVLVVDDPADGLVRRLLDGLTALLAPHDVVVVTTASGSVPEGVTPAGVRRVDFAETAHGLGPMMTQQVLVELLRSLCADAIVGVDSRLFLESLTPYGRALSASERVFLGFAGLRRTVLGHEAGPSARYFYRHVELVEGVLVEQPATAARLVDDYRLPDDIAAKVRAVGDDGTLAETVRELLREAPDGDA

Radius of gyration: 31.79 Å; Cα contacts (8 Å, |Δi|>4): 595; chains: 1; bounding box: 75×49×94 Å